Protein AF-A0A9X6AAG7-F1 (afdb_monomer_lite)

Radius of gyration: 28.24 Å; chains: 1; bounding box: 89×69×82 Å

Sequence (568 aa):
MTAMTAMSRSRRRVVAAVSALLAALVLALLPLPSAATSAAAADGAGEDSAVTVTGKQGRYDDFSKLKVTVHQTKNLRSQGVRVTWQGGAPTIDGQNAAVNFLQIMQCWGDDPAGPDRDQCVFGGDGSILGAGNRRPVGPDPGETPYPGGFVPFRPVGDLPPTKSSHDFTYFGPLDTNEQRFARTYADGTGEVTFEAQDGIQASHLGCGMNTAPAGSDPVPRHCWLVVVPRGTHDADGTEITKPNQAGNSLQSSPLSATNWAQRMVVRLDFQPVDAFCPQGQPELPTVGSELMTDAVTSWQPKLCSSTGNTFAFTQGGEEEARGQVLSTSADAPLLGFTVDPVARPEDGSKVVHAPVAVSGLAIAFFIEGPSGVVQGMKLNPRLVAKMLTHSYAEDVTLGATPDYLTGNSTSLVTDPEFKELNPGFPRLTNHQLRSLMVPLQSSDTTRIVWNWLQSDADARGFLSGTKDRWGMRVNPYFQDLKLAENSTLTDYPKVDPTTTPALGNGTPPLSYAITDLDPYTADLHDGAVRTRRGNNTRTIQWQSGDTAQSPAKLINDAPMSGQRAVMA

pLDDT: mean 84.3, std 15.63, range [24.72, 98.5]

Secondary structure (DSSP, 8-state):
---SSSHHHHHHHHHHHHHHHHHHHHHHHS---S-------SHHHHGGG-EEEE----TT-SSTT-EEEES--SSB-SEEEEEEEESPPPPEEETTEEESEEEEEEEE---TT---GGGB--S-S---S-GGGSSB--S-TTPPPPGGGB-----STTPPPP-STT--SS--TTT---EEEEEPPTTS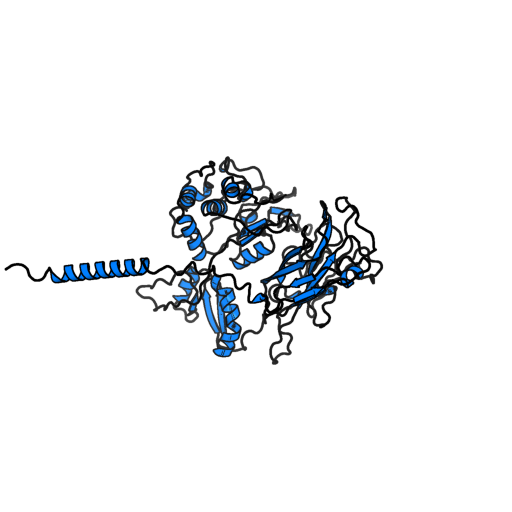-EEEEEEE--TTT-TTT-TT-B-SPTTSPP-BPPEEEEEEEE-SB-TT--B-S-TTSTT-S--S-TTSHHHHTT-EEEEE-BPP-S--S-TTPPEEEEEE-GGGHHHHHHHHHHHHHHHS-EEEEEE--HHHHHHHHT--STTS-SEEE-SS--PPPTTS--PPP-----------EEEEETTEE-------HHHHHHHHTT-SHHHH-SSSPPGGGTTS-SSGGG-HHHHHHSTT-----S----SPP-BSS--HHHHHHHHHHHH-HHHHHHHTT---TTS----GGGGGGTTTT-TT--S--------EEPBS--SS--EE-HHHHSPPBSSHHHHHHHHHHT----EEEEE--SSTTSPPEEEE-PPPTT--EEE-

Foldseek 3Di:
DDDDPPPPVVVVVVVVVVVVVVVVVVVVPPPDPDPDDPPDDPLVVQQVAKDKDFWDCAPVRQTRQKIKIFRHFAQDAQFWIKIKIFDWAFWDDAPQAIFGFKKKWKFADPDPVADALLRTQFLQAVDPRAQQRWQQFFDAPPFDADDVRGRWRQFPDDDDTADDRPRCVQHHLPQGQIDRGQGQFNNRMGMAGGGDHACVSRVSRNALEFPDPPPDDGDGGKIKIKMQTGHQAENNGDGQPDRHDPPSHHNGYCNHPSRVVRMDIDIHHHHHPPDLADPPFAEQEEEEAPQCPVVCSVCQSVCRVPVSYGYHYDYAAHVVQLVQCQDPDPPGHVYYDAPDDNDDDPPTDDDDDDDDDDDDDDKFAWFFAPRGTDPDFDDDLQLLLCLLLVLAQCLWDPDDRDPLSPQGHNALVRDPVRCVRDPPDGDAPPDDEHGAAAAAHFHPNQLVSLVRLLVDPQSLCQLCQHAHPSGGHGRPQSNVVNSNPDSPDRGRDPRDADWAWAADDDPPTDIDGSCLSQNHANHVVSQVVCRSLLHSFHFRHWDDAPDPPGHIGTGGDRDDPSRRIYID

Structure (mmCIF, N/CA/C/O backbone):
data_AF-A0A9X6AAG7-F1
#
_entry.id   AF-A0A9X6AAG7-F1
#
loop_
_atom_site.group_PDB
_atom_site.id
_atom_site.type_symbol
_atom_site.label_atom_id
_atom_site.label_alt_id
_atom_site.label_comp_id
_atom_site.label_asym_id
_atom_site.label_entity_id
_atom_site.label_seq_id
_atom_site.pdbx_PDB_ins_code
_atom_site.Cartn_x
_atom_site.Cartn_y
_atom_site.Cartn_z
_atom_site.occupancy
_atom_site.B_iso_or_equiv
_atom_site.auth_seq_id
_atom_site.auth_comp_id
_atom_site.auth_asym_id
_atom_site.auth_atom_id
_atom_site.pdbx_PDB_model_num
ATOM 1 N N . MET A 1 1 ? -55.058 -34.353 52.651 1.00 44.59 1 MET A N 1
ATOM 2 C CA . MET A 1 1 ? -55.128 -34.570 51.191 1.00 44.59 1 MET A CA 1
ATOM 3 C C . MET A 1 1 ? -54.709 -33.262 50.517 1.00 44.59 1 MET A C 1
ATOM 5 O O . MET A 1 1 ? -55.557 -32.519 50.057 1.00 44.59 1 MET A O 1
ATOM 9 N N . THR A 1 2 ? -53.498 -32.725 50.669 1.00 39.97 2 THR A N 1
ATOM 10 C CA . THR A 1 2 ? -52.137 -33.214 50.361 1.00 39.97 2 THR A CA 1
ATOM 11 C C . THR A 1 2 ? -51.907 -33.636 48.908 1.00 39.97 2 THR A C 1
ATOM 13 O O . THR A 1 2 ? -52.276 -34.728 48.501 1.00 39.97 2 THR A O 1
ATOM 16 N N . ALA A 1 3 ? -51.207 -32.742 48.201 1.00 41.28 3 ALA A N 1
ATOM 17 C CA . ALA A 1 3 ? -50.007 -33.028 47.417 1.00 41.28 3 ALA A CA 1
ATOM 18 C C . ALA A 1 3 ? -50.132 -34.030 46.257 1.00 41.28 3 ALA A C 1
ATOM 20 O O . ALA A 1 3 ? -49.750 -35.185 46.394 1.00 41.28 3 ALA A O 1
ATOM 21 N N . MET A 1 4 ? -50.531 -33.560 45.068 1.00 39.59 4 MET A N 1
ATOM 22 C CA . MET A 1 4 ? -50.259 -34.321 43.834 1.00 39.59 4 MET A CA 1
ATOM 23 C C . MET A 1 4 ? -49.876 -33.501 42.588 1.00 39.59 4 MET A C 1
ATOM 25 O O . MET A 1 4 ? -49.421 -34.080 41.609 1.00 39.59 4 MET A O 1
ATOM 29 N N . THR A 1 5 ? -49.935 -32.165 42.599 1.00 46.31 5 THR A N 1
ATOM 30 C CA . THR A 1 5 ? -49.765 -31.368 41.360 1.00 46.31 5 THR A CA 1
ATOM 31 C C . THR A 1 5 ? -48.418 -30.650 41.191 1.00 46.31 5 THR A C 1
ATOM 33 O O . THR A 1 5 ? -48.115 -30.190 40.091 1.00 46.31 5 THR A O 1
ATOM 36 N N . ALA A 1 6 ? -47.552 -30.602 42.210 1.00 41.69 6 ALA A N 1
ATOM 37 C CA . ALA A 1 6 ? -46.264 -29.890 42.129 1.00 41.69 6 ALA A CA 1
ATOM 38 C C . ALA A 1 6 ? -45.078 -30.742 41.612 1.00 41.69 6 ALA A C 1
ATOM 40 O O . ALA A 1 6 ? -44.108 -30.194 41.086 1.00 41.69 6 ALA A O 1
ATOM 41 N N . MET A 1 7 ? -45.146 -32.079 41.683 1.00 40.66 7 MET A N 1
ATOM 42 C CA . MET A 1 7 ? -44.021 -32.966 41.311 1.00 40.66 7 MET A CA 1
ATOM 43 C C . MET A 1 7 ? -43.797 -33.126 39.794 1.00 40.66 7 MET A C 1
ATOM 45 O O . MET A 1 7 ? -42.714 -33.536 39.378 1.00 40.66 7 MET A O 1
ATOM 49 N N . SER A 1 8 ? -44.771 -32.765 38.951 1.00 48.88 8 SER A N 1
ATOM 50 C CA . SER A 1 8 ? -44.699 -32.958 37.488 1.00 48.88 8 SER A CA 1
ATOM 51 C C . SER A 1 8 ? -43.855 -31.893 36.760 1.00 48.88 8 SER A C 1
ATOM 53 O O . SER A 1 8 ? -43.093 -32.211 35.845 1.00 48.88 8 SER A O 1
ATOM 55 N N . ARG A 1 9 ? -43.904 -30.623 37.197 1.00 46.62 9 ARG A N 1
ATOM 56 C CA . ARG A 1 9 ? -43.145 -29.521 36.564 1.00 46.62 9 ARG A CA 1
ATOM 57 C C . ARG A 1 9 ? -41.658 -29.514 36.928 1.00 46.62 9 ARG A C 1
ATOM 59 O O . ARG A 1 9 ? -40.836 -29.180 36.080 1.00 46.62 9 ARG A O 1
ATOM 66 N N . SER A 1 10 ? -41.313 -29.921 38.152 1.00 48.75 10 SER A N 1
ATOM 67 C CA . SER A 1 10 ? -39.919 -30.035 38.608 1.00 48.75 10 SER A CA 1
ATOM 68 C C . SER A 1 10 ? -39.164 -31.123 37.833 1.00 48.75 10 SER A C 1
ATOM 70 O O . SER A 1 10 ? -38.105 -30.856 37.268 1.00 48.75 10 SER A O 1
ATOM 72 N N . ARG A 1 11 ? -39.769 -32.310 37.662 1.00 48.97 11 ARG A N 1
ATOM 73 C CA . ARG A 1 11 ? -39.164 -33.404 36.883 1.00 48.97 11 ARG A CA 1
ATOM 74 C C . ARG A 1 11 ? -38.938 -33.044 35.413 1.00 48.97 11 ARG A C 1
ATOM 76 O O . ARG A 1 11 ? -37.902 -33.406 34.874 1.00 48.97 11 ARG A O 1
ATOM 83 N N . ARG A 1 12 ? -39.834 -32.282 34.771 1.00 50.38 12 ARG A N 1
ATOM 84 C CA . ARG A 1 12 ? -39.638 -31.837 33.374 1.00 50.38 12 ARG A CA 1
ATOM 85 C C . ARG A 1 12 ? -38.490 -30.834 33.209 1.00 50.38 12 ARG A C 1
ATOM 87 O O . ARG A 1 12 ? -37.790 -30.899 32.207 1.00 50.38 12 ARG A O 1
ATOM 94 N N . ARG A 1 13 ? -38.264 -29.947 34.185 1.00 52.53 13 ARG A N 1
ATOM 95 C CA . ARG A 1 13 ? -37.140 -28.990 34.158 1.00 52.53 13 ARG A CA 1
ATOM 96 C C . ARG A 1 13 ? -35.797 -29.662 34.438 1.00 52.53 13 ARG A C 1
ATOM 98 O O . ARG A 1 13 ? -34.821 -29.332 33.779 1.00 52.53 13 ARG A O 1
ATOM 105 N N . VAL A 1 14 ? -35.765 -30.636 35.349 1.00 58.09 14 VAL A N 1
ATOM 106 C CA . VAL A 1 14 ? -34.554 -31.424 35.632 1.00 58.09 14 VAL A CA 1
ATOM 107 C C . VAL A 1 14 ? -34.195 -32.317 34.445 1.00 58.09 14 VAL A C 1
ATOM 109 O O . VAL A 1 14 ? -33.033 -32.367 34.068 1.00 58.09 14 VAL A O 1
ATOM 112 N N . VAL A 1 15 ? -35.177 -32.950 33.793 1.00 61.94 15 VAL A N 1
ATOM 113 C CA . VAL A 1 15 ? -34.924 -33.746 32.581 1.00 61.94 15 VAL A CA 1
ATOM 114 C C . VAL A 1 15 ? -34.422 -32.860 31.437 1.00 61.94 15 VAL A C 1
ATOM 116 O O . VAL A 1 15 ? -33.422 -33.208 30.831 1.00 61.94 15 VAL A O 1
ATOM 119 N N . ALA A 1 16 ? -35.011 -31.681 31.199 1.00 58.16 16 ALA A N 1
ATOM 120 C CA . ALA A 1 16 ? -34.520 -30.757 30.170 1.00 58.16 16 ALA A CA 1
ATOM 121 C C . ALA A 1 16 ? -33.100 -30.226 30.458 1.00 58.16 16 ALA A C 1
ATOM 123 O O . ALA A 1 16 ? -32.287 -30.134 29.543 1.00 58.16 16 ALA A O 1
ATOM 124 N N . ALA A 1 17 ? -32.779 -29.927 31.722 1.00 53.25 17 ALA A N 1
ATOM 125 C CA . ALA A 1 17 ? -31.446 -29.475 32.122 1.00 53.25 17 ALA A CA 1
ATOM 126 C C . ALA A 1 17 ? -30.394 -30.588 31.997 1.00 53.25 17 ALA A C 1
ATOM 128 O O . ALA A 1 17 ? -29.296 -30.342 31.509 1.00 53.25 17 ALA A O 1
ATOM 129 N N . VAL A 1 18 ? -30.742 -31.824 32.369 1.00 63.50 18 VAL A N 1
ATOM 130 C CA . VAL A 1 18 ? -29.863 -32.994 32.226 1.00 63.50 18 VAL A CA 1
ATOM 131 C C . VAL A 1 18 ? -29.682 -33.369 30.753 1.00 63.50 18 VAL A C 1
ATOM 133 O O . VAL A 1 18 ? -28.572 -33.699 30.353 1.00 63.50 18 VAL A O 1
ATOM 136 N N . SER A 1 19 ? -30.718 -33.243 29.917 1.00 58.06 19 SER A N 1
ATOM 137 C CA . SER A 1 19 ? -30.611 -33.424 28.463 1.00 58.06 19 SER A CA 1
ATOM 138 C C . SER A 1 19 ? -29.751 -32.348 27.795 1.00 58.06 19 SER A C 1
ATOM 140 O O . SER A 1 19 ? -28.976 -32.678 26.906 1.00 58.06 19 SER A O 1
ATOM 142 N N . ALA A 1 20 ? -29.833 -31.088 28.237 1.00 56.38 20 ALA A N 1
ATOM 143 C CA . ALA A 1 20 ? -28.977 -30.008 27.739 1.00 56.38 20 ALA A CA 1
ATOM 144 C C . ALA A 1 20 ? -27.509 -30.187 28.168 1.00 56.38 20 ALA A C 1
ATOM 146 O O . ALA A 1 20 ? -26.607 -29.981 27.362 1.00 56.38 20 ALA A O 1
ATOM 147 N N . LEU A 1 21 ? -27.266 -30.646 29.402 1.00 57.28 21 LEU A N 1
ATOM 148 C CA . LEU A 1 21 ? -25.927 -30.981 29.897 1.00 57.28 21 LEU A CA 1
ATOM 149 C C . LEU A 1 21 ? -25.337 -32.213 29.203 1.00 57.28 21 LEU A C 1
ATOM 151 O O . LEU A 1 21 ? -24.160 -32.203 28.867 1.00 57.28 21 LEU A O 1
ATOM 155 N N . LEU A 1 22 ? -26.140 -33.246 28.929 1.00 56.62 22 LEU A N 1
ATOM 156 C CA . LEU A 1 22 ? -25.706 -34.412 28.152 1.00 56.62 22 LEU A CA 1
ATOM 157 C C . LEU A 1 22 ? -25.459 -34.060 26.681 1.00 56.62 22 LEU A C 1
ATOM 159 O O . LEU A 1 22 ? -24.491 -34.549 26.115 1.00 56.62 22 LEU A O 1
ATOM 163 N N . ALA A 1 23 ? -26.261 -33.180 26.075 1.00 55.56 23 ALA A N 1
ATOM 164 C CA . ALA A 1 23 ? -26.005 -32.682 24.723 1.00 55.56 23 ALA A CA 1
ATOM 165 C C . ALA A 1 23 ? -24.713 -31.847 24.660 1.00 55.56 23 ALA A C 1
ATOM 167 O O . ALA A 1 23 ? -23.912 -32.043 23.751 1.00 55.56 23 ALA A O 1
ATOM 168 N N . ALA A 1 24 ? -24.464 -30.987 25.654 1.00 51.06 24 ALA A N 1
ATOM 169 C CA . ALA A 1 24 ? -23.223 -30.218 25.766 1.00 51.06 24 ALA A CA 1
ATOM 170 C C . ALA A 1 24 ? -21.996 -31.115 26.018 1.00 51.06 24 ALA A C 1
ATOM 172 O O . ALA A 1 24 ? -20.934 -30.875 25.451 1.00 51.06 24 ALA A O 1
ATOM 173 N N . LEU A 1 25 ? -22.144 -32.182 26.812 1.00 51.28 25 LEU A N 1
ATOM 174 C CA . LEU A 1 25 ? -21.072 -33.144 27.076 1.00 51.28 25 LEU A CA 1
ATOM 175 C C . LEU A 1 25 ? -20.772 -34.022 25.850 1.00 51.28 25 LEU A C 1
ATOM 177 O O . LEU A 1 25 ? -19.614 -34.318 25.583 1.00 51.28 25 LEU A O 1
ATOM 181 N N . VAL A 1 26 ? -21.794 -34.400 25.073 1.00 53.25 26 VAL A N 1
ATOM 182 C CA . VAL A 1 26 ? -21.626 -35.133 23.806 1.00 53.25 26 VAL A CA 1
ATOM 183 C C . VAL A 1 26 ? -20.998 -34.237 22.730 1.00 53.25 26 VAL A C 1
ATOM 185 O O . VAL A 1 26 ? -20.141 -34.715 21.997 1.00 53.25 26 VAL A O 1
ATOM 188 N N . LEU A 1 27 ? -21.323 -32.939 22.684 1.00 50.06 27 LEU A N 1
ATOM 189 C CA . LEU A 1 27 ? -20.645 -31.954 21.824 1.00 50.06 27 LEU A CA 1
ATOM 190 C C . LEU A 1 27 ? -19.178 -31.715 22.225 1.00 50.06 27 LEU A C 1
ATOM 192 O O . LEU A 1 27 ? -18.345 -31.515 21.348 1.00 50.06 27 LEU A O 1
ATOM 196 N N . ALA A 1 28 ? -18.848 -31.784 23.519 1.00 46.97 28 ALA A N 1
ATOM 197 C CA . ALA A 1 28 ? -17.477 -31.640 24.023 1.00 46.97 28 ALA A CA 1
ATOM 198 C C . ALA A 1 28 ? -16.614 -32.913 23.876 1.00 46.97 28 ALA A C 1
ATOM 200 O O . ALA A 1 28 ? -15.390 -32.831 23.944 1.00 46.97 28 ALA A O 1
ATOM 201 N N . LEU A 1 29 ? -17.242 -34.081 23.693 1.00 40.22 29 LEU A N 1
ATOM 202 C CA . LEU A 1 29 ? -16.582 -35.385 23.523 1.00 40.22 29 LEU A CA 1
ATOM 203 C C . LEU A 1 29 ? -16.519 -35.854 22.063 1.00 40.22 29 LEU A C 1
ATOM 205 O O . LEU A 1 29 ? -15.936 -36.907 21.790 1.00 40.22 29 LEU A O 1
ATOM 209 N N . LEU A 1 30 ? -17.092 -35.097 21.122 1.00 35.88 30 LEU A N 1
ATOM 210 C CA . LEU A 1 30 ? -16.798 -35.303 19.709 1.00 35.88 30 LEU A CA 1
ATOM 211 C C . LEU A 1 30 ? -15.296 -35.056 19.510 1.00 35.88 30 LEU A C 1
ATOM 213 O O . LEU A 1 30 ? -14.801 -34.014 19.946 1.00 35.88 30 LEU A O 1
ATOM 217 N N . PRO A 1 31 ? -14.553 -35.984 18.882 1.00 29.53 31 PRO A N 1
ATOM 218 C CA . PRO A 1 31 ? -13.179 -35.711 18.506 1.00 29.53 31 PRO A CA 1
ATOM 219 C C . PRO A 1 31 ? -13.200 -34.454 17.641 1.00 29.53 31 PRO A C 1
ATOM 221 O O . PRO A 1 31 ? -13.792 -34.455 16.560 1.00 29.53 31 PRO A O 1
ATOM 224 N N . LEU A 1 32 ? -12.605 -33.373 18.156 1.00 30.97 32 LEU A N 1
ATOM 225 C CA . LEU A 1 32 ? -12.305 -32.195 17.358 1.00 30.97 32 LEU A CA 1
ATOM 226 C C . LEU A 1 32 ? -11.631 -32.726 16.089 1.00 30.97 32 LEU A C 1
ATOM 228 O O . LEU A 1 32 ? -10.634 -33.449 16.225 1.00 30.97 32 LEU A O 1
ATOM 232 N N . PRO A 1 33 ? -12.178 -32.470 14.883 1.00 30.45 33 PRO A N 1
ATOM 233 C CA . PRO A 1 33 ? -11.468 -32.820 13.668 1.00 30.45 33 PRO A CA 1
ATOM 234 C C . PRO A 1 33 ? -10.064 -32.249 13.819 1.00 30.45 33 PRO A C 1
ATOM 236 O O . PRO A 1 33 ? -9.907 -31.087 14.207 1.00 30.45 33 PRO A O 1
ATOM 239 N N . SER A 1 34 ? -9.067 -33.121 13.646 1.00 30.61 34 SER A N 1
ATOM 240 C CA . SER A 1 34 ? -7.649 -32.784 13.706 1.00 30.61 34 SER A CA 1
ATOM 241 C C . SER A 1 34 ? -7.479 -31.437 13.037 1.00 30.61 34 SER A C 1
ATOM 243 O O . SER A 1 34 ? -7.914 -31.336 11.892 1.00 30.61 34 SER A O 1
ATOM 245 N N . ALA A 1 35 ? -6.987 -30.451 13.805 1.00 34.06 35 ALA A N 1
ATOM 246 C CA . ALA A 1 35 ? -6.804 -29.052 13.430 1.00 34.06 35 ALA A CA 1
ATOM 247 C C . ALA A 1 35 ? -7.053 -28.865 11.940 1.00 34.06 35 ALA A C 1
ATOM 249 O O . ALA A 1 35 ? -6.196 -29.250 11.140 1.00 34.06 35 ALA A O 1
ATOM 250 N N . ALA A 1 36 ? -8.264 -28.401 11.592 1.00 31.48 36 ALA A N 1
ATOM 251 C CA . ALA A 1 36 ? -8.566 -28.011 10.228 1.00 31.48 36 ALA A CA 1
ATOM 252 C C . ALA A 1 36 ? -7.345 -27.230 9.764 1.00 31.48 36 ALA A C 1
ATOM 254 O O . ALA A 1 36 ? -6.962 -26.259 10.424 1.00 31.48 36 ALA A O 1
ATOM 255 N N . THR A 1 37 ? -6.671 -27.762 8.741 1.00 29.06 37 THR A N 1
ATOM 256 C CA . THR A 1 37 ? -5.627 -27.062 8.003 1.00 29.06 37 THR A CA 1
ATOM 257 C C . THR A 1 37 ? -6.031 -25.608 7.996 1.00 29.06 37 THR A C 1
ATOM 259 O O . THR A 1 37 ? -7.149 -25.322 7.551 1.00 29.06 37 THR A O 1
ATOM 262 N N . SER A 1 38 ? -5.190 -24.739 8.575 1.00 28.14 38 SER A N 1
ATOM 263 C CA . SER A 1 38 ? -5.363 -23.294 8.478 1.00 28.14 38 SER A CA 1
ATOM 264 C C . SER A 1 38 ? -5.882 -23.027 7.082 1.00 28.14 38 SER A C 1
ATOM 266 O O . SER A 1 38 ? -5.316 -23.590 6.140 1.00 28.14 38 SER A O 1
ATOM 268 N N . ALA A 1 39 ? -6.992 -22.298 6.955 1.00 24.72 39 ALA A N 1
ATOM 269 C CA . ALA A 1 39 ? -7.438 -21.846 5.654 1.00 24.72 39 ALA A CA 1
ATOM 270 C C . ALA A 1 39 ? -6.243 -21.102 5.062 1.00 24.72 39 ALA A C 1
ATOM 272 O O . ALA A 1 39 ? -5.949 -19.972 5.448 1.00 24.72 39 ALA A O 1
ATOM 273 N N . ALA A 1 40 ? -5.468 -21.801 4.235 1.00 26.72 40 ALA A N 1
ATOM 274 C CA . ALA A 1 40 ? -4.479 -21.173 3.414 1.00 26.72 40 ALA A CA 1
ATOM 275 C C . ALA A 1 40 ? -5.306 -20.184 2.608 1.00 26.72 40 ALA A C 1
ATOM 277 O O . ALA A 1 40 ? -6.363 -20.547 2.071 1.00 26.72 40 ALA A O 1
ATOM 278 N N . ALA A 1 41 ? -4.852 -18.934 2.557 1.00 29.45 41 ALA A N 1
ATOM 279 C CA . ALA A 1 41 ? -5.253 -18.073 1.465 1.00 29.45 41 ALA A CA 1
ATOM 280 C C . ALA A 1 41 ? -5.171 -18.906 0.178 1.00 29.45 41 ALA A C 1
ATOM 282 O O . ALA A 1 41 ? -4.371 -19.843 0.086 1.00 29.45 41 ALA A O 1
ATOM 283 N N . ALA A 1 42 ? -6.049 -18.643 -0.783 1.00 33.25 42 ALA A N 1
ATOM 284 C CA . ALA A 1 42 ? -6.038 -19.329 -2.065 1.00 33.25 42 ALA A CA 1
ATOM 285 C C . ALA A 1 42 ? -4.772 -18.968 -2.877 1.00 33.25 42 ALA A C 1
ATOM 287 O O . ALA A 1 42 ? -4.871 -18.495 -4.000 1.00 33.25 42 ALA A O 1
ATOM 288 N N . ASP A 1 43 ? -3.580 -19.212 -2.332 1.00 39.41 43 ASP A N 1
ATOM 289 C CA . ASP A 1 43 ? -2.277 -19.064 -2.970 1.00 39.41 43 ASP A CA 1
ATOM 290 C C . ASP A 1 43 ? -2.175 -19.999 -4.184 1.00 39.41 43 ASP A C 1
ATOM 292 O O . ASP A 1 43 ? -1.427 -19.733 -5.116 1.00 39.41 43 ASP A O 1
ATOM 296 N N . GLY A 1 44 ? -2.983 -21.067 -4.224 1.00 38.56 44 GLY A N 1
ATOM 297 C CA . GLY A 1 44 ? -3.002 -22.035 -5.322 1.00 38.56 44 GLY A CA 1
ATOM 298 C C . GLY A 1 44 ? -3.797 -21.625 -6.567 1.00 38.56 44 GLY A C 1
ATOM 299 O O . GLY A 1 44 ? -3.528 -22.163 -7.631 1.00 38.56 44 GLY A O 1
ATOM 300 N N . ALA A 1 45 ? -4.758 -20.695 -6.486 1.00 45.38 45 ALA A N 1
ATOM 301 C CA . ALA A 1 45 ? -5.572 -20.329 -7.659 1.00 45.38 45 ALA A CA 1
ATOM 302 C C . ALA A 1 45 ? -4.897 -19.273 -8.559 1.00 45.38 45 ALA A C 1
ATOM 304 O O . ALA A 1 45 ? -5.234 -19.150 -9.736 1.00 45.38 45 ALA A O 1
ATOM 305 N N . GLY A 1 46 ? -3.944 -18.503 -8.015 1.00 49.59 46 GLY A N 1
ATOM 306 C CA . GLY A 1 46 ? -3.166 -17.522 -8.777 1.00 49.59 46 GLY A CA 1
ATOM 307 C C . GLY A 1 46 ? -2.115 -18.167 -9.686 1.00 49.59 46 GLY A C 1
ATOM 308 O O . GLY A 1 46 ? -1.945 -17.719 -10.825 1.00 49.59 46 GLY A O 1
ATOM 309 N N . GLU A 1 47 ? -1.484 -19.254 -9.216 1.00 61.75 47 GLU A N 1
ATOM 310 C CA . GLU A 1 47 ? -0.355 -19.912 -9.893 1.00 61.75 47 GLU A CA 1
ATOM 311 C C . GLU A 1 47 ? -0.721 -20.567 -11.237 1.00 61.75 47 GLU A C 1
ATOM 313 O O . GLU A 1 47 ? 0.148 -20.711 -12.097 1.00 61.75 47 GLU A O 1
ATOM 318 N N . ASP A 1 48 ? -2.001 -20.858 -11.499 1.00 80.38 48 ASP A N 1
ATOM 319 C CA . ASP A 1 48 ? -2.470 -21.396 -12.791 1.00 80.38 48 ASP A CA 1
ATOM 320 C C . ASP A 1 48 ? -2.216 -20.443 -13.977 1.00 80.38 48 ASP A C 1
ATOM 322 O O . ASP A 1 48 ? -2.247 -20.846 -15.144 1.00 80.38 48 ASP A O 1
ATOM 326 N N . SER A 1 49 ? -1.972 -19.160 -13.693 1.00 93.44 49 SER A N 1
ATOM 327 C CA . SER A 1 49 ? -1.624 -18.142 -14.689 1.00 93.44 49 SER A CA 1
ATOM 328 C C . SER A 1 49 ? -0.188 -17.636 -14.557 1.00 93.44 49 SER A C 1
ATOM 330 O O . SER A 1 49 ? 0.144 -16.600 -15.134 1.00 93.44 49 SER A O 1
ATOM 332 N N . ALA A 1 50 ? 0.668 -18.327 -13.803 1.00 96.31 50 ALA A N 1
ATOM 333 C CA . ALA A 1 50 ? 2.045 -17.903 -13.626 1.00 96.31 50 ALA A CA 1
ATOM 334 C C . ALA A 1 50 ? 2.811 -17.910 -14.959 1.00 96.31 50 ALA A C 1
ATOM 336 O O . ALA A 1 50 ? 2.702 -18.836 -15.767 1.00 96.31 50 ALA A O 1
ATOM 337 N N . VAL A 1 51 ? 3.617 -16.874 -15.186 1.00 97.69 51 VAL A N 1
ATOM 338 C CA . VAL A 1 51 ? 4.469 -16.751 -16.374 1.00 97.69 51 VAL A CA 1
ATOM 339 C C . VAL A 1 51 ? 5.906 -16.528 -15.939 1.00 97.69 51 VAL A C 1
ATOM 341 O O . VAL A 1 51 ? 6.201 -15.582 -15.209 1.00 97.69 51 VAL A O 1
ATOM 344 N N . THR A 1 52 ? 6.809 -17.373 -16.439 1.00 97.81 52 THR A N 1
ATOM 345 C CA . THR A 1 52 ? 8.254 -17.208 -16.268 1.00 97.81 52 THR A CA 1
ATOM 346 C C . THR A 1 52 ? 8.892 -16.703 -17.558 1.00 97.81 52 THR A C 1
ATOM 348 O O . THR A 1 52 ? 8.771 -17.324 -18.613 1.00 97.81 52 THR A O 1
ATOM 351 N N . VAL A 1 53 ? 9.633 -15.604 -17.458 1.00 97.31 53 VAL A N 1
ATOM 352 C CA . VAL A 1 53 ? 10.448 -15.021 -18.529 1.00 97.31 53 VAL A CA 1
ATOM 353 C C . VAL A 1 53 ? 11.928 -15.147 -18.185 1.00 97.31 53 VAL A C 1
ATOM 355 O O . VAL A 1 53 ? 12.313 -15.130 -17.017 1.00 97.31 53 VAL A O 1
ATOM 358 N N . THR A 1 54 ? 12.766 -15.325 -19.205 1.00 97.06 54 THR A N 1
ATOM 359 C CA . THR A 1 54 ? 14.223 -15.461 -19.044 1.00 97.06 54 THR A CA 1
ATOM 360 C C . THR A 1 54 ? 14.918 -14.235 -19.620 1.00 97.06 54 THR A C 1
ATOM 362 O O . THR A 1 54 ? 14.538 -13.750 -20.689 1.00 97.06 54 THR A O 1
ATOM 365 N N . GLY A 1 55 ? 15.928 -13.741 -18.907 1.00 94.06 55 GLY A N 1
ATOM 366 C CA . GLY A 1 55 ? 16.754 -12.629 -19.347 1.00 94.06 55 GLY A CA 1
ATOM 367 C C . GLY A 1 55 ? 17.519 -12.967 -20.624 1.00 94.06 55 GLY A C 1
ATOM 368 O O . GLY A 1 55 ? 17.826 -14.123 -20.922 1.00 94.06 55 GLY A O 1
ATOM 369 N N . LYS A 1 56 ? 17.805 -11.937 -21.417 1.00 89.94 56 LYS A N 1
ATOM 370 C CA . LYS A 1 56 ? 18.546 -12.090 -22.670 1.00 89.94 56 LYS A CA 1
ATOM 371 C C . LYS A 1 56 ? 20.047 -12.039 -22.400 1.00 89.94 56 LYS A C 1
ATOM 373 O O . LYS A 1 56 ? 20.504 -11.399 -21.455 1.00 89.94 56 LYS A O 1
ATOM 378 N N . GLN A 1 57 ? 20.815 -12.680 -23.274 1.00 88.00 57 GLN A N 1
ATOM 379 C CA . GLN A 1 57 ? 22.258 -12.483 -23.325 1.00 88.00 57 GLN A CA 1
ATOM 380 C C . GLN A 1 57 ? 22.544 -11.081 -23.884 1.00 88.00 57 GLN A C 1
ATOM 382 O O . GLN A 1 57 ? 22.380 -10.825 -25.077 1.00 88.00 57 GLN A O 1
ATOM 387 N N . GLY A 1 58 ? 22.910 -10.159 -22.994 1.00 80.94 58 GLY A N 1
ATOM 388 C CA . GLY A 1 58 ? 23.368 -8.817 -23.346 1.00 80.94 58 GLY A CA 1
ATOM 389 C C . GLY A 1 58 ? 24.862 -8.779 -23.682 1.00 80.94 58 GLY A C 1
ATOM 390 O O . GLY A 1 58 ? 25.544 -9.800 -23.677 1.00 80.94 58 GLY A O 1
ATOM 391 N N . ARG A 1 59 ? 25.397 -7.573 -23.913 1.00 86.12 59 ARG A N 1
ATOM 392 C CA . ARG A 1 59 ? 26.825 -7.341 -24.215 1.00 86.12 59 ARG A CA 1
ATOM 393 C C . ARG A 1 59 ? 27.779 -7.931 -23.166 1.00 86.12 59 ARG A C 1
ATOM 395 O O . ARG A 1 59 ? 28.851 -8.403 -23.530 1.00 86.12 59 ARG A O 1
ATOM 402 N N . TYR A 1 60 ? 27.382 -7.875 -21.898 1.00 87.62 60 TYR A N 1
ATOM 403 C CA . TYR A 1 60 ? 28.162 -8.347 -20.748 1.00 87.62 60 TYR A CA 1
ATOM 404 C C . TYR A 1 60 ? 27.671 -9.697 -20.207 1.00 87.62 60 TYR A C 1
ATOM 406 O O . TYR A 1 60 ? 28.286 -10.262 -19.314 1.00 87.62 60 TYR A O 1
ATOM 414 N N . ASP A 1 61 ? 26.585 -10.229 -20.779 1.00 87.00 61 ASP A N 1
ATOM 415 C CA . ASP A 1 61 ? 25.944 -11.480 -20.360 1.00 87.00 61 ASP A CA 1
ATOM 416 C C . ASP A 1 61 ? 25.546 -11.545 -18.868 1.00 87.00 61 ASP A C 1
ATOM 418 O O . ASP A 1 61 ? 25.492 -12.612 -18.257 1.00 87.00 61 ASP A O 1
ATOM 422 N N . ASP A 1 62 ? 25.209 -10.392 -18.284 1.00 85.69 62 ASP A N 1
ATOM 423 C CA . ASP A 1 62 ? 24.847 -10.277 -16.865 1.00 85.69 62 ASP A CA 1
ATOM 424 C C . ASP A 1 62 ? 23.510 -10.969 -16.521 1.00 85.69 62 ASP A C 1
ATOM 426 O O . ASP A 1 62 ? 23.238 -11.263 -15.356 1.00 85.69 62 ASP A O 1
ATOM 430 N N . PHE A 1 63 ? 22.651 -11.226 -17.519 1.00 93.19 63 PHE A N 1
ATOM 431 C CA . PHE A 1 63 ? 21.234 -11.549 -17.295 1.00 93.19 63 PHE A CA 1
ATOM 432 C C . PHE A 1 63 ? 20.741 -12.850 -17.934 1.00 93.19 63 PHE A C 1
ATOM 434 O O . PHE A 1 63 ? 19.593 -13.219 -17.702 1.00 93.19 63 PHE A O 1
ATOM 441 N N . SER A 1 64 ? 21.552 -13.590 -18.695 1.00 93.25 64 SER A N 1
ATOM 442 C CA . SER A 1 64 ? 21.083 -14.824 -19.362 1.00 93.25 64 SER A CA 1
ATOM 443 C C . SER A 1 64 ? 20.637 -15.926 -18.394 1.00 93.25 64 SER A C 1
ATOM 445 O O . SER A 1 64 ? 19.857 -16.807 -18.758 1.00 93.25 64 SER A O 1
ATOM 447 N N . LYS A 1 65 ? 21.116 -15.881 -17.146 1.00 94.69 65 LYS A N 1
ATOM 448 C CA . LYS A 1 65 ? 20.722 -16.802 -16.068 1.00 94.69 65 LYS A CA 1
ATOM 449 C C . LYS A 1 65 ? 19.482 -16.345 -15.303 1.00 94.69 65 LYS A C 1
ATOM 451 O O . LYS A 1 65 ? 18.900 -17.157 -14.583 1.00 94.69 65 LYS A O 1
ATOM 456 N N . LEU A 1 66 ? 19.091 -15.079 -15.446 1.00 97.50 66 LEU A N 1
ATOM 457 C CA . LEU A 1 66 ? 17.980 -14.494 -14.713 1.00 97.50 66 LEU A CA 1
ATOM 458 C C . LEU A 1 66 ? 16.662 -15.077 -15.223 1.00 97.50 66 LEU A C 1
ATOM 460 O O . LEU A 1 66 ? 16.353 -15.002 -16.412 1.00 97.50 66 LEU A O 1
ATOM 464 N N . LYS A 1 67 ? 15.865 -15.627 -14.312 1.00 98.12 67 LYS A N 1
ATOM 465 C CA . LYS A 1 67 ? 14.493 -16.063 -14.580 1.00 98.12 67 LYS A CA 1
ATOM 466 C C . LYS A 1 67 ? 13.561 -15.336 -13.638 1.00 98.12 67 LYS A C 1
ATOM 468 O O . LYS A 1 67 ? 13.745 -15.444 -12.429 1.00 98.12 67 LYS A O 1
ATOM 473 N N . VAL A 1 68 ? 12.583 -14.626 -14.186 1.00 98.31 68 VAL A N 1
ATOM 474 C CA . VAL A 1 68 ? 11.582 -13.879 -13.420 1.00 98.31 68 VAL A CA 1
ATOM 475 C C . VAL A 1 68 ? 10.226 -14.534 -13.613 1.00 98.31 68 VAL A C 1
ATOM 477 O O . VAL A 1 68 ? 9.829 -14.789 -14.747 1.00 98.31 68 VAL A O 1
ATOM 480 N N . THR A 1 69 ? 9.521 -14.789 -12.519 1.00 98.25 69 THR A N 1
ATOM 481 C CA . THR A 1 69 ? 8.191 -15.393 -12.498 1.00 98.25 69 THR A CA 1
ATOM 482 C C . THR A 1 69 ? 7.191 -14.400 -11.933 1.00 98.25 69 THR A C 1
ATOM 484 O O . THR A 1 69 ? 7.329 -13.949 -10.797 1.00 98.25 69 THR A O 1
ATOM 487 N N . VAL A 1 70 ? 6.169 -14.086 -12.723 1.00 97.88 70 VAL A N 1
ATOM 488 C CA . VAL A 1 70 ? 4.978 -13.360 -12.278 1.00 97.88 70 VAL A CA 1
ATOM 489 C C . VAL A 1 70 ? 3.932 -14.410 -11.943 1.00 97.88 70 VAL A C 1
ATOM 491 O O . VAL A 1 70 ? 3.507 -15.147 -12.829 1.00 97.88 70 VAL A O 1
ATOM 494 N N . HIS A 1 71 ? 3.560 -14.517 -10.669 1.00 96.75 71 HIS A N 1
ATOM 495 C CA . HIS A 1 71 ? 2.780 -15.656 -10.167 1.00 96.75 71 HIS A CA 1
ATOM 496 C C . HIS A 1 71 ? 1.301 -15.610 -10.546 1.00 96.75 71 HIS A C 1
ATOM 498 O O . HIS A 1 71 ? 0.642 -16.634 -10.470 1.00 96.75 71 HIS A O 1
ATOM 504 N N . GLN A 1 72 ? 0.792 -14.462 -10.997 1.00 95.75 72 GLN A N 1
ATOM 505 C CA . GLN A 1 72 ? -0.556 -14.329 -11.540 1.00 95.75 72 GLN A CA 1
ATOM 506 C C . GLN A 1 72 ? -0.550 -13.337 -12.706 1.00 95.75 72 GLN A C 1
ATOM 508 O O . GLN A 1 72 ? -0.097 -12.205 -12.555 1.00 95.75 72 GLN A O 1
ATOM 513 N N . THR A 1 73 ? -1.078 -13.745 -13.861 1.00 97.00 73 THR A N 1
ATOM 514 C CA . THR A 1 73 ? -1.174 -12.885 -15.056 1.00 97.00 73 THR A CA 1
ATOM 515 C C . THR A 1 73 ? -2.584 -12.755 -15.613 1.00 97.00 73 THR A C 1
ATOM 517 O O . THR A 1 73 ? -2.795 -11.957 -16.518 1.00 97.00 73 THR A O 1
ATOM 520 N N . LYS A 1 74 ? -3.559 -13.502 -15.084 1.00 95.25 74 LYS A N 1
ATOM 521 C CA . LYS A 1 74 ? -4.956 -13.472 -15.536 1.00 95.25 74 LYS A CA 1
ATOM 522 C C . LYS A 1 74 ? -5.913 -13.134 -14.409 1.00 95.25 74 LYS A C 1
ATOM 524 O O . LYS A 1 74 ? -5.613 -13.354 -13.234 1.00 95.25 74 LYS A O 1
ATOM 529 N N . ASN A 1 75 ? -7.101 -12.672 -14.801 1.00 89.38 75 ASN A N 1
ATOM 530 C CA . ASN A 1 75 ? -8.166 -12.259 -13.889 1.00 89.38 75 ASN A CA 1
ATOM 531 C C . ASN A 1 75 ? -7.657 -11.233 -12.870 1.00 89.38 75 ASN A C 1
ATOM 533 O O . ASN A 1 75 ? -7.999 -11.293 -11.690 1.00 89.38 75 ASN A O 1
ATOM 537 N N . LEU A 1 76 ? -6.781 -10.340 -13.332 1.00 92.12 76 LEU A N 1
ATOM 538 C CA . LEU A 1 76 ? -6.201 -9.309 -12.495 1.00 92.12 76 LEU A CA 1
ATOM 539 C C . LEU A 1 76 ? -7.223 -8.206 -12.250 1.00 92.12 76 LEU A C 1
ATOM 541 O O . LEU A 1 76 ? -8.059 -7.889 -13.089 1.00 92.12 76 LEU A O 1
ATOM 545 N N . ARG A 1 77 ? -7.109 -7.598 -11.091 1.00 88.12 77 ARG A N 1
ATOM 546 C CA . ARG A 1 77 ? -7.771 -6.362 -10.689 1.00 88.12 77 ARG A CA 1
ATOM 547 C C . ARG A 1 77 ? -6.698 -5.508 -10.034 1.00 88.12 77 ARG A C 1
ATOM 549 O O . ARG A 1 77 ? -5.536 -5.923 -9.992 1.00 88.12 77 ARG A O 1
ATOM 556 N N . SER A 1 78 ? -7.048 -4.346 -9.517 1.00 88.12 78 SER A N 1
ATOM 557 C CA . SER A 1 78 ? -6.130 -3.628 -8.648 1.00 88.12 78 SER A CA 1
ATOM 558 C C . SER A 1 78 ? -5.744 -4.451 -7.414 1.00 88.12 78 SER A C 1
ATOM 560 O O . SER A 1 78 ? -6.549 -4.651 -6.508 1.00 88.12 78 SER A O 1
ATOM 562 N N . GLN A 1 79 ? -4.517 -4.984 -7.392 1.00 86.19 79 GLN A N 1
ATOM 563 C CA . GLN A 1 79 ? -4.076 -5.950 -6.379 1.00 86.19 79 GLN A CA 1
ATOM 564 C C . GLN A 1 79 ? -2.547 -6.084 -6.301 1.00 86.19 79 GLN A C 1
ATOM 566 O O . GLN A 1 79 ? -1.804 -5.598 -7.153 1.00 86.19 79 GLN A O 1
ATOM 571 N N . GLY A 1 80 ? -2.061 -6.767 -5.260 1.00 88.12 80 GLY A N 1
ATOM 572 C CA . GLY A 1 80 ? -0.665 -7.201 -5.181 1.00 88.12 80 GLY A CA 1
ATOM 573 C C . GLY A 1 80 ? -0.429 -8.476 -5.993 1.00 88.12 80 GLY A C 1
ATOM 574 O O . GLY A 1 80 ? -1.145 -9.456 -5.823 1.00 88.12 80 GLY A O 1
ATOM 575 N N . VAL A 1 81 ? 0.590 -8.479 -6.849 1.00 91.81 81 VAL A N 1
ATOM 576 C CA . VAL A 1 81 ? 1.031 -9.638 -7.631 1.00 91.81 81 VAL A CA 1
ATOM 577 C C . VAL A 1 81 ? 2.429 -10.030 -7.176 1.00 91.81 81 VAL A C 1
ATOM 579 O O . VAL A 1 81 ? 3.366 -9.237 -7.261 1.00 91.81 81 VAL A O 1
ATOM 582 N N . ARG A 1 82 ? 2.590 -11.266 -6.699 1.00 92.12 82 ARG A N 1
ATOM 583 C CA . ARG A 1 82 ? 3.904 -11.793 -6.316 1.00 92.12 82 ARG A CA 1
ATOM 584 C C . ARG A 1 82 ? 4.779 -11.940 -7.560 1.00 92.12 82 ARG A C 1
ATOM 586 O O . ARG A 1 82 ? 4.373 -12.561 -8.547 1.00 92.12 82 ARG A O 1
ATOM 593 N N . VAL A 1 83 ? 5.985 -11.389 -7.500 1.00 94.50 83 VAL A N 1
ATOM 594 C CA . VAL A 1 83 ? 7.016 -11.511 -8.531 1.00 94.50 83 VAL A CA 1
ATOM 595 C C . VAL A 1 83 ? 8.273 -12.043 -7.869 1.00 94.50 83 VAL A C 1
ATOM 597 O O . VAL A 1 83 ? 8.805 -11.408 -6.963 1.00 94.50 83 VAL A O 1
ATOM 600 N N . THR A 1 84 ? 8.763 -13.191 -8.329 1.00 94.75 84 THR A N 1
ATOM 601 C CA . THR A 1 84 ? 10.009 -13.783 -7.826 1.00 94.75 84 THR A CA 1
ATOM 602 C C . THR A 1 84 ? 11.020 -13.945 -8.942 1.00 94.75 84 THR A C 1
ATOM 604 O O . THR A 1 84 ? 10.665 -14.007 -10.119 1.00 94.75 84 THR A O 1
ATOM 607 N N . TRP A 1 85 ? 12.296 -14.027 -8.594 1.00 96.25 85 TRP A N 1
ATOM 608 C CA . TRP A 1 85 ? 13.338 -14.347 -9.556 1.00 96.25 85 TRP A CA 1
ATOM 609 C C . TRP A 1 85 ? 14.445 -15.196 -8.957 1.00 96.25 85 TRP A C 1
ATOM 611 O O . TRP A 1 85 ? 14.602 -15.293 -7.743 1.00 96.25 85 TRP A O 1
ATOM 621 N N . GLN A 1 86 ? 15.210 -15.823 -9.846 1.00 96.75 86 GLN A N 1
ATOM 622 C CA . GLN A 1 86 ? 16.392 -16.615 -9.526 1.00 96.75 86 GLN A CA 1
ATOM 623 C C . GLN A 1 86 ? 17.472 -16.431 -10.594 1.00 96.75 86 GLN A C 1
ATOM 625 O O . GLN A 1 86 ? 17.174 -16.087 -11.741 1.00 96.75 86 GLN A O 1
ATOM 630 N N . GLY A 1 87 ? 18.722 -16.714 -10.227 1.00 94.62 87 GLY A N 1
ATOM 631 C CA . GLY A 1 87 ? 19.870 -16.617 -11.130 1.00 94.62 87 GLY A CA 1
ATOM 632 C C . GLY A 1 87 ? 20.383 -15.190 -11.335 1.00 94.62 87 GLY A C 1
ATOM 633 O O . GLY A 1 87 ? 21.161 -14.966 -12.261 1.00 94.62 87 GLY A O 1
ATOM 634 N N . GLY A 1 88 ? 19.957 -14.240 -10.495 1.00 91.69 88 GLY A N 1
ATOM 635 C CA . GLY A 1 88 ? 20.514 -12.890 -10.460 1.00 91.69 88 GLY A CA 1
ATOM 636 C C . GLY A 1 88 ? 21.820 -12.837 -9.665 1.00 91.69 88 GLY A C 1
ATOM 637 O O . GLY A 1 88 ? 22.045 -13.644 -8.762 1.00 91.69 88 GLY A O 1
ATOM 638 N N . ALA A 1 89 ? 22.684 -11.873 -9.975 1.00 91.12 89 ALA A N 1
ATOM 639 C CA . ALA A 1 89 ? 23.803 -11.543 -9.097 1.00 91.12 89 ALA A CA 1
ATOM 640 C C . ALA A 1 89 ? 23.276 -10.854 -7.819 1.00 91.12 89 ALA A C 1
ATOM 642 O O . ALA A 1 89 ? 22.338 -10.061 -7.921 1.00 91.12 89 ALA A O 1
ATOM 643 N N . PRO A 1 90 ? 23.851 -11.115 -6.629 1.00 88.06 90 PRO A N 1
ATOM 644 C CA . PRO A 1 90 ? 23.440 -10.438 -5.402 1.00 88.06 90 PRO A CA 1
ATOM 645 C C . PRO A 1 90 ? 23.548 -8.917 -5.518 1.00 88.06 90 PRO A C 1
ATOM 647 O O . PRO A 1 90 ? 24.543 -8.396 -6.039 1.00 88.06 90 PRO A O 1
ATOM 650 N N . THR A 1 91 ? 22.537 -8.210 -5.009 1.00 84.69 91 THR A N 1
ATOM 651 C CA . THR A 1 91 ? 22.544 -6.747 -4.955 1.00 84.69 91 THR A CA 1
ATOM 652 C C . THR A 1 91 ? 23.676 -6.271 -4.058 1.00 84.69 91 THR A C 1
ATOM 654 O O . THR A 1 91 ? 23.839 -6.747 -2.934 1.00 84.69 91 THR A O 1
ATOM 657 N N . ILE A 1 92 ? 24.460 -5.317 -4.557 1.00 79.00 92 ILE A N 1
ATOM 658 C CA . ILE A 1 92 ? 25.511 -4.667 -3.776 1.00 79.00 92 ILE A CA 1
ATOM 659 C C . ILE A 1 92 ? 25.009 -3.282 -3.398 1.00 79.00 92 ILE A C 1
ATOM 661 O O . ILE A 1 92 ? 24.846 -2.426 -4.266 1.00 79.00 92 ILE A O 1
ATOM 665 N N . ASP A 1 93 ? 24.773 -3.083 -2.104 1.00 66.00 93 ASP A N 1
ATOM 666 C CA . ASP A 1 93 ? 24.317 -1.811 -1.557 1.00 66.00 93 ASP A CA 1
ATOM 667 C C . ASP A 1 93 ? 25.476 -0.863 -1.251 1.00 66.00 93 ASP A C 1
ATOM 669 O O . ASP A 1 93 ? 26.396 -1.206 -0.503 1.00 66.00 93 ASP A O 1
ATOM 673 N N . GLY A 1 94 ? 25.345 0.372 -1.727 1.00 56.00 94 GLY A N 1
ATOM 674 C CA . GLY A 1 94 ? 26.043 1.544 -1.217 1.00 56.00 94 GLY A CA 1
ATOM 675 C C . GLY A 1 94 ? 25.084 2.565 -0.621 1.00 56.00 94 GLY A C 1
ATOM 676 O O . GLY A 1 94 ? 23.881 2.519 -0.862 1.00 56.00 94 GLY A O 1
ATOM 677 N N . GLN A 1 95 ? 25.619 3.535 0.134 1.00 44.94 95 GLN A N 1
ATOM 678 C CA . GLN A 1 95 ? 24.813 4.582 0.786 1.00 44.94 95 GLN A CA 1
ATOM 679 C C . GLN A 1 95 ? 23.888 5.342 -0.182 1.00 44.94 95 GLN A C 1
ATOM 681 O O . GLN A 1 95 ? 22.893 5.890 0.271 1.00 44.94 95 GLN A O 1
ATOM 686 N N . ASN A 1 96 ? 24.200 5.367 -1.487 1.00 45.12 96 ASN A N 1
ATOM 687 C CA . ASN A 1 96 ? 23.425 6.077 -2.510 1.00 45.12 96 ASN A CA 1
ATOM 688 C C . ASN A 1 96 ? 23.353 5.348 -3.872 1.00 45.12 96 ASN A C 1
ATOM 690 O O . ASN A 1 96 ? 22.999 5.974 -4.873 1.00 45.12 96 ASN A O 1
ATOM 694 N N . ALA A 1 97 ? 23.741 4.069 -3.956 1.00 55.62 97 ALA A N 1
ATOM 695 C CA . ALA A 1 97 ? 23.791 3.347 -5.228 1.00 55.62 97 ALA A CA 1
ATOM 696 C C . ALA A 1 97 ? 23.739 1.832 -5.038 1.00 55.62 97 ALA A C 1
ATOM 698 O O . ALA A 1 97 ? 24.545 1.277 -4.296 1.00 55.62 97 ALA A O 1
ATOM 699 N N . ALA A 1 98 ? 22.825 1.176 -5.747 1.00 68.19 98 ALA A N 1
ATOM 700 C CA . ALA A 1 98 ? 22.812 -0.273 -5.886 1.00 68.19 98 ALA A CA 1
ATOM 701 C C . ALA A 1 98 ? 23.297 -0.661 -7.290 1.00 68.19 98 ALA A C 1
ATOM 703 O O . ALA A 1 98 ? 23.108 0.097 -8.241 1.00 68.19 98 ALA A O 1
ATOM 704 N N . VAL A 1 99 ? 23.906 -1.839 -7.416 1.00 85.12 99 VAL A N 1
ATOM 705 C CA . VAL A 1 99 ? 24.066 -2.595 -8.675 1.00 85.12 99 VAL A CA 1
ATOM 706 C C . VAL A 1 99 ? 23.469 -3.985 -8.478 1.00 85.12 99 VAL A C 1
ATOM 708 O O . VAL A 1 99 ? 23.285 -4.409 -7.335 1.00 85.12 99 VAL A O 1
ATOM 711 N N . ASN A 1 100 ? 23.175 -4.694 -9.568 1.00 89.06 100 ASN A N 1
ATOM 712 C CA . ASN A 1 100 ? 22.545 -6.020 -9.542 1.00 89.06 100 ASN A CA 1
ATOM 713 C C . ASN A 1 100 ? 21.152 -6.008 -8.891 1.00 89.06 100 ASN A C 1
ATOM 715 O O . ASN A 1 100 ? 20.899 -6.679 -7.890 1.00 89.06 100 ASN A O 1
ATOM 719 N N . PHE A 1 101 ? 20.238 -5.223 -9.449 1.00 88.81 101 PHE A N 1
ATOM 720 C CA . PHE A 1 101 ? 18.852 -5.100 -8.990 1.00 88.81 101 PHE A CA 1
ATOM 721 C C . PHE A 1 101 ? 17.900 -5.105 -10.186 1.00 88.81 101 PHE A C 1
ATOM 723 O O . PHE A 1 101 ? 18.325 -4.948 -11.334 1.00 88.81 101 PHE A O 1
ATOM 730 N N . LEU A 1 102 ? 16.606 -5.289 -9.930 1.00 92.06 102 LEU A N 1
ATOM 731 C CA . LEU A 1 102 ? 15.581 -5.182 -10.966 1.00 92.06 102 LEU A CA 1
ATOM 732 C C . LEU A 1 102 ? 14.806 -3.872 -10.822 1.00 92.06 102 LEU A C 1
ATOM 734 O O . LEU A 1 102 ? 14.474 -3.445 -9.713 1.00 92.06 102 LEU A O 1
ATOM 738 N N . GLN A 1 103 ? 14.504 -3.261 -11.965 1.00 92.12 103 GLN A N 1
ATOM 739 C CA . GLN A 1 103 ? 13.520 -2.191 -12.080 1.00 92.12 103 GLN A CA 1
ATOM 740 C C . GLN A 1 103 ? 12.251 -2.771 -12.697 1.00 92.12 103 GLN A C 1
ATOM 742 O O . GLN A 1 103 ? 12.304 -3.337 -13.787 1.00 92.12 103 GLN A O 1
ATOM 747 N N . ILE A 1 104 ? 11.125 -2.677 -11.995 1.00 94.50 104 ILE A N 1
ATOM 748 C CA . ILE A 1 104 ? 9.851 -3.278 -12.405 1.00 94.50 104 ILE A CA 1
ATOM 749 C C . ILE A 1 104 ? 8.810 -2.173 -12.513 1.00 94.50 104 ILE A C 1
ATOM 751 O O . ILE A 1 104 ? 8.709 -1.334 -11.625 1.00 94.50 104 ILE A O 1
ATOM 755 N N . MET A 1 105 ? 8.047 -2.153 -13.596 1.00 95.50 105 MET A N 1
ATOM 756 C CA . MET A 1 105 ? 7.066 -1.105 -13.869 1.00 95.50 105 MET A CA 1
ATOM 757 C C . MET A 1 105 ? 5.857 -1.668 -14.602 1.00 95.50 105 MET A C 1
ATOM 759 O O . MET A 1 105 ? 5.972 -2.662 -15.326 1.00 95.50 105 MET A O 1
ATOM 763 N N . GLN A 1 106 ? 4.709 -1.017 -14.433 1.00 97.69 106 GLN A N 1
ATOM 764 C CA . GLN A 1 106 ? 3.529 -1.303 -15.235 1.00 97.69 106 GLN A CA 1
ATOM 765 C C . GLN A 1 106 ? 3.504 -0.392 -16.456 1.00 97.69 106 GLN A C 1
ATOM 767 O O . GLN A 1 106 ? 3.827 0.794 -16.381 1.00 97.69 106 GLN A O 1
ATOM 772 N N . CYS A 1 107 ? 3.100 -0.952 -17.586 1.00 98.25 107 CYS A N 1
ATOM 773 C CA . CYS A 1 107 ? 2.927 -0.214 -18.824 1.00 98.25 107 CYS A CA 1
ATOM 774 C C . CYS A 1 107 ? 1.606 -0.592 -19.478 1.00 98.25 107 CYS A C 1
ATOM 776 O O . CYS A 1 107 ? 1.109 -1.709 -19.309 1.00 98.25 107 CYS A O 1
ATOM 778 N N . TRP A 1 108 ? 1.073 0.320 -20.277 1.00 97.38 108 TRP A N 1
ATOM 779 C CA . TRP A 1 108 ? -0.001 0.010 -21.212 1.00 97.38 108 TRP A CA 1
ATOM 780 C C . TRP A 1 108 ? 0.576 -0.182 -22.618 1.00 97.38 108 TRP A C 1
ATOM 782 O O . TRP A 1 108 ? 1.718 0.182 -22.885 1.00 97.38 108 TRP A O 1
ATOM 792 N N . GLY A 1 109 ? -0.198 -0.769 -23.522 1.00 94.69 109 GLY A N 1
ATOM 793 C CA . GLY A 1 109 ? 0.185 -0.902 -24.924 1.00 94.69 109 GLY A CA 1
ATOM 794 C C . GLY A 1 109 ? -0.597 -2.019 -25.591 1.00 94.69 109 GLY A C 1
ATOM 795 O O . GLY A 1 109 ? -0.700 -3.106 -25.033 1.00 94.69 109 GLY A O 1
ATOM 796 N N . ASP A 1 110 ? -1.139 -1.742 -26.775 1.00 91.88 110 ASP A N 1
ATOM 797 C CA . ASP A 1 110 ? -1.973 -2.695 -27.515 1.00 91.88 110 ASP A CA 1
ATOM 798 C C . ASP A 1 110 ? -1.145 -3.563 -28.496 1.00 91.88 110 ASP A C 1
ATOM 800 O O . ASP A 1 110 ? -1.682 -4.485 -29.111 1.00 91.88 110 ASP A O 1
ATOM 804 N N . ASP A 1 111 ? 0.162 -3.289 -28.645 1.00 93.06 111 ASP A N 1
ATOM 805 C CA . ASP A 1 111 ? 1.071 -4.098 -29.465 1.00 93.06 111 ASP A CA 1
ATOM 806 C C . ASP A 1 111 ? 1.333 -5.455 -28.780 1.00 93.06 111 ASP A C 1
ATOM 808 O O . ASP A 1 111 ? 1.834 -5.492 -27.650 1.00 93.06 111 ASP A O 1
ATOM 812 N N . PRO A 1 112 ? 1.046 -6.593 -29.441 1.00 90.62 112 PRO A N 1
ATOM 813 C CA . PRO A 1 112 ? 1.298 -7.917 -28.876 1.00 90.62 112 PRO A CA 1
ATOM 814 C C . PRO A 1 112 ? 2.782 -8.207 -28.579 1.00 90.62 112 PRO A C 1
ATOM 816 O O . PRO A 1 112 ? 3.067 -9.144 -27.833 1.00 90.62 112 PRO A O 1
ATOM 819 N N . ALA A 1 113 ? 3.728 -7.447 -29.142 1.00 90.62 113 ALA A N 1
ATOM 820 C CA . ALA A 1 113 ? 5.158 -7.552 -28.853 1.00 90.62 113 ALA A CA 1
ATOM 821 C C . ALA A 1 113 ? 5.571 -6.884 -27.525 1.00 90.62 113 ALA A C 1
ATOM 823 O O . ALA A 1 113 ? 6.710 -7.060 -27.076 1.00 90.62 113 ALA A O 1
ATOM 824 N N . GLY A 1 114 ? 4.660 -6.149 -26.884 1.00 94.19 114 GLY A N 1
ATOM 825 C CA . GLY A 1 114 ? 4.887 -5.438 -25.632 1.00 94.19 114 GLY A CA 1
ATOM 826 C C . GLY A 1 114 ? 4.869 -3.916 -25.795 1.00 94.19 114 GLY A C 1
ATOM 827 O O . GLY A 1 114 ? 4.758 -3.401 -26.905 1.00 94.19 114 GLY A O 1
ATOM 828 N N . PRO A 1 115 ? 5.000 -3.182 -24.682 1.00 97.44 115 PRO A N 1
ATOM 829 C CA . PRO A 1 115 ? 4.860 -1.736 -24.665 1.00 97.44 115 PRO A CA 1
ATOM 830 C C . PRO A 1 115 ? 6.112 -1.041 -25.212 1.00 97.44 115 PRO A C 1
ATOM 832 O O . PRO A 1 115 ? 7.234 -1.564 -25.127 1.00 97.44 115 PRO A O 1
ATOM 835 N N . ASP A 1 116 ? 5.921 0.187 -25.680 1.00 95.88 116 ASP A N 1
ATOM 836 C CA . ASP A 1 116 ? 6.993 1.158 -25.857 1.00 95.88 116 ASP A CA 1
ATOM 837 C C . ASP A 1 116 ? 7.411 1.750 -24.504 1.00 95.88 116 ASP A C 1
ATOM 839 O O . ASP A 1 116 ? 6.627 1.857 -23.559 1.00 95.88 116 ASP A O 1
ATOM 843 N N . ARG A 1 117 ? 8.670 2.189 -24.405 1.00 93.88 117 ARG A N 1
ATOM 844 C CA . ARG A 1 117 ? 9.222 2.790 -23.175 1.00 93.88 117 ARG A CA 1
ATOM 845 C C . ARG A 1 117 ? 8.493 4.057 -22.717 1.00 93.88 117 ARG A C 1
ATOM 847 O O . ARG A 1 117 ? 8.549 4.405 -21.539 1.00 93.88 117 ARG A O 1
ATOM 854 N N . ASP A 1 118 ? 7.821 4.761 -23.628 1.00 94.56 118 ASP A N 1
ATOM 855 C CA . ASP A 1 118 ? 7.030 5.949 -23.301 1.00 94.56 118 ASP A CA 1
ATOM 856 C C . ASP A 1 118 ? 5.659 5.602 -22.694 1.00 94.56 118 ASP A C 1
ATOM 858 O O . ASP A 1 118 ? 5.022 6.479 -22.125 1.00 94.56 118 ASP A O 1
ATOM 862 N N . GLN A 1 119 ? 5.236 4.334 -22.704 1.00 97.12 119 GLN A N 1
ATOM 863 C CA . GLN A 1 119 ? 3.950 3.875 -22.155 1.00 97.12 119 GLN A CA 1
ATOM 864 C C . GLN A 1 119 ? 4.044 3.333 -20.719 1.00 97.12 119 GLN A C 1
ATOM 866 O O . GLN A 1 119 ? 3.069 2.803 -20.183 1.00 97.12 119 GLN A O 1
ATOM 871 N N . CYS A 1 120 ? 5.218 3.439 -20.093 1.00 96.44 120 CYS A N 1
ATOM 872 C CA . CYS A 1 120 ? 5.510 2.851 -18.787 1.00 96.44 120 CYS A CA 1
ATOM 873 C C . CYS A 1 120 ? 5.494 3.865 -17.646 1.00 96.44 120 CYS A C 1
ATOM 875 O O . CYS A 1 120 ? 6.113 4.933 -17.744 1.00 96.44 120 CYS A O 1
ATOM 877 N N . VAL A 1 121 ? 4.848 3.486 -16.543 1.00 93.50 121 VAL A N 1
ATOM 878 C CA . VAL A 1 121 ? 4.809 4.232 -15.280 1.00 93.50 121 VAL A CA 1
ATOM 879 C C . VAL A 1 121 ? 6.153 4.064 -14.580 1.00 93.50 121 VAL A C 1
ATOM 881 O O . VAL A 1 121 ? 6.426 3.059 -13.929 1.00 93.50 121 VAL A O 1
ATOM 884 N N . PHE A 1 122 ? 7.037 5.034 -14.801 1.00 90.94 122 PHE A N 1
ATOM 885 C CA . PHE A 1 122 ? 8.379 5.062 -14.228 1.00 90.94 122 PHE A CA 1
ATOM 886 C C . PHE A 1 122 ? 8.869 6.504 -14.059 1.00 90.94 122 PHE A C 1
ATOM 888 O O . PHE A 1 122 ? 8.587 7.365 -14.900 1.00 90.94 122 PHE A O 1
ATOM 895 N N . GLY A 1 123 ? 9.639 6.759 -13.004 1.00 85.06 123 GLY A N 1
ATOM 896 C CA . GLY A 1 123 ? 10.178 8.060 -12.621 1.00 85.06 123 GLY A CA 1
ATOM 897 C C . GLY A 1 123 ? 9.200 8.942 -11.843 1.00 85.06 123 GLY A C 1
ATOM 898 O O . GLY A 1 123 ? 9.344 10.162 -11.891 1.00 85.06 123 GLY A O 1
ATOM 899 N N . GLY A 1 124 ? 8.220 8.348 -11.157 1.00 78.38 124 GLY A N 1
ATOM 900 C CA . GLY A 1 124 ? 7.208 9.067 -10.380 1.00 78.38 124 GLY A CA 1
ATOM 901 C C . GLY A 1 124 ? 7.747 9.629 -9.067 1.00 78.38 124 GLY A C 1
ATOM 902 O O . GLY A 1 124 ? 7.349 10.708 -8.655 1.00 78.38 124 GLY A O 1
ATOM 903 N N . ASP A 1 125 ? 8.706 8.955 -8.431 1.00 64.00 125 ASP A N 1
ATOM 904 C CA . ASP A 1 125 ? 9.150 9.308 -7.072 1.00 64.00 125 ASP A CA 1
ATOM 905 C C . ASP A 1 125 ? 10.041 10.561 -6.960 1.00 64.00 125 ASP A C 1
ATOM 907 O O . ASP A 1 125 ? 10.333 11.024 -5.862 1.00 64.00 125 ASP A O 1
ATOM 911 N N . GLY A 1 126 ? 10.536 11.125 -8.068 1.00 54.72 126 GLY A N 1
ATOM 912 C CA . GLY A 1 126 ? 11.384 12.331 -8.034 1.00 54.72 126 GLY A CA 1
ATOM 913 C C . GLY A 1 126 ? 12.711 12.200 -7.250 1.00 54.72 126 GLY A C 1
ATOM 914 O O . GLY A 1 126 ? 13.480 13.161 -7.184 1.00 54.72 126 GLY A O 1
ATOM 915 N N . SER A 1 127 ? 13.015 11.023 -6.685 1.00 53.53 127 SER A N 1
ATOM 916 C CA . SER A 1 127 ? 14.170 10.779 -5.813 1.00 53.53 127 SER A CA 1
ATOM 917 C C . SER A 1 127 ? 15.501 11.206 -6.427 1.00 53.53 127 SER A C 1
ATOM 919 O O . SER A 1 127 ? 15.736 11.120 -7.636 1.00 53.53 127 SER A O 1
ATOM 921 N N . ILE A 1 128 ? 16.386 11.679 -5.552 1.00 44.38 128 ILE A N 1
ATOM 922 C CA . ILE A 1 128 ? 17.766 12.105 -5.820 1.00 44.38 128 ILE A CA 1
ATOM 923 C C . ILE A 1 128 ? 18.783 10.953 -5.780 1.00 44.38 128 ILE A C 1
ATOM 925 O O . ILE A 1 128 ? 19.960 11.178 -6.060 1.00 44.38 128 ILE A O 1
ATOM 929 N N . LEU A 1 129 ? 18.360 9.726 -5.451 1.00 45.88 129 LEU A N 1
ATOM 930 C CA . LEU A 1 129 ? 19.251 8.565 -5.380 1.00 45.88 129 LEU A CA 1
ATOM 931 C C . LEU A 1 129 ? 19.534 7.999 -6.782 1.00 45.88 129 LEU A C 1
ATOM 933 O O . LEU A 1 129 ? 18.791 7.159 -7.287 1.00 45.88 129 LEU A O 1
ATOM 937 N N . GLY A 1 130 ? 20.627 8.472 -7.393 1.00 51.31 130 GLY A N 1
ATOM 938 C CA . GLY A 1 130 ? 21.149 8.022 -8.692 1.00 51.31 130 GLY A CA 1
ATOM 939 C C . GLY A 1 130 ? 20.323 8.502 -9.894 1.00 51.31 130 GLY A C 1
ATOM 940 O O . GLY A 1 130 ? 19.095 8.439 -9.888 1.00 51.31 130 GLY A O 1
ATOM 941 N N . ALA A 1 131 ? 20.979 8.977 -10.961 1.00 52.16 131 ALA A N 1
ATOM 942 C CA . ALA A 1 131 ? 20.267 9.466 -12.148 1.00 52.16 131 ALA A CA 1
ATOM 943 C C . ALA A 1 131 ? 19.471 8.360 -12.878 1.00 52.16 131 ALA A C 1
ATOM 945 O O . ALA A 1 131 ? 18.489 8.666 -13.555 1.00 52.16 131 ALA A O 1
ATOM 946 N N . GLY A 1 132 ? 19.806 7.082 -12.652 1.00 56.69 132 GLY A N 1
ATOM 947 C CA . GLY A 1 132 ? 19.171 5.936 -13.305 1.00 56.69 132 GLY A CA 1
ATOM 948 C C . GLY A 1 132 ? 17.769 5.546 -12.823 1.00 56.69 132 GLY A C 1
ATOM 949 O O . GLY A 1 132 ? 17.252 4.519 -13.257 1.00 56.69 132 GLY A O 1
ATOM 950 N N . ASN A 1 133 ? 17.141 6.340 -11.950 1.00 66.38 133 ASN A N 1
ATOM 951 C CA . ASN A 1 133 ? 15.788 6.112 -11.414 1.00 66.38 133 ASN A CA 1
ATOM 952 C C . ASN A 1 133 ? 14.762 7.142 -11.888 1.00 66.38 133 ASN A C 1
ATOM 954 O O . ASN A 1 133 ? 13.784 7.436 -11.203 1.00 66.38 133 ASN A O 1
ATOM 958 N N . ARG A 1 134 ? 15.028 7.760 -13.035 1.00 76.69 134 ARG A N 1
ATOM 959 C CA . ARG A 1 134 ? 14.233 8.866 -13.555 1.00 76.69 134 ARG A CA 1
ATOM 960 C C . ARG A 1 134 ? 13.953 8.661 -15.042 1.00 76.69 134 ARG A C 1
ATOM 962 O O . ARG A 1 134 ? 14.497 7.757 -15.674 1.00 76.69 134 ARG A O 1
ATOM 969 N N . ARG A 1 135 ? 13.097 9.511 -15.608 1.00 87.12 135 ARG A N 1
ATOM 970 C CA . ARG A 1 135 ? 12.797 9.537 -17.051 1.00 87.12 135 ARG A CA 1
ATOM 971 C C . ARG A 1 135 ? 13.865 10.199 -17.948 1.00 87.12 135 ARG A C 1
ATOM 973 O O . ARG A 1 135 ? 13.876 9.870 -19.135 1.00 87.12 135 ARG A O 1
ATOM 980 N N . PRO A 1 136 ? 14.746 11.112 -17.475 1.00 87.56 136 PRO A N 1
ATOM 981 C CA . PRO A 1 136 ? 15.940 11.511 -18.216 1.00 87.56 136 PRO A CA 1
ATOM 982 C C . PRO A 1 136 ? 16.769 10.291 -18.590 1.00 87.56 136 PRO A C 1
ATOM 984 O O . PRO A 1 136 ? 17.024 9.444 -17.741 1.00 87.56 136 PRO A O 1
ATOM 987 N N . VAL A 1 137 ? 17.183 10.201 -19.852 1.00 87.25 137 VAL A N 1
ATOM 988 C CA . VAL A 1 137 ? 17.814 8.982 -20.377 1.00 87.25 137 VAL A CA 1
ATOM 989 C C . VAL A 1 137 ? 19.151 8.690 -19.690 1.00 87.25 137 VAL A C 1
ATOM 991 O O . VAL A 1 137 ? 19.455 7.533 -19.400 1.00 87.25 137 VAL A O 1
ATOM 994 N N . GLY A 1 138 ? 19.927 9.737 -19.398 1.00 85.75 138 GLY A N 1
ATOM 995 C CA . GLY A 1 138 ? 21.312 9.606 -18.951 1.00 85.75 138 GLY A CA 1
ATOM 996 C C . GLY A 1 138 ? 22.267 9.259 -20.107 1.00 85.75 138 GLY A C 1
ATOM 997 O O . GLY A 1 138 ? 21.908 9.442 -21.273 1.00 85.75 138 GLY A O 1
ATOM 998 N N . PRO A 1 139 ? 23.502 8.820 -19.808 1.00 86.56 139 PRO A N 1
ATOM 999 C CA . PRO A 1 139 ? 24.506 8.503 -20.819 1.00 86.56 139 PRO A CA 1
ATOM 1000 C C . PRO A 1 139 ? 24.179 7.183 -21.529 1.00 86.56 139 PRO A C 1
ATOM 1002 O O . PRO A 1 139 ? 24.290 6.113 -20.942 1.00 86.56 139 PRO A O 1
ATOM 1005 N N . ASP A 1 140 ? 23.787 7.254 -22.801 1.00 90.38 140 ASP A N 1
ATOM 1006 C CA . ASP A 1 140 ? 23.543 6.078 -23.641 1.00 90.38 140 ASP A CA 1
ATOM 1007 C C . ASP A 1 140 ? 23.924 6.387 -25.106 1.00 90.38 140 ASP A C 1
ATOM 1009 O O . ASP A 1 140 ? 23.173 7.060 -25.814 1.00 90.38 140 ASP A O 1
ATOM 1013 N N . PRO A 1 141 ? 25.097 5.932 -25.588 1.00 89.62 141 PRO A N 1
ATOM 1014 C CA . PRO A 1 141 ? 25.544 6.150 -26.965 1.00 89.62 141 PRO A CA 1
ATOM 1015 C C . PRO A 1 141 ? 24.645 5.498 -28.023 1.00 89.62 141 PRO A C 1
ATOM 1017 O O . PRO A 1 141 ? 24.717 5.873 -29.192 1.00 89.62 141 PRO A O 1
ATOM 1020 N N . GLY A 1 142 ? 23.835 4.508 -27.630 1.00 85.88 142 GLY A N 1
ATOM 1021 C CA . GLY A 1 142 ? 22.846 3.860 -28.490 1.00 85.88 142 GLY A CA 1
ATOM 1022 C C . GLY A 1 142 ? 21.514 4.609 -28.558 1.00 85.88 142 GLY A C 1
ATOM 1023 O O . GLY A 1 142 ? 20.615 4.187 -29.286 1.00 85.88 142 GLY A O 1
ATOM 1024 N N . GLU A 1 143 ? 21.363 5.704 -27.811 1.00 90.00 143 GLU A N 1
ATOM 1025 C CA . GLU A 1 143 ? 20.125 6.465 -27.751 1.00 90.00 143 GLU A CA 1
ATOM 1026 C C . GLU A 1 143 ? 19.921 7.338 -28.991 1.00 90.00 143 GLU A C 1
ATOM 1028 O O . GLU A 1 143 ? 20.802 8.088 -29.415 1.00 90.00 143 GLU A O 1
ATOM 1033 N N . THR A 1 144 ? 18.698 7.318 -29.525 1.00 84.50 144 THR A N 1
ATOM 1034 C CA . THR A 1 144 ? 18.268 8.369 -30.452 1.00 84.50 144 THR A CA 1
ATOM 1035 C C . THR A 1 144 ? 17.771 9.551 -29.620 1.00 84.50 144 THR A C 1
ATOM 1037 O O . THR A 1 144 ? 16.852 9.359 -28.823 1.00 84.50 144 THR A O 1
ATOM 1040 N N . PRO A 1 145 ? 18.336 10.765 -29.765 1.00 73.94 145 PRO A N 1
ATOM 1041 C CA . PRO A 1 145 ? 18.047 11.863 -28.848 1.00 73.94 145 PRO A CA 1
ATOM 1042 C C . PRO A 1 145 ? 16.549 12.163 -28.728 1.00 73.94 145 PRO A C 1
ATOM 1044 O O . PRO A 1 145 ? 15.910 12.581 -29.695 1.00 73.94 145 PRO A O 1
ATOM 1047 N N . TYR A 1 146 ? 15.996 12.011 -27.523 1.00 73.88 146 TYR A N 1
ATOM 1048 C CA . TYR A 1 146 ? 14.684 12.570 -27.213 1.00 73.88 146 TYR A CA 1
ATOM 1049 C C . TYR A 1 146 ? 14.763 14.097 -27.132 1.00 73.88 146 TYR A C 1
ATOM 1051 O O . TYR A 1 146 ? 15.723 14.629 -26.557 1.00 73.88 146 TYR A O 1
ATOM 1059 N N . PRO A 1 147 ? 13.741 14.828 -27.613 1.00 69.06 147 PRO A N 1
ATOM 1060 C CA . PRO A 1 147 ? 13.605 16.249 -27.323 1.00 69.06 147 PRO A CA 1
ATOM 1061 C C . PRO A 1 147 ? 13.665 16.497 -25.806 1.00 69.06 147 PRO A C 1
ATOM 1063 O O . PRO A 1 147 ? 12.871 15.950 -25.047 1.00 69.06 147 PRO A O 1
ATOM 1066 N N . GLY A 1 148 ? 14.639 17.291 -25.351 1.00 71.88 148 GLY A N 1
ATOM 1067 C CA . GLY A 1 148 ? 14.833 17.585 -23.925 1.00 71.88 148 GLY A CA 1
ATOM 1068 C C . GLY A 1 148 ? 15.542 16.495 -23.104 1.00 71.88 148 GLY A C 1
ATOM 1069 O O . GLY A 1 148 ? 15.663 16.654 -21.893 1.00 71.88 148 GLY A O 1
ATOM 1070 N N . GLY A 1 149 ? 16.032 15.413 -23.725 1.00 83.81 149 GLY A N 1
ATOM 1071 C CA . GLY A 1 149 ? 16.868 14.403 -23.057 1.00 83.81 149 GLY A CA 1
ATOM 1072 C C . GLY A 1 149 ? 16.134 13.470 -22.083 1.00 83.81 149 GLY A C 1
ATOM 1073 O O . GLY A 1 149 ? 16.777 12.845 -21.237 1.00 83.81 149 GLY A O 1
ATOM 1074 N N . PHE A 1 150 ? 14.806 13.362 -22.181 1.00 88.50 150 PHE A N 1
ATOM 1075 C CA . PHE A 1 150 ? 13.984 12.485 -21.342 1.00 88.50 150 PHE A CA 1
ATOM 1076 C C . PHE A 1 150 ? 12.951 11.716 -22.166 1.00 88.50 150 PHE A C 1
ATOM 1078 O O . PHE A 1 150 ? 12.500 12.191 -23.203 1.00 88.50 150 PHE A O 1
ATOM 1085 N N . VAL A 1 151 ? 12.556 10.541 -21.681 1.00 91.56 151 VAL A N 1
ATOM 1086 C CA . VAL A 1 151 ? 11.468 9.758 -22.276 1.00 91.56 151 VAL A CA 1
ATOM 1087 C C . VAL A 1 151 ? 10.139 10.286 -21.721 1.00 91.56 151 VAL A C 1
ATOM 1089 O O . VAL A 1 151 ? 9.910 10.134 -20.520 1.00 91.56 151 VAL A O 1
ATOM 1092 N N . PRO A 1 152 ? 9.246 10.910 -22.509 1.00 92.62 152 PRO A N 1
ATOM 1093 C CA . PRO A 1 152 ? 7.946 11.351 -22.002 1.00 92.62 152 PRO A CA 1
ATOM 1094 C C . PRO A 1 152 ? 7.079 10.156 -21.610 1.00 92.62 152 PRO A C 1
ATOM 1096 O O . PRO A 1 152 ? 7.288 9.052 -22.106 1.00 92.62 152 PRO A O 1
ATOM 1099 N N . PHE A 1 153 ? 6.148 10.343 -20.676 1.00 94.56 153 PHE A N 1
ATOM 1100 C CA . PHE A 1 153 ? 5.079 9.372 -20.459 1.00 94.56 153 PHE A CA 1
ATOM 1101 C C . PHE A 1 153 ? 3.912 9.736 -21.361 1.00 94.56 153 PHE A C 1
ATOM 1103 O O . PHE A 1 153 ? 3.395 10.851 -21.287 1.00 94.56 153 PHE A O 1
ATOM 1110 N N . ARG A 1 154 ? 3.514 8.799 -22.212 1.00 95.75 154 ARG A N 1
ATOM 1111 C CA . ARG A 1 154 ? 2.352 8.903 -23.075 1.00 95.75 154 ARG A CA 1
ATOM 1112 C C . ARG A 1 154 ? 1.215 8.108 -22.431 1.00 95.75 154 ARG A C 1
ATOM 1114 O O . ARG A 1 154 ? 1.307 6.881 -22.403 1.00 95.75 154 ARG A O 1
ATOM 1121 N N . PRO A 1 155 ? 0.175 8.770 -21.903 1.00 96.69 155 PRO A N 1
ATOM 1122 C CA . PRO A 1 155 ? -0.991 8.084 -21.354 1.00 96.69 155 PRO A CA 1
ATOM 1123 C C . PRO A 1 155 ? -1.783 7.377 -22.459 1.00 96.69 155 PRO A C 1
ATOM 1125 O O . PRO A 1 155 ? -1.633 7.664 -23.649 1.00 96.69 155 PRO A O 1
ATOM 1128 N N . VAL A 1 156 ? -2.649 6.459 -22.048 1.00 95.00 156 VAL A N 1
ATOM 1129 C CA . VAL A 1 156 ? -3.650 5.836 -22.913 1.00 95.00 156 VAL A CA 1
ATOM 1130 C C . VAL A 1 156 ? -4.615 6.880 -23.503 1.00 95.00 156 VAL A C 1
ATOM 1132 O O . VAL A 1 156 ? -4.993 7.845 -22.837 1.00 95.00 156 VAL A O 1
ATOM 1135 N N . GLY A 1 157 ? -5.054 6.671 -24.747 1.00 89.62 157 GLY A N 1
ATOM 1136 C CA . GLY A 1 157 ? -6.013 7.553 -25.425 1.00 89.62 157 GLY A CA 1
ATOM 1137 C C . GLY A 1 157 ? -5.396 8.859 -25.940 1.00 89.62 157 GLY A C 1
ATOM 1138 O O . GLY A 1 157 ? -4.242 8.881 -26.359 1.00 89.62 157 GLY A O 1
ATOM 1139 N N . ASP A 1 158 ? -6.184 9.939 -25.922 1.00 88.75 158 ASP A N 1
ATOM 1140 C CA . ASP A 1 158 ? -5.839 11.232 -26.543 1.00 88.75 158 ASP A CA 1
ATOM 1141 C C . ASP A 1 158 ? -5.226 12.253 -25.565 1.00 88.75 158 ASP A C 1
ATOM 1143 O O . ASP A 1 158 ? -5.072 13.436 -25.884 1.00 88.75 158 ASP A O 1
ATOM 1147 N N . LEU A 1 159 ? -4.894 11.823 -24.345 1.00 91.31 159 LEU A N 1
ATOM 1148 C CA . LEU A 1 159 ? -4.288 12.695 -23.343 1.00 91.31 159 LEU A CA 1
ATOM 1149 C C . LEU A 1 159 ? -2.838 13.064 -23.738 1.00 91.31 159 LEU A C 1
ATOM 1151 O O . LEU A 1 159 ? -2.099 12.235 -24.278 1.00 91.31 159 LEU A O 1
ATOM 1155 N N . PRO A 1 160 ? -2.391 14.310 -23.489 1.00 94.38 160 PRO A N 1
ATOM 1156 C CA . PRO A 1 160 ? -1.083 14.774 -23.941 1.0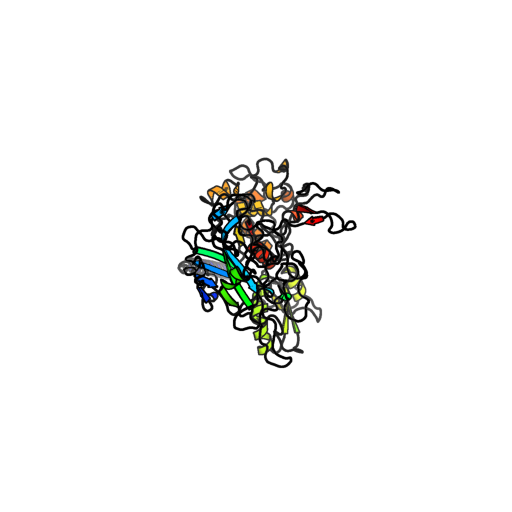0 94.38 160 PRO A CA 1
ATOM 1157 C C . PRO A 1 160 ? 0.071 14.094 -23.180 1.00 94.38 160 PRO A C 1
ATOM 1159 O O . PRO A 1 160 ? -0.026 13.914 -21.965 1.00 94.38 160 PRO A O 1
ATOM 1162 N N . PRO A 1 161 ? 1.208 13.785 -23.830 1.00 94.06 161 PRO A N 1
ATOM 1163 C CA . PRO A 1 161 ? 2.380 13.271 -23.128 1.00 94.06 161 PRO A CA 1
ATOM 1164 C C . PRO A 1 161 ? 2.943 14.262 -22.102 1.00 94.06 161 PRO A C 1
ATOM 1166 O O . PRO A 1 161 ? 2.791 15.481 -22.249 1.00 94.06 161 PRO A O 1
ATOM 1169 N N . THR A 1 162 ? 3.652 13.744 -21.097 1.00 91.88 162 THR A N 1
ATOM 1170 C CA . THR A 1 162 ? 4.359 14.589 -20.126 1.00 91.88 162 THR A CA 1
ATOM 1171 C C . THR A 1 162 ? 5.453 15.419 -20.794 1.00 91.88 162 THR A C 1
ATOM 1173 O O . THR A 1 162 ? 6.090 15.004 -21.765 1.00 91.88 162 THR A O 1
ATOM 1176 N N . LYS A 1 163 ? 5.671 16.626 -20.272 1.00 90.00 163 LYS A N 1
ATOM 1177 C CA . LYS A 1 163 ? 6.514 17.654 -20.901 1.00 90.00 163 LYS A CA 1
ATOM 1178 C C . LYS A 1 163 ? 7.878 17.825 -20.245 1.00 90.00 163 LYS A C 1
ATOM 1180 O O . LYS A 1 163 ? 8.736 18.501 -20.806 1.00 90.00 163 LYS A O 1
ATOM 1185 N N . SER A 1 164 ? 8.086 17.253 -19.061 1.00 85.25 164 SER A N 1
ATOM 1186 C CA . SER A 1 164 ? 9.369 17.310 -18.362 1.00 85.25 164 SER A CA 1
ATOM 1187 C C . SER A 1 164 ? 9.558 16.127 -17.413 1.00 85.25 164 SER A C 1
ATOM 1189 O O . SER A 1 164 ? 8.614 15.411 -17.096 1.00 85.25 164 SER A O 1
ATOM 1191 N N . SER A 1 165 ? 10.774 15.961 -16.892 1.00 77.19 165 SER A N 1
ATOM 1192 C CA . SER A 1 165 ? 11.082 14.952 -15.871 1.00 77.19 165 SER A CA 1
ATOM 1193 C C . SER A 1 165 ? 10.471 15.224 -14.490 1.00 77.19 165 SER A C 1
ATOM 1195 O O . SER A 1 165 ? 10.621 14.389 -13.608 1.00 77.19 165 SER A O 1
ATOM 1197 N N . HIS A 1 166 ? 9.855 16.391 -14.288 1.00 78.44 166 HIS A N 1
ATOM 1198 C CA . HIS A 1 166 ? 9.163 16.781 -13.052 1.00 78.44 166 HIS A CA 1
ATOM 1199 C C . HIS A 1 166 ? 7.665 17.005 -13.307 1.00 78.44 166 HIS A C 1
ATOM 1201 O O . HIS A 1 166 ? 6.977 17.654 -12.525 1.00 78.44 166 HIS A O 1
ATOM 1207 N N . ASP A 1 167 ? 7.174 16.530 -14.451 1.00 84.19 167 ASP A N 1
ATOM 1208 C CA . ASP A 1 167 ? 5.765 16.572 -14.801 1.00 84.19 167 ASP A CA 1
ATOM 1209 C C . ASP A 1 167 ? 5.074 15.322 -14.238 1.00 84.19 167 ASP A C 1
ATOM 1211 O O . ASP A 1 167 ? 5.088 14.256 -14.854 1.00 84.19 167 ASP A O 1
ATOM 1215 N N . PHE A 1 168 ? 4.501 15.478 -13.044 1.00 84.94 168 PHE A N 1
ATOM 1216 C CA . PHE A 1 168 ? 3.782 14.438 -12.301 1.00 84.94 168 PHE A CA 1
ATOM 1217 C C . PHE A 1 168 ? 2.274 14.433 -12.598 1.00 84.94 168 PHE A C 1
ATOM 1219 O O . PHE A 1 168 ? 1.477 14.057 -11.746 1.00 84.94 168 PHE A O 1
ATOM 1226 N N . THR A 1 169 ? 1.860 14.882 -13.791 1.00 89.69 169 THR A N 1
ATOM 1227 C CA . THR A 1 169 ? 0.434 15.002 -14.159 1.00 89.69 169 THR A CA 1
ATOM 1228 C C . THR A 1 169 ? -0.341 13.685 -14.019 1.00 89.69 169 THR A C 1
ATOM 1230 O O . THR A 1 169 ? -1.531 13.717 -13.719 1.00 89.69 169 THR A O 1
ATOM 1233 N N . TYR A 1 170 ? 0.310 12.537 -14.245 1.00 91.69 170 TYR A N 1
ATOM 1234 C CA . TYR A 1 170 ? -0.356 11.226 -14.282 1.00 91.69 170 TYR A CA 1
ATOM 1235 C C . TYR A 1 170 ? -0.027 10.313 -13.103 1.00 91.69 170 TYR A C 1
ATOM 1237 O O . TYR A 1 170 ? -0.877 9.525 -12.703 1.00 91.69 170 TYR A O 1
ATOM 1245 N N . PHE A 1 171 ? 1.199 10.397 -12.594 1.00 90.06 171 PHE A N 1
ATOM 1246 C CA . PHE A 1 171 ? 1.685 9.645 -11.444 1.00 90.06 171 PHE A CA 1
ATOM 1247 C C . PHE A 1 171 ? 2.866 10.395 -10.822 1.00 90.06 171 PHE A C 1
ATOM 1249 O O . PHE A 1 171 ? 3.600 11.123 -11.501 1.00 90.06 171 PHE A O 1
ATOM 1256 N N . GLY A 1 172 ? 3.066 10.185 -9.532 1.00 83.12 172 GLY A N 1
ATOM 1257 C CA . GLY A 1 172 ? 4.084 10.792 -8.699 1.00 83.12 172 GLY A CA 1
ATOM 1258 C C . GLY A 1 172 ? 4.544 9.849 -7.579 1.00 83.12 172 GLY A C 1
ATOM 1259 O O . GLY A 1 172 ? 4.328 8.638 -7.646 1.00 83.12 172 GLY A O 1
ATOM 1260 N N . PRO A 1 173 ? 5.192 10.382 -6.530 1.00 75.25 173 PRO A N 1
ATOM 1261 C CA . PRO A 1 173 ? 5.808 9.572 -5.474 1.00 75.25 173 PRO A CA 1
ATOM 1262 C C . PRO A 1 173 ? 4.845 8.712 -4.657 1.00 75.25 173 PRO A C 1
ATOM 1264 O O . PRO A 1 173 ? 5.254 7.732 -4.041 1.00 75.25 173 PRO A O 1
ATOM 1267 N N . LEU A 1 174 ? 3.568 9.093 -4.615 1.00 76.25 174 LEU A N 1
ATOM 1268 C CA . LEU A 1 174 ? 2.589 8.504 -3.701 1.00 76.25 174 LEU A CA 1
ATOM 1269 C C . LEU A 1 174 ? 1.680 7.462 -4.362 1.00 76.25 174 LEU A C 1
ATOM 1271 O O . LEU A 1 174 ? 1.050 6.677 -3.651 1.00 76.25 174 LEU A O 1
ATOM 1275 N N . ASP A 1 175 ? 1.605 7.447 -5.691 1.00 80.75 175 ASP A N 1
ATOM 1276 C CA . ASP A 1 175 ? 0.672 6.633 -6.479 1.00 80.75 175 ASP A CA 1
ATOM 1277 C C . ASP A 1 175 ? 1.339 5.831 -7.610 1.00 80.75 175 ASP A C 1
ATOM 1279 O O . ASP A 1 175 ? 0.696 4.951 -8.179 1.00 80.75 175 ASP A O 1
ATOM 1283 N N . THR A 1 176 ? 2.628 6.051 -7.892 1.00 86.81 176 THR A N 1
ATOM 1284 C CA . THR A 1 176 ? 3.405 5.183 -8.785 1.00 86.81 176 THR A CA 1
ATOM 1285 C C . THR A 1 176 ? 3.513 3.759 -8.231 1.00 86.81 176 THR A C 1
ATOM 1287 O O . THR A 1 176 ? 3.703 3.549 -7.031 1.00 86.81 176 THR A O 1
ATOM 1290 N N . ASN A 1 177 ? 3.450 2.762 -9.112 1.00 88.19 177 ASN A N 1
ATOM 1291 C CA . ASN A 1 177 ? 3.648 1.353 -8.762 1.00 88.19 177 ASN A CA 1
ATOM 1292 C C . ASN A 1 177 ? 5.044 0.810 -9.112 1.00 88.19 177 ASN A C 1
ATOM 1294 O O . ASN A 1 177 ? 5.312 -0.388 -8.962 1.00 88.19 177 ASN A O 1
ATOM 1298 N N . GLU A 1 178 ? 5.954 1.680 -9.556 1.00 88.00 178 GLU A N 1
ATOM 1299 C CA . GLU A 1 178 ? 7.312 1.295 -9.928 1.00 88.00 178 GLU A CA 1
ATOM 1300 C C . GLU A 1 178 ? 8.099 0.676 -8.755 1.00 88.00 178 GLU A C 1
ATOM 1302 O O . GLU A 1 178 ? 8.116 1.177 -7.631 1.00 88.00 178 GLU A O 1
ATOM 1307 N N . GLN A 1 179 ? 8.831 -0.402 -9.029 1.00 86.25 179 GLN A N 1
ATOM 1308 C CA . GLN A 1 179 ? 9.846 -0.955 -8.136 1.00 86.25 179 GLN A CA 1
ATOM 1309 C C . GLN A 1 179 ? 11.209 -0.562 -8.684 1.00 86.25 179 GLN A C 1
ATOM 1311 O O . GLN A 1 179 ? 11.645 -1.083 -9.704 1.00 86.25 179 GLN A O 1
ATOM 1316 N N . ARG A 1 180 ? 11.894 0.372 -8.026 1.00 80.62 180 ARG A N 1
ATOM 1317 C CA . ARG A 1 180 ? 13.161 0.927 -8.539 1.00 80.62 180 ARG A CA 1
ATOM 1318 C C . ARG A 1 180 ? 14.385 0.109 -8.158 1.00 80.62 180 ARG A C 1
ATOM 1320 O O . ARG A 1 180 ? 15.384 0.136 -8.862 1.00 80.62 180 ARG A O 1
ATOM 1327 N N . PHE A 1 181 ? 14.302 -0.585 -7.029 1.00 79.69 181 PHE A N 1
ATOM 1328 C CA . PHE A 1 181 ? 15.416 -1.303 -6.424 1.00 79.69 181 PHE A CA 1
ATOM 1329 C C . PHE A 1 181 ? 14.944 -2.642 -5.866 1.00 79.69 181 PHE A C 1
ATOM 1331 O O . PHE A 1 181 ? 15.047 -2.906 -4.669 1.00 79.69 181 PHE A O 1
ATOM 1338 N N . ALA A 1 182 ? 14.382 -3.486 -6.729 1.00 83.81 182 ALA A N 1
ATOM 1339 C CA . ALA A 1 182 ? 14.029 -4.841 -6.339 1.00 83.81 182 ALA A CA 1
ATOM 1340 C C . ALA A 1 182 ? 15.325 -5.653 -6.135 1.00 83.81 182 ALA A C 1
ATOM 1342 O O . ALA A 1 182 ? 16.102 -5.861 -7.073 1.00 83.81 182 ALA A O 1
ATOM 1343 N N . ARG A 1 183 ? 15.590 -6.024 -4.875 1.00 82.62 183 ARG A N 1
ATOM 1344 C CA . ARG A 1 183 ? 16.870 -6.573 -4.397 1.00 82.62 183 ARG A CA 1
ATOM 1345 C C . ARG A 1 183 ? 16.993 -8.068 -4.655 1.00 82.62 183 ARG A C 1
ATOM 1347 O O . ARG A 1 183 ? 16.114 -8.833 -4.274 1.00 82.62 183 ARG A O 1
ATOM 1354 N N . THR A 1 184 ? 18.124 -8.473 -5.211 1.00 86.25 184 THR A N 1
ATOM 1355 C CA . THR A 1 184 ? 18.544 -9.871 -5.302 1.00 86.25 184 THR A CA 1
ATOM 1356 C C . THR A 1 184 ? 19.339 -10.242 -4.052 1.00 86.25 184 THR A C 1
ATOM 1358 O O . THR A 1 184 ? 20.332 -9.593 -3.714 1.00 86.25 184 THR A O 1
ATOM 1361 N N . TYR A 1 185 ? 18.904 -11.290 -3.365 1.00 84.38 185 TYR A N 1
ATOM 1362 C CA . TYR A 1 185 ? 19.523 -11.842 -2.169 1.00 84.38 185 TYR A CA 1
ATOM 1363 C C . TYR A 1 185 ? 20.856 -12.540 -2.471 1.00 84.38 185 TYR A C 1
ATOM 1365 O O . TYR A 1 185 ? 21.242 -12.768 -3.619 1.00 84.38 185 TYR A O 1
ATOM 1373 N N . ALA A 1 186 ? 21.580 -12.892 -1.406 1.00 84.62 186 ALA A N 1
ATOM 1374 C CA . ALA A 1 186 ? 22.905 -13.508 -1.491 1.00 84.62 186 ALA A CA 1
ATOM 1375 C C . ALA A 1 186 ? 22.918 -14.866 -2.220 1.00 84.62 186 ALA A C 1
ATOM 1377 O O . ALA A 1 186 ? 23.949 -15.254 -2.764 1.00 84.62 186 ALA A O 1
ATOM 1378 N N . ASP A 1 187 ? 21.788 -15.575 -2.246 1.00 84.62 187 ASP A N 1
ATOM 1379 C CA . ASP A 1 187 ? 21.615 -16.850 -2.950 1.00 84.62 187 ASP A CA 1
ATOM 1380 C C . ASP A 1 187 ? 21.222 -16.687 -4.434 1.00 84.62 187 ASP A C 1
ATOM 1382 O O . ASP A 1 187 ? 21.022 -17.676 -5.140 1.00 84.62 187 ASP A O 1
ATOM 1386 N N . GLY A 1 188 ? 21.133 -15.445 -4.922 1.00 89.06 188 GLY A N 1
ATOM 1387 C CA . GLY A 1 188 ? 20.756 -15.123 -6.296 1.00 89.06 188 GLY A CA 1
ATOM 1388 C C . GLY A 1 188 ? 19.251 -15.161 -6.568 1.00 89.06 188 GLY A C 1
ATOM 1389 O O . GLY A 1 188 ? 18.850 -15.095 -7.736 1.00 89.06 188 GLY A O 1
ATOM 1390 N N . THR A 1 189 ? 18.423 -15.278 -5.526 1.00 91.75 189 THR A N 1
ATOM 1391 C CA . THR A 1 189 ? 16.962 -15.164 -5.610 1.00 91.75 189 THR A CA 1
ATOM 1392 C C . THR A 1 189 ? 16.477 -13.768 -5.234 1.00 91.75 189 THR A C 1
ATOM 1394 O O . THR A 1 189 ? 17.237 -12.953 -4.722 1.00 91.75 189 THR A O 1
ATOM 1397 N N . GLY A 1 190 ? 15.215 -13.457 -5.499 1.00 86.69 190 GLY A N 1
ATOM 1398 C CA . GLY A 1 190 ? 14.582 -12.249 -4.986 1.00 86.69 190 GLY A CA 1
ATOM 1399 C C . GLY A 1 190 ? 13.072 -12.282 -5.157 1.00 86.69 190 GLY A C 1
ATOM 1400 O O . GLY A 1 190 ? 12.532 -13.125 -5.880 1.00 86.69 190 GLY A O 1
ATOM 1401 N N . GLU A 1 191 ? 12.395 -11.381 -4.458 1.00 88.00 191 GLU A N 1
ATOM 1402 C CA . GLU A 1 191 ? 10.941 -11.293 -4.439 1.00 88.00 191 GLU A CA 1
ATOM 1403 C C . GLU A 1 191 ? 10.476 -9.850 -4.225 1.00 88.00 191 GLU A C 1
ATOM 1405 O O . GLU A 1 191 ? 11.081 -9.091 -3.465 1.00 88.00 191 GLU A O 1
ATOM 1410 N N . VAL A 1 192 ? 9.371 -9.490 -4.881 1.00 84.44 192 VAL A N 1
ATOM 1411 C CA . VAL A 1 192 ? 8.553 -8.318 -4.554 1.00 84.44 192 VAL A CA 1
ATOM 1412 C C . VAL A 1 192 ? 7.070 -8.640 -4.713 1.00 84.44 192 VAL A C 1
ATOM 1414 O O . VAL A 1 192 ? 6.678 -9.444 -5.560 1.00 84.44 192 VAL A O 1
ATOM 1417 N N . THR A 1 193 ? 6.229 -7.932 -3.965 1.00 87.06 193 THR A N 1
ATOM 1418 C CA . THR A 1 193 ? 4.796 -7.832 -4.261 1.00 87.06 193 THR A CA 1
ATOM 1419 C C . THR A 1 193 ? 4.573 -6.590 -5.118 1.00 87.06 193 THR A C 1
ATOM 1421 O O . THR A 1 193 ? 4.604 -5.468 -4.616 1.00 87.06 193 THR A O 1
ATOM 1424 N N . PHE A 1 194 ? 4.392 -6.784 -6.422 1.00 90.19 194 PHE A N 1
ATOM 1425 C CA . PHE A 1 194 ? 4.154 -5.714 -7.385 1.00 90.19 194 PHE A CA 1
ATOM 1426 C C . PHE A 1 194 ? 2.704 -5.223 -7.312 1.00 90.19 194 PHE A C 1
ATOM 1428 O O . PHE A 1 194 ? 1.774 -6.024 -7.324 1.00 90.19 194 PHE A O 1
ATOM 1435 N N . GLU A 1 195 ? 2.490 -3.912 -7.253 1.00 89.56 195 GLU A N 1
ATOM 1436 C CA . GLU A 1 195 ? 1.151 -3.320 -7.293 1.00 89.56 195 GLU A CA 1
ATOM 1437 C C . GLU A 1 195 ? 0.650 -3.236 -8.740 1.00 89.56 195 GLU A C 1
ATOM 1439 O O . GLU A 1 195 ? 1.013 -2.327 -9.483 1.00 89.56 195 GLU A O 1
ATOM 1444 N N . ALA A 1 196 ? -0.207 -4.171 -9.145 1.00 93.88 196 ALA A N 1
ATOM 1445 C CA . ALA A 1 196 ? -0.939 -4.040 -10.396 1.00 93.88 196 ALA A CA 1
ATOM 1446 C C . ALA A 1 196 ? -2.092 -3.048 -10.190 1.00 93.88 196 ALA A C 1
ATOM 1448 O O . ALA A 1 196 ? -2.905 -3.238 -9.286 1.00 93.88 196 ALA A O 1
ATOM 1449 N N . GLN A 1 197 ? -2.155 -2.006 -11.017 1.00 93.94 197 GLN A N 1
ATOM 1450 C CA . GLN A 1 197 ? -3.204 -0.984 -10.993 1.00 93.94 197 GLN A CA 1
ATOM 1451 C C . GLN A 1 197 ? -4.100 -1.141 -12.221 1.00 93.94 197 GLN A C 1
ATOM 1453 O O . GLN A 1 197 ? -3.607 -1.221 -13.349 1.00 93.94 197 GLN A O 1
ATOM 1458 N N . ASP A 1 198 ? -5.410 -1.206 -12.020 1.00 93.31 198 ASP A N 1
ATOM 1459 C CA . ASP A 1 198 ? -6.378 -1.166 -13.109 1.00 93.31 198 ASP A CA 1
ATOM 1460 C C . ASP A 1 198 ? -6.676 0.275 -13.572 1.00 93.31 198 ASP A C 1
ATOM 1462 O O . ASP A 1 198 ? -6.100 1.248 -13.084 1.00 93.31 198 ASP A O 1
ATOM 1466 N N . GLY A 1 199 ? -7.564 0.422 -14.555 1.00 92.62 199 GLY A N 1
ATOM 1467 C CA . GLY A 1 199 ? -7.958 1.706 -15.130 1.00 92.62 199 GLY A CA 1
ATOM 1468 C C . GLY A 1 199 ? -8.791 2.596 -14.205 1.00 92.62 199 GLY A C 1
ATOM 1469 O O . GLY A 1 199 ? -8.961 3.771 -14.522 1.00 92.62 199 GLY A O 1
ATOM 1470 N N . ILE A 1 200 ? -9.285 2.086 -13.072 1.00 89.31 200 ILE A N 1
ATOM 1471 C CA . ILE A 1 200 ? -9.956 2.907 -12.057 1.00 89.31 200 ILE A CA 1
ATOM 1472 C C . ILE A 1 200 ? -8.906 3.573 -11.169 1.00 89.31 200 ILE A C 1
ATOM 1474 O O . ILE A 1 200 ? -8.971 4.781 -10.946 1.00 89.31 200 ILE A O 1
ATOM 1478 N N . GLN A 1 201 ? -7.905 2.814 -10.714 1.00 87.69 201 GLN A N 1
ATOM 1479 C CA . GLN A 1 201 ? -6.814 3.362 -9.899 1.00 87.69 201 GLN A CA 1
ATOM 1480 C C . GLN A 1 201 ? -5.810 4.187 -10.714 1.00 87.69 201 GLN A C 1
ATOM 1482 O O . GLN A 1 201 ? -5.310 5.200 -10.231 1.00 87.69 201 GLN A O 1
ATOM 1487 N N . ALA A 1 202 ? -5.526 3.771 -11.947 1.00 93.06 202 ALA A N 1
ATOM 1488 C CA . ALA A 1 202 ? -4.579 4.413 -12.850 1.00 93.06 202 ALA A CA 1
ATOM 1489 C C . ALA A 1 202 ? -5.205 4.577 -14.242 1.00 93.06 202 ALA A C 1
ATOM 1491 O O . ALA A 1 202 ? -4.883 3.872 -15.204 1.00 93.06 202 ALA A O 1
ATOM 1492 N N . SER A 1 203 ? -6.106 5.552 -14.368 1.00 93.69 203 SER A N 1
ATOM 1493 C CA . SER A 1 203 ? -6.839 5.834 -15.614 1.00 93.69 203 SER A CA 1
ATOM 1494 C C . SER A 1 203 ? -5.935 6.091 -16.821 1.00 93.69 203 SER A C 1
ATOM 1496 O O . SER A 1 203 ? -6.291 5.750 -17.946 1.00 93.69 203 SER A O 1
ATOM 1498 N N . HIS A 1 204 ? -4.728 6.607 -16.588 1.00 94.38 204 HIS A N 1
ATOM 1499 C CA . HIS A 1 204 ? -3.715 6.847 -17.612 1.00 94.38 204 HIS A CA 1
ATOM 1500 C C . HIS A 1 204 ? -3.102 5.562 -18.211 1.00 94.38 204 HIS A C 1
ATOM 1502 O O . HIS A 1 204 ? -2.451 5.639 -19.254 1.00 94.38 204 HIS A O 1
ATOM 1508 N N . LEU A 1 205 ? -3.305 4.397 -17.584 1.00 96.06 205 LEU A N 1
ATOM 1509 C CA . LEU A 1 205 ? -2.955 3.078 -18.123 1.00 96.06 205 LEU A CA 1
ATOM 1510 C C . LEU A 1 205 ? -4.140 2.410 -18.838 1.00 96.06 205 LEU A C 1
ATOM 1512 O O . LEU A 1 205 ? -3.958 1.702 -19.829 1.00 96.06 205 LEU A O 1
ATOM 1516 N N . GLY A 1 206 ? -5.358 2.615 -18.328 1.00 94.88 206 GLY A N 1
ATOM 1517 C CA . GLY A 1 206 ? -6.590 2.063 -18.898 1.00 94.88 206 GLY A CA 1
ATOM 1518 C C . GLY A 1 206 ? -6.700 0.535 -18.835 1.00 94.88 206 GLY A C 1
ATOM 1519 O O . GLY A 1 206 ? -7.445 -0.040 -19.623 1.00 94.88 206 GLY A O 1
ATOM 1520 N N . CYS A 1 207 ? -5.963 -0.137 -17.949 1.00 96.38 207 CYS A N 1
ATOM 1521 C CA . CYS A 1 207 ? -5.998 -1.596 -17.814 1.00 96.38 207 CYS A CA 1
ATOM 1522 C C . CYS A 1 207 ? -7.386 -2.076 -17.363 1.00 96.38 207 CYS A C 1
ATOM 1524 O O . CYS A 1 207 ? -7.992 -1.482 -16.480 1.00 96.38 207 CYS A O 1
ATOM 1526 N N . GLY A 1 208 ? -7.916 -3.133 -17.972 1.00 93.62 208 GLY A N 1
ATOM 1527 C CA . GLY A 1 208 ? -9.259 -3.643 -17.678 1.00 93.62 208 GLY A CA 1
ATOM 1528 C C . GLY A 1 208 ? -10.411 -2.821 -18.268 1.00 93.62 208 GLY A C 1
ATOM 1529 O O . GLY A 1 208 ? -11.532 -3.319 -18.291 1.00 93.62 208 GLY A O 1
ATOM 1530 N N . MET A 1 209 ? -10.165 -1.611 -18.786 1.00 92.75 209 MET A N 1
ATOM 1531 C CA . MET A 1 209 ? -11.197 -0.809 -19.458 1.00 92.75 209 MET A CA 1
ATOM 1532 C C . MET A 1 209 ? -11.632 -1.473 -20.763 1.00 92.75 209 MET A C 1
ATOM 1534 O O . MET A 1 209 ? -10.808 -2.073 -21.463 1.00 92.75 209 MET A O 1
ATOM 1538 N N . ASN A 1 210 ? -12.902 -1.327 -21.127 1.00 90.94 210 ASN A N 1
ATOM 1539 C CA . ASN A 1 210 ? -13.427 -1.868 -22.365 1.00 90.94 210 ASN A CA 1
ATOM 1540 C C . ASN A 1 210 ? -12.805 -1.172 -23.589 1.00 90.94 210 ASN A C 1
ATOM 1542 O O . ASN A 1 210 ? -12.884 0.042 -23.764 1.00 90.94 210 ASN A O 1
ATOM 1546 N N . THR A 1 211 ? -12.215 -1.973 -24.471 1.00 90.94 211 THR A N 1
ATOM 1547 C CA . THR A 1 211 ? -11.621 -1.536 -25.746 1.00 90.94 211 THR A CA 1
ATOM 1548 C C . THR A 1 211 ? -12.496 -1.851 -26.954 1.00 90.94 211 THR A C 1
ATOM 1550 O O . THR A 1 211 ? -12.178 -1.442 -28.072 1.00 90.94 211 THR A O 1
ATOM 1553 N N . ALA A 1 212 ? -13.598 -2.576 -26.754 1.00 87.25 212 ALA A N 1
ATOM 1554 C CA . ALA A 1 212 ? -14.505 -2.931 -27.828 1.00 87.25 212 ALA A CA 1
ATOM 1555 C C . ALA A 1 212 ? -15.317 -1.710 -28.305 1.00 87.25 212 ALA A C 1
ATOM 1557 O O . ALA A 1 212 ? -15.662 -0.840 -27.499 1.00 87.25 212 ALA A O 1
ATOM 1558 N N . PRO A 1 213 ? -15.685 -1.646 -29.599 1.00 85.19 213 PRO A N 1
ATOM 1559 C CA . PRO A 1 213 ? -16.614 -0.639 -30.094 1.00 85.19 213 PRO A CA 1
ATOM 1560 C C . PRO A 1 213 ? -17.947 -0.670 -29.337 1.00 85.19 213 PRO A C 1
ATOM 1562 O O . PRO A 1 213 ? -18.423 -1.735 -28.936 1.00 85.19 213 PRO A O 1
ATOM 1565 N N . ALA A 1 214 ? -18.591 0.491 -29.203 1.00 78.50 214 ALA A N 1
ATOM 1566 C CA . ALA A 1 214 ? -19.903 0.593 -28.570 1.00 78.50 214 ALA A CA 1
ATOM 1567 C C . ALA A 1 214 ? -20.909 -0.395 -29.198 1.00 78.50 214 ALA A C 1
ATOM 1569 O O . ALA A 1 214 ? -21.063 -0.449 -30.418 1.00 78.50 214 ALA A O 1
ATOM 1570 N N . GLY A 1 215 ? -21.590 -1.175 -28.353 1.00 75.31 215 GLY A N 1
ATOM 1571 C CA . GLY A 1 215 ? -22.559 -2.194 -28.775 1.00 75.31 215 GLY A CA 1
ATOM 1572 C C . GLY A 1 215 ? -21.966 -3.564 -29.131 1.00 75.31 215 GLY A C 1
ATOM 1573 O O . GLY A 1 215 ? -22.724 -4.451 -29.510 1.00 75.31 215 GLY A O 1
ATOM 1574 N N . SER A 1 216 ? -20.647 -3.747 -29.008 1.00 82.81 216 SER A N 1
ATOM 1575 C CA . SER A 1 216 ? -19.991 -5.061 -29.092 1.00 82.81 216 SER A CA 1
ATOM 1576 C C . SER A 1 216 ? -19.768 -5.664 -27.704 1.00 82.81 216 SER A C 1
ATOM 1578 O O . SER A 1 216 ? -19.854 -4.959 -26.695 1.00 82.81 216 SER A O 1
ATOM 1580 N N . ASP A 1 217 ? -19.450 -6.958 -27.659 1.00 81.69 217 ASP A N 1
ATOM 1581 C CA . ASP A 1 217 ? -19.065 -7.624 -26.415 1.00 81.69 217 ASP A CA 1
ATOM 1582 C C . ASP A 1 217 ? -17.838 -6.930 -25.796 1.00 81.69 217 ASP A C 1
ATOM 1584 O O . ASP A 1 217 ? -16.863 -6.683 -26.515 1.00 81.69 217 ASP A O 1
ATOM 1588 N N . PRO A 1 218 ? -17.860 -6.605 -24.488 1.00 83.38 218 PRO A N 1
ATOM 1589 C CA . PRO A 1 218 ? -16.745 -5.932 -23.840 1.00 83.38 218 PRO A CA 1
ATOM 1590 C C . PRO A 1 218 ? -15.437 -6.724 -23.931 1.00 83.38 218 PRO A C 1
ATOM 1592 O O . PRO A 1 218 ? -15.396 -7.920 -23.638 1.00 83.38 218 PRO A O 1
ATOM 1595 N N . VAL A 1 219 ? -14.350 -6.035 -24.285 1.00 89.81 219 VAL A N 1
ATOM 1596 C CA . VAL A 1 219 ? -12.991 -6.591 -24.320 1.00 89.81 219 VAL A CA 1
ATOM 1597 C C . VAL A 1 219 ? -12.115 -5.791 -23.356 1.00 89.81 219 VAL A C 1
ATOM 1599 O O . VAL A 1 219 ? -11.738 -4.662 -23.690 1.00 89.81 219 VAL A O 1
ATOM 1602 N N . PRO A 1 220 ? -11.776 -6.338 -22.175 1.00 91.88 220 PRO A N 1
ATOM 1603 C CA . PRO A 1 220 ? -10.943 -5.634 -21.210 1.00 91.88 220 PRO A CA 1
ATOM 1604 C C . PRO A 1 220 ? -9.525 -5.452 -21.761 1.00 91.88 220 PRO A C 1
ATOM 1606 O O . PRO A 1 220 ? -8.916 -6.393 -22.282 1.00 91.88 220 PRO A O 1
ATOM 1609 N N . ARG A 1 221 ? -8.980 -4.238 -21.643 1.00 94.19 221 ARG A N 1
ATOM 1610 C CA . ARG A 1 221 ? -7.596 -3.937 -22.028 1.00 94.19 221 ARG A CA 1
ATOM 1611 C C . ARG A 1 221 ? -6.622 -4.750 -21.178 1.00 94.19 221 ARG A C 1
ATOM 1613 O O . ARG A 1 221 ? -6.675 -4.724 -19.949 1.00 94.19 221 ARG A O 1
ATOM 1620 N N . HIS A 1 222 ? -5.681 -5.412 -21.837 1.00 96.62 222 HIS A N 1
ATOM 1621 C CA . HIS A 1 222 ? -4.511 -5.970 -21.172 1.00 96.62 222 HIS A CA 1
ATOM 1622 C C . HIS A 1 222 ? -3.450 -4.884 -20.970 1.00 96.62 222 HIS A C 1
ATOM 1624 O O . HIS A 1 222 ? -3.412 -3.881 -21.678 1.00 96.62 222 HIS A O 1
ATOM 1630 N N . CYS A 1 223 ? -2.562 -5.112 -20.016 1.00 98.19 223 CYS A N 1
ATOM 1631 C CA . CYS A 1 223 ? -1.398 -4.273 -19.770 1.00 98.19 223 CYS A CA 1
ATOM 1632 C C . CYS A 1 223 ? -0.150 -5.145 -19.652 1.00 98.19 223 CYS A C 1
ATOM 1634 O O . CYS A 1 223 ? -0.178 -6.341 -19.948 1.00 98.19 223 CYS A O 1
ATOM 1636 N N . TRP A 1 224 ? 0.960 -4.545 -19.241 1.00 98.50 224 TRP A N 1
ATOM 1637 C CA . TRP A 1 224 ? 2.254 -5.202 -19.202 1.00 98.50 224 TRP A CA 1
ATOM 1638 C C . TRP A 1 224 ? 2.949 -4.950 -17.875 1.00 98.50 224 TRP A C 1
ATOM 1640 O O . TRP A 1 224 ? 2.980 -3.822 -17.386 1.00 98.50 224 TRP A O 1
ATOM 1650 N N . LEU A 1 225 ? 3.557 -5.998 -17.332 1.00 98.31 225 LEU A N 1
ATOM 1651 C CA . LEU A 1 225 ? 4.610 -5.893 -16.335 1.00 98.31 225 LEU A CA 1
ATOM 1652 C C . LEU A 1 225 ? 5.941 -5.953 -17.075 1.00 98.31 225 LEU A C 1
ATOM 1654 O O . LEU A 1 225 ? 6.232 -6.925 -17.778 1.00 98.31 225 LEU A O 1
ATOM 1658 N N . VAL A 1 226 ? 6.745 -4.907 -16.927 1.00 98.38 226 VAL A N 1
ATOM 1659 C CA . VAL A 1 226 ? 8.059 -4.813 -17.556 1.00 98.38 226 VAL A CA 1
ATOM 1660 C C . VAL A 1 226 ? 9.135 -4.859 -16.494 1.00 98.38 226 VAL A C 1
ATOM 1662 O O . VAL A 1 226 ? 9.100 -4.106 -15.525 1.00 98.38 226 VAL A O 1
ATOM 1665 N N . VAL A 1 227 ? 10.111 -5.735 -16.708 1.00 97.69 227 VAL A N 1
ATOM 1666 C CA . VAL A 1 227 ? 11.287 -5.887 -15.856 1.00 97.69 227 VAL A CA 1
ATOM 1667 C C . VAL A 1 227 ? 12.518 -5.473 -16.643 1.00 97.69 227 VAL A C 1
ATOM 1669 O O . VAL A 1 227 ? 12.831 -6.078 -17.668 1.00 97.69 227 VAL A O 1
ATOM 1672 N N . VAL A 1 228 ? 13.238 -4.470 -16.153 1.00 96.12 228 VAL A N 1
ATOM 1673 C CA . VAL A 1 228 ? 14.520 -4.021 -16.698 1.00 96.12 228 VAL A CA 1
ATOM 1674 C C . VAL A 1 228 ? 15.622 -4.385 -15.698 1.00 96.12 228 VAL A C 1
ATOM 1676 O O . VAL A 1 228 ? 15.717 -3.762 -14.636 1.00 96.12 228 VAL A O 1
ATOM 1679 N N . PRO A 1 229 ? 16.430 -5.423 -15.978 1.00 94.56 229 PRO A N 1
ATOM 1680 C CA . PRO A 1 229 ? 17.504 -5.824 -15.081 1.00 94.56 229 PRO A CA 1
ATOM 1681 C C . PRO A 1 229 ? 18.683 -4.845 -15.162 1.00 94.56 229 PRO A C 1
ATOM 1683 O O . PRO A 1 229 ? 19.032 -4.365 -16.241 1.00 94.56 229 PRO A O 1
ATOM 1686 N N . ARG A 1 230 ? 19.303 -4.548 -14.015 1.00 91.38 230 ARG A N 1
ATOM 1687 C CA . ARG A 1 230 ? 20.438 -3.622 -13.894 1.00 91.38 230 ARG A CA 1
ATOM 1688 C C . ARG A 1 230 ? 21.650 -4.349 -13.320 1.00 91.38 230 ARG A C 1
ATOM 1690 O O . ARG A 1 230 ? 21.578 -4.876 -12.214 1.00 91.38 230 ARG A O 1
ATOM 1697 N N . GLY A 1 231 ? 22.739 -4.388 -14.086 1.00 90.56 231 GLY A N 1
ATOM 1698 C CA . GLY A 1 231 ? 23.983 -5.093 -13.756 1.00 90.56 231 GLY A CA 1
ATOM 1699 C C . GLY A 1 231 ? 25.024 -4.160 -13.144 1.00 90.56 231 GLY A C 1
ATOM 1700 O O . GLY A 1 231 ? 24.676 -3.193 -12.465 1.00 90.56 231 GLY A O 1
ATOM 1701 N N . THR A 1 232 ? 26.301 -4.432 -13.408 1.00 90.00 232 THR A N 1
ATOM 1702 C CA . THR A 1 232 ? 27.427 -3.596 -12.954 1.00 90.00 232 THR A CA 1
ATOM 1703 C C . THR A 1 232 ? 27.850 -2.540 -13.970 1.00 90.00 232 THR A C 1
ATOM 1705 O O . THR A 1 232 ? 28.683 -1.704 -13.642 1.00 90.00 232 THR A O 1
ATOM 1708 N N . HIS A 1 233 ? 27.287 -2.543 -15.178 1.00 90.56 233 HIS A N 1
ATOM 1709 C CA . HIS A 1 233 ? 27.635 -1.597 -16.238 1.00 90.56 233 HIS A CA 1
ATOM 1710 C C . HIS A 1 233 ? 26.504 -0.602 -16.500 1.00 90.56 233 HIS A C 1
ATOM 1712 O O . HIS A 1 233 ? 25.325 -0.967 -16.504 1.00 90.56 233 HIS A O 1
ATOM 1718 N N . ASP A 1 234 ? 26.873 0.652 -16.744 1.00 89.44 234 ASP A N 1
ATOM 1719 C CA . ASP A 1 234 ? 25.968 1.680 -17.248 1.00 89.44 234 ASP A CA 1
ATOM 1720 C C . ASP A 1 234 ? 25.723 1.512 -18.763 1.00 89.44 234 ASP A C 1
ATOM 1722 O O . ASP A 1 234 ? 26.403 0.731 -19.435 1.00 89.44 234 ASP A O 1
ATOM 1726 N N . ALA A 1 235 ? 24.753 2.236 -19.327 1.00 90.38 235 ALA A N 1
ATOM 1727 C CA . ALA A 1 235 ? 24.377 2.104 -20.740 1.00 90.38 235 ALA A CA 1
ATOM 1728 C C . ALA A 1 235 ? 25.492 2.535 -21.715 1.00 90.38 235 ALA A C 1
ATOM 1730 O O . ALA A 1 235 ? 25.565 2.031 -22.836 1.00 90.38 235 ALA A O 1
ATOM 1731 N N . ASP A 1 236 ? 26.405 3.410 -21.287 1.00 90.31 236 ASP A N 1
ATOM 1732 C CA . ASP A 1 236 ? 27.615 3.766 -22.039 1.00 90.31 236 ASP A CA 1
ATOM 1733 C C . ASP A 1 236 ? 28.750 2.730 -21.935 1.00 90.31 236 ASP A C 1
ATOM 1735 O O . ASP A 1 236 ? 29.754 2.826 -22.646 1.00 90.31 236 ASP A O 1
ATOM 1739 N N . GLY A 1 237 ? 28.566 1.702 -21.104 1.00 90.81 237 GLY A N 1
ATOM 1740 C CA . GLY A 1 237 ? 29.521 0.631 -20.855 1.00 90.81 237 GLY A CA 1
ATOM 1741 C C . GLY A 1 237 ? 30.498 0.894 -19.711 1.00 90.81 237 GLY A C 1
ATOM 1742 O O . GLY A 1 237 ? 31.391 0.072 -19.500 1.00 90.81 237 GLY A O 1
ATOM 1743 N N . THR A 1 238 ? 30.350 1.997 -18.975 1.00 89.94 238 THR A N 1
ATOM 1744 C CA . THR A 1 238 ? 31.134 2.276 -17.766 1.00 89.94 238 THR A CA 1
ATOM 1745 C C . THR A 1 238 ? 30.825 1.244 -16.681 1.00 89.94 238 THR A C 1
ATOM 1747 O O . THR A 1 238 ? 29.669 1.059 -16.308 1.00 89.94 238 THR A O 1
ATOM 1750 N N . GLU A 1 239 ? 31.853 0.582 -16.147 1.00 89.44 239 GLU A N 1
ATOM 1751 C CA . GLU A 1 239 ? 31.707 -0.381 -15.050 1.00 89.44 239 GLU A CA 1
ATOM 1752 C C . GLU A 1 239 ? 31.707 0.312 -13.677 1.00 89.44 239 GLU A C 1
ATOM 1754 O O . GLU A 1 239 ? 32.619 1.068 -13.323 1.00 89.44 239 GLU A O 1
ATOM 1759 N N . ILE A 1 240 ? 30.710 -0.013 -12.860 1.00 86.12 240 ILE A N 1
ATOM 1760 C CA . ILE A 1 240 ? 30.557 0.440 -11.481 1.00 86.12 240 ILE A CA 1
ATOM 1761 C C . ILE A 1 240 ? 31.342 -0.487 -10.549 1.00 86.12 240 ILE A C 1
ATOM 1763 O O . ILE A 1 240 ? 30.849 -1.496 -10.050 1.00 86.12 240 ILE A O 1
ATOM 1767 N N . THR A 1 241 ? 32.595 -0.122 -10.290 1.00 80.31 241 THR A N 1
ATOM 1768 C CA . THR A 1 241 ? 33.536 -0.944 -9.500 1.00 80.31 241 THR A CA 1
ATOM 1769 C C . THR A 1 241 ? 33.512 -0.664 -7.994 1.00 80.31 241 THR A C 1
ATOM 1771 O O . THR A 1 241 ? 34.047 -1.444 -7.206 1.00 80.31 241 THR A O 1
ATOM 1774 N N . LYS A 1 242 ? 32.930 0.463 -7.562 1.00 73.94 242 LYS A N 1
ATOM 1775 C CA . LYS A 1 242 ? 32.855 0.881 -6.148 1.00 73.94 242 LYS A CA 1
ATOM 1776 C C . LYS A 1 242 ? 31.496 1.533 -5.853 1.00 73.94 242 LYS A C 1
ATOM 1778 O O . LYS A 1 242 ? 31.460 2.747 -5.646 1.00 73.94 242 LYS A O 1
ATOM 1783 N N . PRO A 1 243 ? 30.403 0.753 -5.768 1.00 64.81 243 PRO A N 1
ATOM 1784 C CA . PRO A 1 243 ? 29.039 1.273 -5.586 1.00 64.81 243 PRO A CA 1
ATOM 1785 C C . PRO A 1 243 ? 28.838 2.106 -4.301 1.00 64.81 243 PRO A C 1
ATOM 1787 O O . PRO A 1 243 ? 27.850 2.811 -4.147 1.00 64.81 243 PRO A O 1
ATOM 1790 N N . ASN A 1 244 ? 29.808 2.112 -3.382 1.00 63.25 244 ASN A N 1
ATOM 1791 C CA . ASN A 1 244 ? 29.727 2.847 -2.115 1.00 63.25 244 ASN A CA 1
ATOM 1792 C C . ASN A 1 244 ? 30.344 4.256 -2.179 1.00 63.25 244 ASN A C 1
ATOM 1794 O O . ASN A 1 244 ? 30.418 4.929 -1.151 1.00 63.25 244 ASN A O 1
ATOM 1798 N N . GLN A 1 245 ? 30.826 4.701 -3.345 1.00 65.81 245 GLN A N 1
ATOM 1799 C CA . GLN A 1 245 ? 31.460 6.012 -3.525 1.00 65.81 245 GLN A CA 1
ATOM 1800 C C . GLN A 1 245 ? 30.590 6.948 -4.372 1.00 65.81 245 GLN A C 1
ATOM 1802 O O . GLN A 1 245 ? 30.002 6.540 -5.372 1.00 65.81 245 GLN A O 1
ATOM 1807 N N . ALA A 1 246 ? 30.520 8.223 -3.976 1.00 61.12 246 ALA A N 1
ATOM 1808 C CA . ALA A 1 246 ? 29.780 9.246 -4.713 1.00 61.12 246 ALA A CA 1
ATOM 1809 C C . ALA A 1 246 ? 30.273 9.343 -6.169 1.00 61.12 246 ALA A C 1
ATOM 1811 O O . ALA A 1 246 ? 31.477 9.364 -6.418 1.00 61.12 246 ALA A O 1
ATOM 1812 N N . GLY A 1 247 ? 29.335 9.393 -7.119 1.00 61.47 247 GLY A N 1
ATOM 1813 C CA . GLY A 1 247 ? 29.629 9.409 -8.557 1.00 61.47 247 GLY A CA 1
ATOM 1814 C C . GLY A 1 247 ? 29.885 8.034 -9.184 1.00 61.47 247 GLY A C 1
ATOM 1815 O O . GLY A 1 247 ? 30.082 7.966 -10.390 1.00 61.47 247 GLY A O 1
ATOM 1816 N N . ASN A 1 248 ? 29.854 6.948 -8.404 1.00 71.94 248 ASN A N 1
ATOM 1817 C CA . ASN A 1 248 ? 30.022 5.582 -8.899 1.00 71.94 248 ASN A CA 1
ATOM 1818 C C . ASN A 1 248 ? 28.706 4.801 -8.780 1.00 71.94 248 ASN A C 1
ATOM 1820 O O . ASN A 1 248 ? 28.568 3.875 -7.983 1.00 71.94 248 ASN A O 1
ATOM 1824 N N . SER A 1 249 ? 27.706 5.256 -9.530 1.00 75.75 249 SER A N 1
ATOM 1825 C CA . SER A 1 249 ? 26.371 4.665 -9.581 1.00 75.75 249 SER A CA 1
ATOM 1826 C C . SER A 1 249 ? 25.865 4.602 -11.012 1.00 75.75 249 SER A C 1
ATOM 1828 O O . SER A 1 249 ? 26.351 5.342 -11.866 1.00 75.75 249 SER A O 1
ATOM 1830 N N . LEU A 1 250 ? 24.882 3.740 -11.274 1.00 83.31 250 LEU A N 1
ATOM 1831 C CA . LEU A 1 250 ? 24.225 3.704 -12.576 1.00 83.31 250 LEU A CA 1
ATOM 1832 C C . LEU A 1 250 ? 23.473 5.024 -12.817 1.00 83.31 250 LEU A C 1
ATOM 1834 O O . LEU A 1 250 ? 22.592 5.407 -12.037 1.00 83.31 250 LEU A O 1
ATOM 1838 N N . GLN A 1 251 ? 23.829 5.725 -13.892 1.00 83.94 251 GLN A N 1
ATOM 1839 C CA . GLN A 1 251 ? 23.265 7.018 -14.273 1.00 83.94 251 GLN A CA 1
ATOM 1840 C C . GLN A 1 251 ? 22.157 6.896 -15.315 1.00 83.94 251 GLN A C 1
ATOM 1842 O O . GLN A 1 251 ? 21.249 7.724 -15.322 1.00 83.94 251 GLN A O 1
ATOM 1847 N N . SER A 1 252 ? 22.215 5.903 -16.203 1.00 88.38 252 SER A N 1
ATOM 1848 C CA . SER A 1 252 ? 21.195 5.751 -17.244 1.00 88.38 252 SER A CA 1
ATOM 1849 C C . SER A 1 252 ? 19.870 5.216 -16.699 1.00 88.38 252 SER A C 1
ATOM 1851 O O . SER A 1 252 ? 19.822 4.367 -15.801 1.00 88.38 252 SER A O 1
ATOM 1853 N N . SER A 1 253 ? 18.773 5.712 -17.259 1.00 90.12 253 SER A N 1
ATOM 1854 C CA . SER A 1 253 ? 17.411 5.259 -16.967 1.00 90.12 253 SER A CA 1
ATOM 1855 C C . SER A 1 253 ? 17.170 3.832 -17.475 1.00 90.12 253 SER A C 1
ATOM 1857 O O . SER A 1 253 ? 17.719 3.476 -18.520 1.00 90.12 253 SER A O 1
ATOM 1859 N N . PRO A 1 254 ? 16.291 3.021 -16.850 1.00 92.56 254 PRO A N 1
ATOM 1860 C CA . PRO A 1 254 ? 15.817 1.780 -17.472 1.00 92.56 254 PRO A CA 1
ATOM 1861 C C . PRO A 1 254 ? 15.133 2.010 -18.824 1.00 92.56 254 PRO A C 1
ATOM 1863 O O . PRO A 1 254 ? 15.028 1.081 -19.620 1.00 92.56 254 PRO A O 1
ATOM 1866 N N . LEU A 1 255 ? 14.673 3.237 -19.084 1.00 93.44 255 LEU A N 1
ATOM 1867 C CA . LEU A 1 255 ? 14.049 3.630 -20.342 1.00 93.44 255 LEU A CA 1
ATOM 1868 C C . LEU A 1 255 ? 15.079 3.992 -21.431 1.00 93.44 255 LEU A C 1
ATOM 1870 O O . LEU A 1 255 ? 14.688 4.258 -22.568 1.00 93.44 255 LEU A O 1
ATOM 1874 N N . SER A 1 256 ? 16.383 4.014 -21.125 1.00 92.50 256 SER A N 1
ATOM 1875 C CA . SER A 1 256 ? 17.422 4.217 -22.144 1.00 92.50 256 SER A CA 1
ATOM 1876 C C . SER A 1 256 ? 17.394 3.085 -23.172 1.00 92.50 256 SER A C 1
ATOM 1878 O O . SER A 1 256 ? 17.052 1.953 -22.830 1.00 92.50 256 SER A O 1
ATOM 1880 N N . ALA A 1 257 ? 17.734 3.363 -24.429 1.00 92.88 257 ALA A N 1
ATOM 1881 C CA . ALA A 1 257 ? 17.662 2.374 -25.507 1.00 92.88 257 ALA A CA 1
ATOM 1882 C C . ALA A 1 257 ? 18.433 1.080 -25.177 1.00 92.88 257 ALA A C 1
ATOM 1884 O O . ALA A 1 257 ? 17.908 -0.025 -25.352 1.00 92.88 257 ALA A O 1
ATOM 1885 N N . THR A 1 258 ? 19.647 1.215 -24.642 1.00 93.12 258 THR A N 1
ATOM 1886 C CA . THR A 1 258 ? 20.518 0.095 -24.272 1.00 93.12 258 THR A CA 1
ATOM 1887 C C . THR A 1 258 ? 19.941 -0.726 -23.115 1.00 93.12 258 THR A C 1
ATOM 1889 O O . THR A 1 258 ? 19.902 -1.957 -23.207 1.00 93.12 258 THR A O 1
ATOM 1892 N N . ASN A 1 259 ? 19.429 -0.085 -22.058 1.00 93.69 259 ASN A N 1
ATOM 1893 C CA . ASN A 1 259 ? 18.812 -0.799 -20.933 1.00 93.69 259 ASN A CA 1
ATOM 1894 C C . ASN A 1 259 ? 17.473 -1.438 -21.335 1.00 93.69 259 ASN A C 1
ATOM 1896 O O . ASN A 1 259 ? 17.217 -2.608 -21.045 1.00 93.69 259 ASN A O 1
ATOM 1900 N N . TRP A 1 260 ? 16.640 -0.706 -22.076 1.00 94.56 260 TRP A N 1
ATOM 1901 C CA . TRP A 1 260 ? 15.328 -1.150 -22.548 1.00 94.56 260 TRP A CA 1
ATOM 1902 C C . TRP A 1 260 ? 15.407 -2.363 -23.484 1.00 94.56 260 TRP A C 1
ATOM 1904 O O . TRP A 1 260 ? 14.488 -3.188 -23.533 1.00 94.56 260 TRP A O 1
ATOM 1914 N N . ALA A 1 261 ? 16.514 -2.526 -24.214 1.00 94.19 261 ALA A N 1
ATOM 1915 C CA . ALA A 1 261 ? 16.761 -3.706 -25.040 1.00 94.19 261 ALA A CA 1
ATOM 1916 C C . ALA A 1 261 ? 16.859 -5.009 -24.216 1.00 94.19 261 ALA A C 1
ATOM 1918 O O . ALA A 1 261 ? 16.527 -6.084 -24.728 1.00 94.19 261 ALA A O 1
ATOM 1919 N N . GLN A 1 262 ? 17.258 -4.915 -22.940 1.00 94.62 262 GLN A N 1
ATOM 1920 C CA . GLN A 1 262 ? 17.373 -6.047 -22.008 1.00 94.62 262 GLN A CA 1
ATOM 1921 C C . GLN A 1 262 ? 16.066 -6.377 -21.279 1.00 94.62 262 GLN A C 1
ATOM 1923 O O . GLN A 1 262 ? 16.022 -7.336 -20.508 1.00 94.62 262 GLN A O 1
ATOM 1928 N N . ARG A 1 263 ? 14.997 -5.603 -21.509 1.00 96.25 263 ARG A N 1
ATOM 1929 C CA . ARG A 1 263 ? 13.731 -5.787 -20.801 1.00 96.25 263 ARG A CA 1
ATOM 1930 C C . ARG A 1 263 ? 13.132 -7.175 -21.028 1.00 96.25 263 ARG A C 1
ATOM 1932 O O . ARG A 1 263 ? 13.207 -7.746 -22.123 1.00 96.25 263 ARG A O 1
ATOM 1939 N N . MET A 1 264 ? 12.440 -7.653 -20.008 1.00 97.62 264 MET A N 1
ATOM 1940 C CA . MET A 1 264 ? 11.508 -8.767 -20.086 1.00 97.62 264 MET A CA 1
ATOM 1941 C C . MET A 1 264 ? 10.091 -8.217 -19.942 1.00 97.62 264 MET A C 1
ATOM 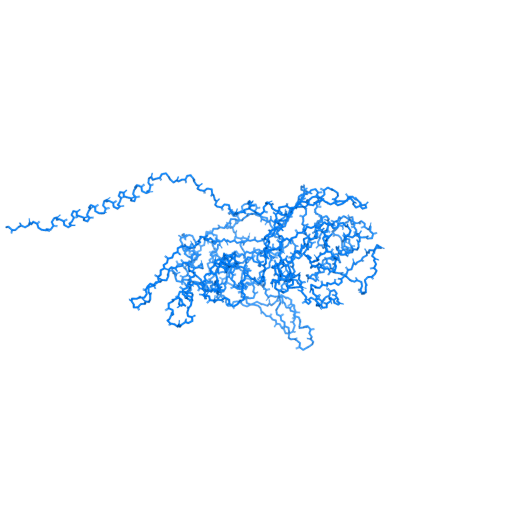1943 O O . MET A 1 264 ? 9.850 -7.337 -19.116 1.00 97.62 264 MET A O 1
ATOM 1947 N N . VAL A 1 265 ? 9.168 -8.715 -20.761 1.00 97.44 265 VAL A N 1
ATOM 1948 C CA . VAL A 1 265 ? 7.779 -8.247 -20.802 1.00 97.44 265 VAL A CA 1
ATOM 1949 C C . VAL A 1 265 ? 6.846 -9.403 -20.471 1.00 97.44 265 VAL A C 1
ATOM 1951 O O . VAL A 1 265 ? 6.986 -10.494 -21.024 1.00 97.44 265 VAL A O 1
ATOM 1954 N N . VAL A 1 266 ? 5.910 -9.170 -19.556 1.00 98.19 266 VAL A N 1
ATOM 1955 C CA . VAL A 1 266 ? 4.876 -10.132 -19.168 1.00 98.19 266 VAL A CA 1
ATOM 1956 C C . VAL A 1 266 ? 3.522 -9.473 -19.361 1.00 98.19 266 VAL A C 1
ATOM 1958 O O . VAL A 1 266 ? 3.269 -8.398 -18.822 1.00 98.19 266 VAL A O 1
ATOM 1961 N N . ARG A 1 267 ? 2.657 -10.108 -20.150 1.00 97.88 267 ARG A N 1
ATOM 1962 C CA . ARG A 1 267 ? 1.288 -9.641 -20.360 1.00 97.88 267 ARG A CA 1
ATOM 1963 C C . ARG A 1 267 ? 0.467 -9.834 -19.084 1.00 97.88 267 ARG A C 1
ATOM 1965 O O . ARG A 1 267 ? 0.569 -10.873 -18.439 1.00 97.88 267 ARG A O 1
ATOM 1972 N N . LEU A 1 268 ? -0.347 -8.839 -18.757 1.00 97.88 268 LEU A N 1
ATOM 1973 C CA . LEU A 1 268 ? -1.264 -8.802 -17.625 1.00 97.88 268 LEU A CA 1
ATOM 1974 C C . LEU A 1 268 ? -2.701 -8.670 -18.148 1.00 97.88 268 LEU A C 1
ATOM 1976 O O . LEU A 1 268 ? -3.071 -7.630 -18.693 1.00 97.88 268 LEU A O 1
ATOM 1980 N N . ASP A 1 269 ? -3.510 -9.711 -17.981 1.00 96.19 269 ASP A N 1
ATOM 1981 C CA . ASP A 1 269 ? -4.917 -9.748 -18.377 1.00 96.19 269 ASP A CA 1
ATOM 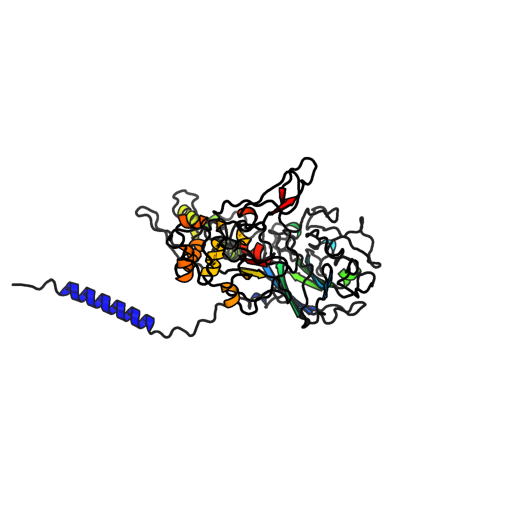1982 C C . ASP A 1 269 ? -5.820 -9.413 -17.179 1.00 96.19 269 ASP A C 1
ATOM 1984 O O . ASP A 1 269 ? -5.965 -10.194 -16.229 1.00 96.19 269 ASP A O 1
ATOM 1988 N N . PHE A 1 270 ? -6.440 -8.235 -17.244 1.00 93.19 270 PHE A N 1
ATOM 1989 C CA . PHE A 1 270 ? -7.344 -7.723 -16.219 1.00 93.19 270 PHE A CA 1
ATOM 1990 C C . PHE A 1 270 ? -8.786 -8.183 -16.449 1.00 93.19 270 PHE A C 1
ATOM 1992 O O . PHE A 1 270 ? -9.214 -8.426 -17.580 1.00 93.19 270 PHE A O 1
ATOM 1999 N N . GLN A 1 271 ? -9.546 -8.293 -15.362 1.00 88.38 271 GLN A N 1
ATOM 2000 C CA . GLN A 1 271 ? -11.000 -8.346 -15.419 1.00 88.38 271 GLN A CA 1
ATOM 2001 C C . GLN A 1 271 ? -11.541 -7.001 -15.933 1.00 88.38 271 GLN A C 1
ATOM 2003 O O . GLN A 1 271 ? -10.878 -5.974 -15.760 1.00 88.38 271 GLN A O 1
ATOM 2008 N N . PRO A 1 272 ? -12.729 -6.987 -16.561 1.00 86.94 272 PRO A N 1
ATOM 2009 C CA . PRO A 1 272 ? -13.415 -5.741 -16.879 1.00 86.94 272 PRO A CA 1
ATOM 2010 C C . PRO A 1 272 ? -13.585 -4.895 -15.619 1.00 86.94 272 PRO A C 1
ATOM 2012 O O . PRO A 1 272 ? -13.992 -5.433 -14.591 1.00 86.94 272 PRO A O 1
ATOM 2015 N N . VAL A 1 273 ? -13.271 -3.602 -15.700 1.00 84.06 273 VAL A N 1
ATOM 2016 C CA . VAL A 1 273 ? -13.480 -2.642 -14.594 1.00 84.06 273 VAL A CA 1
ATOM 2017 C C . VAL A 1 273 ? -14.560 -1.605 -14.898 1.00 84.06 273 VAL A C 1
ATOM 2019 O O . VAL A 1 273 ? -14.927 -0.801 -14.046 1.00 84.06 273 VAL A O 1
ATOM 2022 N N . ASP A 1 274 ? -15.096 -1.643 -16.112 1.00 76.81 274 ASP A N 1
ATOM 2023 C CA . ASP A 1 274 ? -16.229 -0.866 -16.576 1.00 76.81 274 ASP A CA 1
ATOM 2024 C C . ASP A 1 274 ? -17.306 -1.787 -17.175 1.00 76.81 274 ASP A C 1
ATOM 2026 O O . ASP A 1 274 ? -17.092 -2.972 -17.433 1.00 76.81 274 ASP A O 1
ATOM 2030 N N . ALA A 1 275 ? -18.508 -1.233 -17.365 1.00 66.56 275 ALA A N 1
ATOM 2031 C CA . ALA A 1 275 ? -19.618 -1.901 -18.051 1.00 66.56 275 ALA A CA 1
ATOM 2032 C C . ALA A 1 275 ? -20.017 -3.285 -17.480 1.00 66.56 275 ALA A C 1
ATOM 2034 O O . ALA A 1 275 ? -20.334 -4.209 -18.229 1.00 66.56 275 ALA A O 1
ATOM 2035 N N . PHE A 1 276 ? -20.062 -3.425 -16.150 1.00 69.75 276 PHE A N 1
ATOM 2036 C CA . PHE A 1 276 ? -20.416 -4.687 -15.482 1.00 69.75 276 PHE A CA 1
ATOM 2037 C C . PHE A 1 276 ? -21.843 -5.178 -15.767 1.00 69.75 276 PHE A C 1
ATOM 2039 O O . PHE A 1 276 ? -22.088 -6.384 -15.825 1.00 69.75 276 PHE A O 1
ATOM 2046 N N . CYS A 1 277 ? -22.791 -4.247 -15.905 1.00 74.38 277 CYS A N 1
ATOM 2047 C CA . CYS A 1 277 ? -24.220 -4.530 -16.008 1.00 74.38 277 CYS A CA 1
ATOM 2048 C C . CYS A 1 277 ? -24.801 -3.838 -17.251 1.00 74.38 277 CYS A C 1
ATOM 2050 O O . CYS A 1 277 ? -24.410 -2.706 -17.555 1.00 74.38 277 CYS A O 1
ATOM 2052 N N . PRO A 1 278 ? -25.728 -4.483 -17.986 1.00 75.38 278 PRO A N 1
ATOM 2053 C CA . PRO A 1 278 ? -26.433 -3.841 -19.089 1.00 75.38 278 PRO A CA 1
ATOM 2054 C C . PRO A 1 278 ? -27.120 -2.541 -18.654 1.00 75.38 278 PRO A C 1
ATOM 2056 O O . PRO A 1 278 ? -27.709 -2.463 -17.576 1.00 75.38 278 PRO A O 1
ATOM 2059 N N . GLN A 1 279 ? -27.078 -1.523 -19.514 1.00 77.00 279 GLN A N 1
ATOM 2060 C CA . GLN A 1 279 ? -27.727 -0.241 -19.237 1.00 77.00 279 GLN A CA 1
ATOM 2061 C C . GLN A 1 279 ? -29.254 -0.390 -19.151 1.00 77.00 279 GLN A C 1
ATOM 2063 O O . GLN A 1 279 ? -29.856 -1.160 -19.901 1.00 77.00 279 GLN A O 1
ATOM 2068 N N . GLY A 1 280 ? -29.881 0.384 -18.261 1.00 79.56 280 GLY A N 1
ATOM 2069 C CA . GLY A 1 280 ? -31.339 0.429 -18.103 1.00 79.56 280 GLY A CA 1
ATOM 2070 C C . GLY A 1 280 ? -31.942 -0.713 -17.279 1.00 79.56 280 GLY A C 1
ATOM 2071 O O . GLY A 1 280 ? -33.167 -0.821 -17.216 1.00 79.56 280 GLY A O 1
ATOM 2072 N N . GLN A 1 281 ? -31.118 -1.559 -16.651 1.00 84.94 281 GLN A N 1
ATOM 2073 C CA . GLN A 1 281 ? -31.603 -2.527 -15.667 1.00 84.94 281 GLN A CA 1
ATOM 2074 C C . GLN A 1 281 ? -32.083 -1.822 -14.386 1.00 84.94 281 GLN A C 1
ATOM 2076 O O . GLN A 1 281 ? -31.498 -0.805 -14.008 1.00 84.94 281 GLN A O 1
ATOM 2081 N N . PRO A 1 282 ? -33.118 -2.346 -13.699 1.00 87.25 282 PRO A N 1
ATOM 2082 C CA . PRO A 1 282 ? -33.512 -1.849 -12.386 1.00 87.25 282 PRO A CA 1
ATOM 2083 C C . PRO A 1 282 ? -32.354 -1.940 -11.390 1.00 87.25 282 PRO A C 1
ATOM 2085 O O . PRO A 1 282 ? -31.672 -2.965 -11.316 1.00 87.25 282 PRO A O 1
ATOM 2088 N N . GLU A 1 283 ? -32.156 -0.879 -10.613 1.00 87.19 283 GLU A N 1
ATOM 2089 C CA . GLU A 1 283 ? -31.164 -0.843 -9.542 1.00 87.19 283 GLU A CA 1
ATOM 2090 C C . GLU A 1 283 ? -31.788 -1.278 -8.215 1.00 87.19 283 GLU A C 1
ATOM 2092 O O . GLU A 1 283 ? -32.861 -0.818 -7.822 1.00 87.19 283 GLU A O 1
ATOM 2097 N N . LEU A 1 284 ? -31.097 -2.176 -7.522 1.00 87.88 284 LEU A N 1
ATOM 2098 C CA . LEU A 1 284 ? -31.414 -2.620 -6.175 1.00 87.88 284 LEU A CA 1
ATOM 2099 C C . LEU A 1 284 ? -30.314 -2.104 -5.243 1.00 87.88 284 LEU A C 1
ATOM 2101 O O . LEU A 1 284 ? -29.208 -2.658 -5.261 1.00 87.88 284 LEU A O 1
ATOM 2105 N N . PRO A 1 285 ? -30.577 -1.047 -4.453 1.00 89.38 285 PRO A N 1
ATOM 2106 C CA . PRO A 1 285 ? -29.594 -0.524 -3.522 1.00 89.38 285 PRO A CA 1
ATOM 2107 C C . PRO A 1 285 ? -29.345 -1.523 -2.390 1.00 89.38 285 PRO A C 1
ATOM 2109 O O . PRO A 1 285 ? -30.266 -2.108 -1.813 1.00 89.38 285 PRO A O 1
ATOM 2112 N N . THR A 1 286 ? -28.071 -1.697 -2.071 1.00 91.12 286 THR A N 1
ATOM 2113 C CA . THR A 1 286 ? -27.556 -2.524 -0.985 1.00 91.12 286 THR A CA 1
ATOM 2114 C C . THR A 1 286 ? -26.492 -1.728 -0.239 1.00 91.12 286 THR A C 1
ATOM 2116 O O . THR A 1 286 ? -25.789 -0.913 -0.833 1.00 91.12 286 THR A O 1
ATOM 2119 N N . VAL A 1 287 ? -26.374 -1.933 1.066 1.00 92.06 287 VAL A N 1
ATOM 2120 C CA . VAL A 1 287 ? -25.434 -1.181 1.913 1.00 92.06 287 VAL A CA 1
ATOM 2121 C C . VAL A 1 287 ? -24.724 -2.127 2.863 1.00 92.06 287 VAL A C 1
ATOM 2123 O O . VAL A 1 287 ? -25.291 -3.156 3.229 1.00 92.06 287 VAL A O 1
ATOM 2126 N N . GLY A 1 288 ? -23.509 -1.825 3.305 1.00 92.00 288 GLY A N 1
ATOM 2127 C CA . GLY A 1 288 ? -22.957 -2.583 4.420 1.00 92.00 288 GLY A CA 1
ATOM 2128 C C . GLY A 1 288 ? -21.460 -2.549 4.604 1.00 92.00 288 GLY A C 1
ATOM 2129 O O . GLY A 1 288 ? -20.755 -1.724 4.032 1.00 92.00 288 GLY A O 1
ATOM 2130 N N . SER A 1 289 ? -21.030 -3.504 5.424 1.00 92.62 289 SER A N 1
ATOM 2131 C CA . SER A 1 289 ? -19.654 -3.739 5.835 1.00 92.62 289 SER A CA 1
ATOM 2132 C C . SER A 1 289 ? -18.696 -3.727 4.654 1.00 92.62 289 SER A C 1
ATOM 2134 O O . SER A 1 289 ? -18.906 -4.424 3.656 1.00 92.62 289 SER A O 1
ATOM 2136 N N . GLU A 1 290 ? -17.586 -3.021 4.836 1.00 91.50 290 GLU A N 1
ATOM 2137 C CA . GLU A 1 290 ? -16.430 -3.067 3.945 1.00 91.50 290 GLU A CA 1
ATOM 2138 C C . GLU A 1 290 ? -15.948 -4.498 3.670 1.00 91.50 290 GLU A C 1
ATOM 2140 O O . GLU A 1 290 ? -15.497 -4.802 2.567 1.00 91.50 290 GLU A O 1
ATOM 2145 N N . LEU A 1 291 ? -16.117 -5.419 4.627 1.00 91.56 291 LEU A N 1
ATOM 2146 C CA . LEU A 1 291 ? -15.748 -6.826 4.452 1.00 91.56 291 LEU A CA 1
ATOM 2147 C C . LEU A 1 291 ? -16.439 -7.489 3.251 1.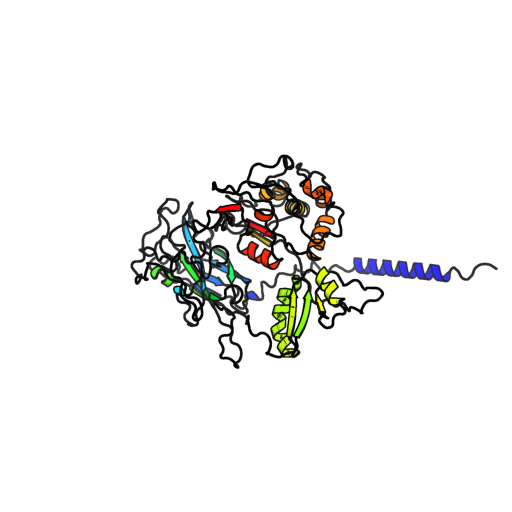00 91.56 291 LEU A C 1
ATOM 2149 O O . LEU A 1 291 ? -16.051 -8.596 2.868 1.00 91.56 291 LEU A O 1
ATOM 2153 N N . MET A 1 292 ? -17.470 -6.848 2.685 1.00 91.19 292 MET A N 1
ATOM 2154 C CA . MET A 1 292 ? -18.201 -7.330 1.525 1.00 91.19 292 MET A CA 1
ATOM 2155 C C . MET A 1 292 ? -17.919 -6.625 0.198 1.00 91.19 292 MET A C 1
ATOM 2157 O O . MET A 1 292 ? -18.306 -7.152 -0.849 1.00 91.19 292 MET A O 1
ATOM 2161 N N . THR A 1 293 ? -17.152 -5.537 0.203 1.00 86.25 293 THR A N 1
ATOM 2162 C CA . THR A 1 293 ? -16.840 -4.752 -0.998 1.00 86.25 293 THR A CA 1
ATOM 2163 C C . THR A 1 293 ? -16.257 -5.614 -2.123 1.00 86.25 293 THR A C 1
ATOM 2165 O O . THR A 1 293 ? -16.805 -5.646 -3.230 1.00 86.25 293 THR A O 1
ATOM 2168 N N . ASP A 1 294 ? -15.217 -6.404 -1.841 1.00 81.69 294 ASP A N 1
ATOM 2169 C CA . ASP A 1 294 ? -14.553 -7.236 -2.855 1.00 81.69 294 ASP A CA 1
ATOM 2170 C C . ASP A 1 294 ? -15.440 -8.372 -3.381 1.00 81.69 294 ASP A C 1
ATOM 2172 O O . ASP A 1 294 ? -15.420 -8.695 -4.576 1.00 81.69 294 ASP A O 1
ATOM 2176 N N . ALA A 1 295 ? -16.230 -8.996 -2.503 1.00 87.00 295 ALA A N 1
ATOM 2177 C CA . ALA A 1 295 ? -17.090 -10.107 -2.893 1.00 87.00 295 ALA A CA 1
ATOM 2178 C C . ALA A 1 295 ? -18.244 -9.620 -3.769 1.00 87.00 295 ALA A C 1
ATOM 2180 O O . ALA A 1 295 ? -18.446 -10.169 -4.853 1.00 87.00 295 ALA A O 1
ATOM 2181 N N . VAL A 1 296 ? -18.945 -8.559 -3.355 1.00 86.38 296 VAL A N 1
ATOM 2182 C CA . VAL A 1 296 ? -20.059 -7.991 -4.126 1.00 86.38 296 VAL A CA 1
ATOM 2183 C C . VAL A 1 296 ? -19.576 -7.490 -5.480 1.00 86.38 296 VAL A C 1
ATOM 2185 O O . VAL A 1 296 ? -20.174 -7.860 -6.491 1.00 86.38 296 VAL A O 1
ATOM 2188 N N . THR A 1 297 ? -18.448 -6.774 -5.525 1.00 80.25 297 THR A N 1
ATOM 2189 C CA . THR A 1 297 ? -17.837 -6.322 -6.787 1.00 80.25 297 THR A CA 1
ATOM 2190 C C . THR A 1 297 ? -17.530 -7.504 -7.710 1.00 80.25 297 THR A C 1
ATOM 2192 O O . THR A 1 297 ? -17.822 -7.463 -8.903 1.00 80.25 297 THR A O 1
ATOM 2195 N N . SER A 1 298 ? -17.014 -8.613 -7.166 1.00 80.19 298 SER A N 1
ATOM 2196 C CA . SER A 1 298 ? -16.731 -9.816 -7.963 1.00 80.19 298 SER A CA 1
ATOM 2197 C C . SER A 1 298 ? -17.986 -10.556 -8.447 1.00 80.19 298 SER A C 1
ATOM 2199 O O . SER A 1 298 ? -17.963 -11.201 -9.497 1.00 80.19 298 SER A O 1
ATOM 2201 N N . TRP A 1 299 ? -19.090 -10.484 -7.699 1.00 86.12 299 TRP A N 1
ATOM 2202 C CA . TRP A 1 299 ? -20.347 -11.151 -8.041 1.00 86.12 299 TRP A CA 1
ATOM 2203 C C . TRP A 1 299 ? -21.188 -10.345 -9.027 1.00 86.12 299 TRP A C 1
ATOM 2205 O O . TRP A 1 299 ? -21.919 -10.936 -9.829 1.00 86.12 299 TRP A O 1
ATOM 2215 N N . GLN A 1 300 ? -21.076 -9.016 -8.990 1.00 81.31 300 GLN A N 1
ATOM 2216 C CA . GLN A 1 300 ? -21.910 -8.083 -9.740 1.00 81.31 300 GLN A CA 1
ATOM 2217 C C . GLN A 1 300 ? -22.021 -8.411 -11.243 1.00 81.31 300 GLN A C 1
ATOM 2219 O O . GLN A 1 300 ? -23.156 -8.507 -11.718 1.00 81.31 300 GLN A O 1
ATOM 2224 N N . PRO A 1 301 ? -20.938 -8.726 -11.990 1.00 77.12 301 PRO A N 1
ATOM 2225 C CA . PRO A 1 301 ? -21.052 -9.048 -13.419 1.00 77.12 301 PRO A CA 1
ATOM 2226 C C . PRO A 1 301 ? -21.961 -10.259 -13.691 1.00 77.12 301 PRO A C 1
ATOM 2228 O O . PRO A 1 301 ? -22.752 -10.296 -14.643 1.00 77.12 301 PRO A O 1
ATOM 2231 N N . LYS A 1 302 ? -21.888 -11.278 -12.825 1.00 82.94 302 LYS A N 1
ATOM 2232 C CA . LYS A 1 302 ? -22.698 -12.492 -12.963 1.00 82.94 302 LYS A CA 1
ATOM 2233 C C . LYS A 1 302 ? -24.122 -12.294 -12.450 1.00 82.94 302 LYS A C 1
ATOM 2235 O O . LYS A 1 302 ? -25.061 -12.825 -13.046 1.00 82.94 302 LYS A O 1
ATOM 2240 N N . LEU A 1 303 ? -24.302 -11.540 -11.370 1.00 85.50 303 LEU A N 1
ATOM 2241 C CA . LEU A 1 303 ? -25.621 -11.243 -10.811 1.00 85.50 303 LEU A CA 1
ATOM 2242 C C . LEU A 1 303 ? -26.452 -10.379 -11.763 1.00 85.50 303 LEU A C 1
ATOM 2244 O O . LEU A 1 303 ? -27.609 -10.714 -12.011 1.00 85.50 303 LEU A O 1
ATOM 2248 N N . CYS A 1 304 ? -25.858 -9.359 -12.384 1.00 84.31 304 CYS A N 1
ATOM 2249 C CA . CYS A 1 304 ? -26.557 -8.495 -13.338 1.00 84.31 304 CYS A CA 1
ATOM 2250 C C . CYS A 1 304 ? -27.070 -9.256 -14.563 1.00 84.31 304 CYS A C 1
ATOM 2252 O O . CYS A 1 304 ? -28.229 -9.127 -14.963 1.00 84.31 304 CYS A O 1
ATOM 2254 N N . SER A 1 305 ? -26.231 -10.119 -15.138 1.00 81.88 305 SER A N 1
ATOM 2255 C CA . SER A 1 305 ? -26.617 -10.928 -16.299 1.00 81.88 305 SER A CA 1
ATOM 2256 C C . SER A 1 305 ? -27.626 -12.034 -15.965 1.00 81.88 305 SER A C 1
ATOM 2258 O O . SER A 1 305 ? -28.464 -12.362 -16.800 1.00 81.88 305 SER A O 1
ATOM 2260 N N . SER A 1 306 ? -27.571 -12.614 -14.761 1.00 86.19 306 SER A N 1
ATOM 2261 C CA . SER A 1 306 ? -28.455 -13.727 -14.373 1.00 86.19 306 SER A CA 1
ATOM 2262 C C . SER A 1 306 ? -29.803 -13.292 -13.800 1.00 86.19 306 SER A C 1
ATOM 2264 O O . SER A 1 306 ? -30.790 -14.003 -13.982 1.00 86.19 306 SER A O 1
ATOM 2266 N N . THR A 1 307 ? -29.858 -12.149 -13.116 1.00 88.25 307 THR A N 1
ATOM 2267 C CA . THR A 1 307 ? -31.079 -11.655 -12.459 1.00 88.25 307 THR A CA 1
ATOM 2268 C C . THR A 1 307 ? -31.789 -10.565 -13.254 1.00 88.25 307 THR A C 1
ATOM 2270 O O . THR A 1 307 ? -32.971 -10.326 -13.019 1.00 88.25 307 THR A O 1
ATOM 2273 N N . GLY A 1 308 ? -31.085 -9.894 -14.171 1.00 86.44 308 GLY A N 1
ATOM 2274 C CA . GLY A 1 308 ? -31.598 -8.718 -14.869 1.00 86.44 308 GLY A CA 1
ATOM 2275 C C . GLY A 1 308 ? -31.672 -7.452 -14.006 1.00 86.44 308 GLY A C 1
ATOM 2276 O O . GLY A 1 308 ? -32.301 -6.494 -14.443 1.00 86.44 308 GLY A O 1
ATOM 2277 N N . ASN A 1 309 ? -31.068 -7.448 -12.811 1.00 87.75 309 ASN A N 1
ATOM 2278 C CA . ASN A 1 309 ? -31.020 -6.301 -11.901 1.00 87.75 309 ASN A CA 1
ATOM 2279 C C . ASN A 1 309 ? -29.574 -5.917 -11.580 1.00 87.75 309 ASN A C 1
ATOM 2281 O O . ASN A 1 309 ? -28.719 -6.786 -11.394 1.00 87.75 309 ASN A O 1
ATOM 2285 N N . THR A 1 310 ? -29.337 -4.621 -11.406 1.00 86.88 310 THR A N 1
ATOM 2286 C CA . THR A 1 310 ? -28.063 -4.086 -10.928 1.00 86.88 310 THR A CA 1
ATOM 2287 C C . THR A 1 310 ? -28.097 -3.965 -9.410 1.00 86.88 310 THR A C 1
ATOM 2289 O O . THR A 1 310 ? -28.890 -3.204 -8.869 1.00 86.88 310 THR A O 1
ATOM 2292 N N . PHE A 1 311 ? -27.230 -4.689 -8.704 1.00 87.00 311 PHE A N 1
ATOM 2293 C CA . PHE A 1 311 ? -27.059 -4.514 -7.259 1.00 87.00 311 PHE A CA 1
ATOM 2294 C C . PHE A 1 311 ? -26.068 -3.376 -7.012 1.00 87.00 311 PHE A C 1
ATOM 2296 O O . PHE A 1 311 ? -24.874 -3.538 -7.258 1.00 87.00 311 PHE A O 1
ATOM 2303 N N . ALA A 1 312 ? -26.566 -2.223 -6.570 1.00 86.44 312 ALA A N 1
ATOM 2304 C CA . ALA A 1 312 ? -25.742 -1.061 -6.261 1.00 86.44 312 ALA A CA 1
ATOM 2305 C C . ALA A 1 312 ? -25.293 -1.154 -4.801 1.00 86.44 312 ALA A C 1
ATOM 2307 O O . ALA A 1 312 ? -26.121 -1.051 -3.898 1.00 86.44 312 ALA A O 1
ATOM 2308 N N . PHE A 1 313 ? -24.010 -1.414 -4.560 1.00 88.88 313 PHE A N 1
ATOM 2309 C CA . PHE A 1 313 ? -23.468 -1.551 -3.210 1.00 88.88 313 PHE A CA 1
ATOM 2310 C C . PHE A 1 313 ? -22.797 -0.270 -2.737 1.00 88.88 313 PHE A C 1
ATOM 2312 O O . PHE A 1 313 ? -21.887 0.241 -3.387 1.00 88.88 313 PHE A O 1
ATOM 2319 N N . THR A 1 314 ? -23.230 0.204 -1.575 1.00 90.00 314 THR A N 1
ATOM 2320 C CA . THR A 1 314 ? -22.619 1.321 -0.861 1.00 90.00 314 THR A CA 1
ATOM 2321 C C . THR A 1 314 ? -21.920 0.786 0.382 1.00 90.00 314 THR A C 1
ATOM 2323 O O . THR A 1 314 ? -22.568 0.291 1.307 1.00 90.00 314 THR A O 1
ATOM 2326 N N . GLN A 1 315 ? -20.594 0.893 0.415 1.00 90.62 315 GLN A N 1
ATOM 2327 C CA . GLN A 1 315 ? -19.815 0.604 1.616 1.00 90.62 315 GLN A CA 1
ATOM 2328 C C . GLN A 1 315 ? -20.149 1.620 2.714 1.00 90.62 315 GLN A C 1
ATOM 2330 O O . GLN A 1 315 ? -20.224 2.822 2.458 1.00 90.62 315 GLN A O 1
ATOM 2335 N N . GLY A 1 316 ? -20.323 1.141 3.942 1.00 86.19 316 GLY A N 1
ATOM 2336 C CA . GLY A 1 316 ? -20.553 1.977 5.112 1.00 86.19 316 GLY A CA 1
ATOM 2337 C C . GLY A 1 316 ? -20.370 1.209 6.419 1.00 86.19 316 GLY A C 1
ATOM 2338 O O . GLY A 1 316 ? -20.271 -0.019 6.437 1.00 86.19 316 GLY A O 1
ATOM 2339 N N . GLY A 1 317 ? -20.347 1.943 7.529 1.00 86.50 317 GLY A N 1
ATOM 2340 C CA . GLY A 1 317 ? -20.262 1.359 8.863 1.00 86.50 317 GLY A CA 1
ATOM 2341 C C . GLY A 1 317 ? -21.491 0.498 9.136 1.00 86.50 317 GLY A C 1
ATOM 2342 O O . GLY A 1 317 ? -22.612 0.846 8.753 1.00 86.50 317 GLY A O 1
ATOM 2343 N N . GLU A 1 318 ? -21.310 -0.639 9.807 1.00 91.31 318 GLU A N 1
ATOM 2344 C CA . GLU A 1 318 ? -22.398 -1.603 9.985 1.00 91.31 318 GLU A CA 1
ATOM 2345 C C . GLU A 1 318 ? -23.563 -1.036 10.807 1.00 91.31 318 GLU A C 1
ATOM 2347 O O . GLU A 1 318 ? -24.706 -1.448 10.616 1.00 91.31 318 GLU A O 1
ATOM 2352 N N . GLU A 1 319 ? -23.314 -0.061 11.686 1.00 89.12 319 GLU A N 1
ATOM 2353 C CA . GLU A 1 319 ? -24.373 0.660 12.398 1.00 89.12 319 GLU A CA 1
ATOM 2354 C C . GLU A 1 319 ? -25.265 1.468 11.447 1.00 89.12 319 GLU A C 1
ATOM 2356 O O . GLU A 1 319 ? -26.493 1.373 11.527 1.00 89.12 319 GLU A O 1
ATOM 2361 N N . GLU A 1 320 ? -24.665 2.197 10.505 1.00 88.25 320 GLU A N 1
ATOM 2362 C CA . GLU A 1 320 ? -25.402 2.941 9.486 1.00 88.25 320 GLU A CA 1
ATOM 2363 C C . GLU A 1 320 ? -26.200 1.987 8.593 1.00 88.25 320 GLU A C 1
ATOM 2365 O O . GLU A 1 320 ? -27.390 2.202 8.364 1.00 88.25 320 GLU A O 1
ATOM 2370 N N . ALA A 1 321 ? -25.586 0.881 8.164 1.00 90.88 321 ALA A N 1
ATOM 2371 C CA . ALA A 1 321 ? -26.252 -0.139 7.363 1.00 90.88 321 ALA A CA 1
ATOM 2372 C C . ALA A 1 321 ? -27.473 -0.740 8.082 1.00 90.88 321 ALA A C 1
ATOM 2374 O O . ALA A 1 321 ? -28.539 -0.885 7.479 1.00 90.88 321 ALA A O 1
ATOM 2375 N N . ARG A 1 322 ? -27.364 -1.034 9.389 1.00 90.44 322 ARG A N 1
ATOM 2376 C CA . ARG A 1 322 ? -28.516 -1.458 10.205 1.00 90.44 322 ARG A CA 1
ATOM 2377 C C . ARG A 1 322 ? -29.610 -0.389 10.230 1.00 90.44 322 ARG A C 1
ATOM 2379 O O . ARG A 1 322 ? -30.784 -0.734 10.108 1.00 90.44 322 ARG A O 1
ATOM 2386 N N . GLY A 1 323 ? -29.239 0.883 10.377 1.00 88.00 323 GLY A N 1
ATOM 2387 C CA . GLY A 1 323 ? -30.174 2.009 10.353 1.00 88.00 323 GLY A CA 1
ATOM 2388 C C . GLY A 1 323 ? -30.908 2.145 9.016 1.00 88.00 323 GLY A C 1
ATOM 2389 O O . GLY A 1 323 ? -32.129 2.297 8.998 1.00 88.00 323 GLY A O 1
ATOM 2390 N N . GLN A 1 324 ? -30.188 2.020 7.899 1.00 88.38 324 GLN A N 1
ATOM 2391 C CA . GLN A 1 324 ? -30.757 2.128 6.555 1.00 88.38 324 GLN A CA 1
ATOM 2392 C C . GLN A 1 324 ? -31.710 0.969 6.224 1.00 88.38 324 GLN A C 1
ATOM 2394 O O . GLN A 1 324 ? -32.794 1.221 5.706 1.00 88.38 324 GLN A O 1
ATOM 2399 N N . VAL A 1 325 ? -31.380 -0.274 6.599 1.00 87.94 325 VAL A N 1
ATOM 2400 C CA . VAL A 1 325 ? -32.271 -1.443 6.409 1.00 87.94 325 VAL A CA 1
ATOM 2401 C C . VAL A 1 325 ? -33.571 -1.327 7.211 1.00 87.94 325 VAL A C 1
ATOM 2403 O O . VAL A 1 325 ? -34.604 -1.871 6.822 1.00 87.94 325 VAL A O 1
ATOM 2406 N N . LEU A 1 326 ? -33.537 -0.629 8.348 1.00 86.56 326 LEU A N 1
ATOM 2407 C CA . LEU A 1 326 ? -34.718 -0.375 9.174 1.00 86.56 326 LEU A CA 1
ATOM 2408 C C . LEU A 1 326 ? -35.519 0.857 8.727 1.00 86.56 326 LEU A C 1
ATOM 2410 O O . LEU A 1 326 ? -36.612 1.087 9.254 1.00 86.56 326 LEU A O 1
ATOM 2414 N N . SER A 1 327 ? -35.005 1.646 7.781 1.00 84.00 327 SER A N 1
ATOM 2415 C CA . SER A 1 327 ? -35.704 2.824 7.273 1.00 84.00 327 SER A CA 1
ATOM 2416 C C . SER A 1 327 ? -36.998 2.432 6.555 1.00 84.00 327 SER A C 1
ATOM 2418 O O . SER A 1 327 ? -37.099 1.401 5.895 1.00 84.00 327 SER A O 1
ATOM 2420 N N . THR A 1 328 ? -38.012 3.287 6.680 1.00 80.50 328 THR A N 1
ATOM 2421 C CA . THR A 1 328 ? -39.324 3.118 6.031 1.00 80.50 328 THR A CA 1
ATOM 2422 C C . THR A 1 328 ? -39.475 3.968 4.768 1.00 80.50 328 THR A C 1
ATOM 2424 O O . THR A 1 328 ? -40.544 3.976 4.156 1.00 80.50 328 THR A O 1
ATOM 2427 N N . SER A 1 329 ? -38.423 4.689 4.363 1.00 82.31 329 SER A N 1
ATOM 2428 C CA . SER A 1 329 ? -38.409 5.429 3.101 1.00 82.31 329 SER A CA 1
ATOM 2429 C C . SER A 1 329 ? -38.492 4.474 1.910 1.00 82.31 329 SER A C 1
ATOM 2431 O O . SER A 1 329 ? -37.889 3.405 1.933 1.00 82.31 329 SER A O 1
ATOM 2433 N N . ALA A 1 330 ? -39.189 4.882 0.847 1.00 77.44 330 ALA A N 1
ATOM 2434 C CA . ALA A 1 330 ? -39.313 4.078 -0.372 1.00 77.44 330 ALA A CA 1
ATOM 2435 C C . ALA A 1 330 ? -37.950 3.736 -1.008 1.00 77.44 330 ALA A C 1
ATOM 2437 O O . ALA A 1 330 ? -37.813 2.671 -1.600 1.00 77.44 330 ALA A O 1
ATOM 2438 N N . ASP A 1 331 ? -36.952 4.604 -0.818 1.00 79.31 331 ASP A N 1
ATOM 2439 C CA . ASP A 1 331 ? -35.595 4.454 -1.356 1.00 79.31 331 ASP A CA 1
ATOM 2440 C C . ASP A 1 331 ? -34.631 3.724 -0.397 1.00 79.31 331 ASP A C 1
ATOM 2442 O O . ASP A 1 331 ? -33.429 3.668 -0.646 1.00 79.31 331 ASP A O 1
ATOM 2446 N N . ALA A 1 332 ? -35.124 3.194 0.732 1.00 81.88 332 ALA A N 1
ATOM 2447 C CA . ALA A 1 332 ? -34.277 2.478 1.684 1.00 81.88 332 ALA A CA 1
ATOM 2448 C C . ALA A 1 332 ? -33.743 1.165 1.077 1.00 81.88 332 ALA A C 1
ATOM 2450 O O . ALA A 1 332 ? -34.521 0.408 0.483 1.00 81.88 332 ALA A O 1
ATOM 2451 N N . PRO A 1 333 ? -32.452 0.833 1.262 1.00 84.44 333 PRO A N 1
ATOM 2452 C CA . PRO A 1 333 ? -31.929 -0.459 0.844 1.00 84.44 333 PRO A CA 1
ATOM 2453 C C . PRO A 1 333 ? -32.607 -1.583 1.634 1.00 84.44 333 PRO A C 1
ATOM 2455 O O . PRO A 1 333 ? -32.593 -1.609 2.862 1.00 84.44 333 PRO A O 1
ATOM 2458 N N . LEU A 1 334 ? -33.181 -2.551 0.917 1.00 84.69 334 LEU A N 1
ATOM 2459 C CA . LEU A 1 334 ? -33.856 -3.713 1.516 1.00 84.69 334 LEU A CA 1
ATOM 2460 C C . LEU A 1 334 ? -32.886 -4.843 1.896 1.00 84.69 334 LEU A C 1
ATOM 2462 O O . LEU A 1 334 ? -33.298 -5.846 2.482 1.00 84.69 334 LEU A O 1
ATOM 2466 N N . LEU A 1 335 ? -31.607 -4.697 1.546 1.00 90.38 335 LEU A N 1
ATOM 2467 C CA . LEU A 1 335 ? -30.544 -5.650 1.835 1.00 90.38 335 LEU A CA 1
ATOM 2468 C C . LEU A 1 335 ? -29.341 -4.909 2.421 1.00 90.38 335 LEU A C 1
ATOM 2470 O O . LEU A 1 335 ? -28.775 -4.023 1.779 1.00 90.38 335 LEU A O 1
ATOM 2474 N N . GLY A 1 336 ? -28.952 -5.310 3.630 1.00 92.25 336 GLY A N 1
ATOM 2475 C CA . GLY A 1 336 ? -27.759 -4.817 4.304 1.00 92.25 336 GLY A CA 1
ATOM 2476 C C . GLY A 1 336 ? -26.793 -5.942 4.653 1.00 92.25 336 GLY A C 1
ATOM 2477 O O . GLY A 1 336 ? -27.220 -7.025 5.058 1.00 92.25 336 GLY A O 1
ATOM 2478 N N . PHE A 1 337 ? -25.498 -5.671 4.530 1.00 93.38 337 PHE A N 1
ATOM 2479 C CA . PHE A 1 337 ? -24.422 -6.567 4.940 1.00 93.38 337 PHE A CA 1
ATOM 2480 C C . PHE A 1 337 ? -23.839 -6.079 6.264 1.00 93.38 337 PHE A C 1
ATOM 2482 O O . PHE A 1 337 ? -23.262 -4.998 6.333 1.00 93.38 337 PHE A O 1
ATOM 2489 N N . THR A 1 338 ? -24.004 -6.852 7.333 1.00 93.12 338 THR A N 1
ATOM 2490 C CA . THR A 1 338 ? -23.561 -6.456 8.675 1.00 93.12 338 THR A CA 1
ATOM 2491 C C . THR A 1 338 ? -22.848 -7.606 9.368 1.00 93.12 338 THR A C 1
ATOM 2493 O O . THR A 1 338 ? -23.116 -8.775 9.083 1.00 93.12 338 THR A O 1
ATOM 2496 N N . VAL A 1 339 ? -21.938 -7.270 10.282 1.00 92.38 339 VAL A N 1
ATOM 2497 C CA . VAL A 1 339 ? -21.241 -8.249 11.123 1.00 92.38 339 VAL A CA 1
ATOM 2498 C C . VAL A 1 339 ? -22.133 -8.628 12.301 1.00 92.38 339 VAL A C 1
ATOM 2500 O O . VAL A 1 339 ? -22.493 -9.796 12.453 1.00 92.38 339 VAL A O 1
ATOM 2503 N N . ASP A 1 340 ? -22.573 -7.640 13.085 1.00 89.62 340 ASP A N 1
ATOM 2504 C CA . ASP A 1 340 ? -23.600 -7.866 14.097 1.00 89.62 340 ASP A CA 1
ATOM 2505 C C . ASP A 1 340 ? -25.000 -7.822 13.468 1.00 89.62 340 ASP A C 1
ATOM 2507 O O . ASP A 1 340 ? -25.273 -7.007 12.572 1.00 89.62 340 ASP A O 1
ATOM 2511 N N . PRO A 1 341 ? -25.930 -8.672 13.938 1.00 88.31 341 PRO A N 1
ATOM 2512 C CA . PRO A 1 341 ? -27.281 -8.710 13.403 1.00 88.31 341 PRO A CA 1
ATOM 2513 C C . PRO A 1 341 ? -28.038 -7.412 13.705 1.00 88.31 341 PRO A C 1
ATOM 2515 O O . PRO A 1 341 ? -27.878 -6.797 14.759 1.00 88.31 341 PRO A O 1
ATOM 2518 N N . VAL A 1 342 ? -28.949 -7.032 12.808 1.00 86.56 342 VAL A N 1
ATOM 2519 C CA . VAL A 1 342 ? -29.962 -6.005 13.102 1.00 86.56 342 VAL A CA 1
ATOM 2520 C C . VAL A 1 342 ? -30.806 -6.456 14.302 1.00 86.56 342 VAL A C 1
ATOM 2522 O O . VAL A 1 342 ? -31.529 -7.455 14.217 1.00 86.56 342 VAL A O 1
ATOM 2525 N N . ALA A 1 343 ? -30.736 -5.717 15.411 1.00 80.88 343 ALA A N 1
ATOM 2526 C CA . ALA A 1 343 ? -31.625 -5.923 16.548 1.00 80.88 343 ALA A CA 1
ATOM 2527 C C . ALA A 1 343 ? -33.068 -5.612 16.127 1.00 80.88 343 ALA A C 1
ATOM 2529 O O . ALA A 1 343 ? -33.340 -4.573 15.531 1.00 80.88 343 ALA A O 1
ATOM 2530 N N . ARG A 1 344 ? -34.003 -6.523 16.414 1.00 69.38 344 ARG A N 1
ATOM 2531 C CA . ARG A 1 344 ? -35.412 -6.353 16.038 1.00 69.38 344 ARG A CA 1
ATOM 2532 C C . ARG A 1 344 ? -36.046 -5.233 16.881 1.00 69.38 344 ARG A C 1
ATOM 2534 O O . ARG A 1 344 ? -36.130 -5.415 18.095 1.00 69.38 344 ARG A O 1
ATOM 2541 N N . PRO A 1 345 ? -36.564 -4.146 16.280 1.00 66.75 345 PRO A N 1
ATOM 2542 C CA . PRO A 1 345 ? -37.420 -3.210 17.004 1.00 66.75 345 PRO A CA 1
ATOM 2543 C C . PRO A 1 345 ? -38.761 -3.886 17.334 1.00 66.75 345 PRO A C 1
ATOM 2545 O O . PRO A 1 345 ? -39.274 -4.637 16.502 1.00 66.75 345 PRO A O 1
ATOM 2548 N N . GLU A 1 346 ? -39.342 -3.630 18.512 1.00 67.50 346 GLU A N 1
ATOM 2549 C CA . GLU A 1 346 ? -40.614 -4.258 18.936 1.00 67.50 346 GLU A CA 1
ATOM 2550 C C . GLU A 1 346 ? -41.766 -3.998 17.943 1.00 67.50 346 GLU A C 1
ATOM 2552 O O . GLU A 1 346 ? -42.541 -4.913 17.666 1.00 67.50 346 GLU A O 1
ATOM 2557 N N . ASP A 1 347 ? -41.780 -2.815 17.317 1.00 68.69 347 ASP A N 1
ATOM 2558 C CA . ASP A 1 347 ? -42.781 -2.371 16.331 1.00 68.69 347 ASP A CA 1
ATOM 2559 C C . ASP A 1 347 ? -42.222 -2.261 14.890 1.00 68.69 347 ASP A C 1
ATOM 2561 O O . ASP A 1 347 ? -42.823 -1.632 14.019 1.00 68.69 347 ASP A O 1
ATOM 2565 N N . GLY A 1 348 ? -41.042 -2.837 14.626 1.00 64.81 348 GLY A N 1
ATOM 2566 C CA . GLY A 1 348 ? -40.318 -2.681 13.359 1.00 64.81 348 GLY A CA 1
ATOM 2567 C C . GLY A 1 348 ? -40.632 -3.735 12.292 1.00 64.81 348 GLY A C 1
ATOM 2568 O O . GLY A 1 348 ? -41.127 -4.831 12.575 1.00 64.81 348 GLY A O 1
ATOM 2569 N N . SER A 1 349 ? -40.273 -3.426 11.042 1.00 70.38 349 SER A N 1
ATOM 2570 C CA . SER A 1 349 ? -40.288 -4.381 9.928 1.00 70.38 349 SER A CA 1
ATOM 2571 C C . SER A 1 349 ? -39.501 -5.650 10.268 1.00 70.38 349 SER A C 1
ATOM 2573 O O . SER A 1 349 ? -38.437 -5.608 10.891 1.00 70.38 349 SER A O 1
ATOM 2575 N N . LYS A 1 350 ? -40.012 -6.814 9.848 1.00 77.81 350 LYS A N 1
ATOM 2576 C CA . LYS A 1 350 ? -39.308 -8.088 10.042 1.00 77.81 350 LYS A CA 1
ATOM 2577 C C . LYS A 1 350 ? -38.051 -8.118 9.174 1.00 77.81 350 LYS A C 1
ATOM 2579 O O . LYS A 1 350 ? -38.156 -8.256 7.961 1.00 77.81 350 LYS A O 1
ATOM 2584 N N . VAL A 1 351 ? -36.884 -8.075 9.808 1.00 86.31 351 VAL A N 1
ATOM 2585 C CA . VAL A 1 351 ? -35.597 -8.338 9.152 1.00 86.31 351 VAL A CA 1
ATOM 2586 C C . VAL A 1 351 ? -35.303 -9.839 9.196 1.00 86.31 351 VAL A C 1
ATOM 2588 O O . VAL A 1 351 ? -35.462 -10.478 10.242 1.00 86.31 351 VAL A O 1
ATOM 2591 N N . VAL A 1 352 ? -34.907 -10.404 8.054 1.00 90.06 352 VAL A N 1
ATOM 2592 C CA . VAL A 1 352 ? -34.430 -11.787 7.926 1.00 90.06 352 VAL A CA 1
ATOM 2593 C C . VAL A 1 352 ? -32.912 -11.755 7.808 1.00 90.06 352 VAL A C 1
ATOM 2595 O O . VAL A 1 352 ? -32.378 -11.062 6.949 1.00 90.06 352 VAL A O 1
ATOM 2598 N N . HIS A 1 353 ? -32.224 -12.519 8.653 1.00 91.25 353 HIS A N 1
ATOM 2599 C CA . HIS A 1 353 ? -30.768 -12.644 8.616 1.00 91.25 353 HIS A CA 1
ATOM 2600 C C . HIS A 1 353 ? -30.368 -13.946 7.925 1.00 91.25 353 HIS A C 1
ATOM 2602 O O . HIS A 1 353 ? -30.893 -15.012 8.254 1.00 91.25 353 HIS A O 1
ATOM 2608 N N . ALA A 1 354 ? -29.417 -13.864 6.997 1.00 92.69 354 ALA A N 1
ATOM 2609 C CA . ALA A 1 354 ? -28.807 -15.017 6.348 1.00 92.69 354 ALA A CA 1
ATOM 2610 C C . ALA A 1 354 ? -27.283 -14.816 6.274 1.00 92.69 354 ALA A C 1
ATOM 2612 O O . ALA A 1 354 ? -26.847 -13.738 5.870 1.00 92.69 354 ALA A O 1
ATOM 2613 N N . PRO A 1 355 ? -26.462 -15.812 6.655 1.00 91.56 355 PRO A N 1
ATOM 2614 C CA . PRO A 1 355 ? -25.020 -15.729 6.466 1.00 91.56 355 PRO A CA 1
ATOM 2615 C C . PRO A 1 355 ? -24.689 -15.802 4.970 1.00 91.56 355 PRO A C 1
ATOM 2617 O O . PRO A 1 355 ? -25.177 -16.690 4.271 1.00 91.56 355 PRO A O 1
ATOM 2620 N N . VAL A 1 356 ? -23.855 -14.878 4.491 1.00 90.81 356 VAL A N 1
ATOM 2621 C CA . VAL A 1 356 ? -23.475 -14.780 3.068 1.00 90.81 356 VAL A CA 1
ATOM 2622 C C . VAL A 1 356 ? -21.996 -15.069 2.817 1.00 90.81 356 VAL A C 1
ATOM 2624 O O . VAL A 1 356 ? -21.647 -15.603 1.769 1.00 90.81 356 VAL A O 1
ATOM 2627 N N . ALA A 1 357 ? -21.134 -14.750 3.782 1.00 89.19 357 ALA A N 1
ATOM 2628 C CA . ALA A 1 357 ? -19.691 -14.921 3.696 1.00 89.19 357 ALA A CA 1
ATOM 2629 C C . ALA A 1 357 ? -19.079 -15.049 5.097 1.00 89.19 357 ALA A C 1
ATOM 2631 O O . ALA A 1 357 ? -19.714 -14.717 6.100 1.00 89.19 357 ALA A O 1
ATOM 2632 N N . VAL A 1 358 ? -17.838 -15.532 5.149 1.00 89.81 358 VAL A N 1
ATOM 2633 C CA . VAL A 1 358 ? -17.008 -15.563 6.357 1.00 89.81 358 VAL A CA 1
ATOM 2634 C C . VAL A 1 358 ? -15.714 -14.825 6.038 1.00 89.81 358 VAL A C 1
ATOM 2636 O O . VAL A 1 358 ? -15.049 -15.164 5.061 1.00 89.81 358 VAL A O 1
ATOM 2639 N N . SER A 1 359 ? -15.364 -13.854 6.878 1.00 89.19 359 SER A N 1
ATOM 2640 C CA . SER A 1 359 ? -14.152 -13.038 6.755 1.00 89.19 359 SER A CA 1
ATOM 2641 C C . SER A 1 359 ? -13.376 -13.049 8.074 1.00 89.19 359 SER A C 1
ATOM 2643 O O . SER A 1 359 ? -13.914 -13.418 9.120 1.00 89.19 359 SER A O 1
ATOM 2645 N N . GLY A 1 360 ? -12.107 -12.653 8.029 1.00 90.12 360 GLY A N 1
ATOM 2646 C CA . GLY A 1 360 ? -11.252 -12.503 9.204 1.00 90.12 360 GLY A CA 1
ATOM 2647 C C . GLY A 1 360 ? -10.482 -11.188 9.154 1.00 90.12 360 GLY A C 1
ATOM 2648 O O . GLY A 1 360 ? -10.238 -10.659 8.074 1.00 90.12 360 GLY A O 1
ATOM 2649 N N . LEU A 1 361 ? -10.105 -10.678 10.326 1.00 92.31 361 LEU A N 1
ATOM 2650 C CA . LEU A 1 361 ? -9.227 -9.517 10.458 1.00 92.31 361 LEU A CA 1
ATOM 2651 C C . LEU A 1 361 ? -7.782 -9.996 10.605 1.00 92.31 361 LEU A C 1
ATOM 2653 O O . LEU A 1 361 ? -7.510 -10.935 11.357 1.00 92.31 361 LEU A O 1
ATOM 2657 N N . ALA A 1 362 ? -6.865 -9.343 9.901 1.00 93.25 362 ALA A N 1
ATOM 2658 C CA . ALA A 1 362 ? -5.436 -9.604 9.977 1.00 93.25 362 ALA A CA 1
ATOM 2659 C C . ALA A 1 362 ? -4.690 -8.284 10.155 1.00 93.25 362 ALA A C 1
ATOM 2661 O O . ALA A 1 362 ? -5.086 -7.279 9.576 1.00 93.25 362 ALA A O 1
ATOM 2662 N N . ILE A 1 363 ? -3.602 -8.319 10.926 1.00 94.31 363 ILE A N 1
ATOM 2663 C CA . ILE A 1 363 ? -2.636 -7.222 10.963 1.00 94.31 363 ILE A CA 1
ATOM 2664 C C . ILE A 1 363 ? -1.671 -7.445 9.803 1.00 94.31 363 ILE A C 1
ATOM 2666 O O . ILE A 1 363 ? -0.901 -8.413 9.808 1.00 94.31 363 ILE A O 1
ATOM 2670 N N . ALA A 1 364 ? -1.737 -6.579 8.801 1.00 92.62 364 ALA A N 1
ATOM 2671 C CA . ALA A 1 364 ? -0.838 -6.596 7.662 1.00 92.62 364 ALA A CA 1
ATOM 2672 C C . ALA A 1 364 ? 0.417 -5.783 7.986 1.00 92.62 364 ALA A C 1
ATOM 2674 O O . ALA A 1 364 ? 0.371 -4.794 8.712 1.00 92.62 364 ALA A O 1
ATOM 2675 N N . PHE A 1 365 ? 1.565 -6.175 7.438 1.00 92.38 365 PHE A N 1
ATOM 2676 C CA . PHE A 1 365 ? 2.786 -5.390 7.572 1.00 92.38 365 PHE A CA 1
ATOM 2677 C C . PHE A 1 365 ? 3.642 -5.478 6.314 1.00 92.38 365 PHE A C 1
ATOM 2679 O O . PHE A 1 365 ? 3.618 -6.469 5.586 1.00 92.38 365 PHE A O 1
ATOM 2686 N N . PHE A 1 366 ? 4.434 -4.435 6.088 1.00 88.50 366 PHE A N 1
ATOM 2687 C CA . PHE A 1 366 ? 5.478 -4.421 5.076 1.00 88.50 366 PHE A CA 1
ATOM 2688 C C . PHE A 1 366 ? 6.728 -3.789 5.674 1.00 88.50 366 PHE A C 1
ATOM 2690 O O . PHE A 1 366 ? 6.746 -2.601 6.008 1.00 88.50 366 PHE A O 1
ATOM 2697 N N . ILE A 1 367 ? 7.755 -4.616 5.868 1.00 86.94 367 ILE A N 1
ATOM 2698 C CA . ILE A 1 367 ? 8.980 -4.229 6.564 1.00 86.94 367 ILE A CA 1
ATOM 2699 C C . ILE A 1 367 ? 10.176 -4.708 5.753 1.00 86.94 367 ILE A C 1
ATOM 2701 O O . ILE A 1 367 ? 10.390 -5.907 5.584 1.00 86.94 367 ILE A O 1
ATOM 2705 N N . GLU A 1 368 ? 10.975 -3.763 5.280 1.00 78.06 368 GLU A N 1
ATOM 2706 C CA . GLU A 1 368 ? 12.255 -4.010 4.636 1.00 78.06 368 GLU A CA 1
ATOM 2707 C C . GLU A 1 368 ? 13.359 -4.039 5.700 1.00 78.06 368 GLU A C 1
ATOM 2709 O O . GLU A 1 368 ? 13.557 -3.094 6.464 1.00 78.06 368 GLU A O 1
ATOM 2714 N N . GLY A 1 369 ? 14.080 -5.153 5.761 1.00 72.69 369 GLY A N 1
ATOM 2715 C CA . GLY A 1 369 ? 15.284 -5.320 6.559 1.00 72.69 369 GLY A CA 1
ATOM 2716 C C . GLY A 1 369 ? 16.541 -5.417 5.686 1.00 72.69 369 GLY A C 1
ATOM 2717 O O . GLY A 1 369 ? 16.458 -5.539 4.461 1.00 72.69 369 GLY A O 1
ATOM 2718 N N . PRO A 1 370 ? 17.734 -5.446 6.305 1.00 65.38 370 PRO A N 1
ATOM 2719 C CA . PRO A 1 370 ? 19.005 -5.551 5.580 1.00 65.38 370 PRO A CA 1
ATOM 2720 C C . PRO A 1 370 ? 19.116 -6.790 4.678 1.00 65.38 370 PRO A C 1
ATOM 2722 O O . PRO A 1 370 ? 19.841 -6.778 3.688 1.00 65.38 370 PRO A O 1
ATOM 2725 N N . SER A 1 371 ? 18.405 -7.866 5.023 1.00 67.75 371 SER A N 1
ATOM 2726 C CA . SER A 1 371 ? 18.431 -9.150 4.311 1.00 67.75 371 SER A CA 1
ATOM 2727 C C . SER A 1 371 ? 17.220 -9.374 3.399 1.00 67.75 371 SER A C 1
ATOM 2729 O O . SER A 1 371 ? 17.047 -10.485 2.913 1.00 67.75 371 SER A O 1
ATOM 2731 N N . GLY A 1 372 ? 16.385 -8.354 3.173 1.00 71.12 372 GLY A N 1
ATOM 2732 C CA . GLY A 1 372 ? 15.145 -8.469 2.404 1.00 71.12 372 GLY A CA 1
ATOM 2733 C C . GLY A 1 372 ? 13.903 -8.121 3.216 1.00 71.12 372 GLY A C 1
ATOM 2734 O O . GLY A 1 372 ? 13.992 -7.479 4.260 1.00 71.12 372 GLY A O 1
ATOM 2735 N N . VAL A 1 373 ? 12.735 -8.532 2.727 1.00 79.06 373 VAL A N 1
ATOM 2736 C CA . VAL A 1 373 ? 11.453 -8.268 3.393 1.00 79.06 373 VAL A CA 1
ATOM 2737 C C . VAL A 1 373 ? 11.275 -9.229 4.571 1.00 79.06 373 VAL A C 1
ATOM 2739 O O . VAL A 1 373 ? 11.577 -10.419 4.471 1.00 79.06 373 VAL A O 1
ATOM 2742 N N . VAL A 1 374 ? 10.801 -8.716 5.706 1.00 84.81 374 VAL A N 1
ATOM 2743 C CA . VAL A 1 374 ? 10.442 -9.536 6.868 1.00 84.81 374 VAL A CA 1
ATOM 2744 C C . VAL A 1 374 ? 9.236 -10.399 6.508 1.00 84.81 374 VAL A C 1
ATOM 2746 O O . VAL A 1 374 ? 8.200 -9.879 6.117 1.00 84.81 374 VAL A O 1
ATOM 2749 N N . GLN A 1 375 ? 9.365 -11.715 6.671 1.00 85.69 375 GLN A N 1
ATOM 2750 C CA . GLN A 1 375 ? 8.321 -12.683 6.303 1.00 85.69 375 GLN A CA 1
ATOM 2751 C C . GLN A 1 375 ? 7.405 -13.066 7.473 1.00 85.69 375 GLN A C 1
ATOM 2753 O O . GLN A 1 375 ? 6.360 -13.681 7.285 1.00 85.69 375 GLN A O 1
ATOM 2758 N N . GLY A 1 376 ? 7.789 -12.734 8.706 1.00 89.69 376 GLY A N 1
ATOM 2759 C CA . GLY A 1 376 ? 7.016 -13.093 9.886 1.00 89.69 376 GLY A CA 1
ATOM 2760 C C . GLY A 1 376 ? 7.310 -12.187 11.068 1.00 89.69 376 GLY A C 1
ATOM 2761 O O . GLY A 1 376 ? 8.463 -11.869 11.357 1.00 89.69 376 GLY A O 1
ATOM 2762 N N . MET A 1 377 ? 6.246 -11.807 11.766 1.00 93.00 377 MET A N 1
ATOM 2763 C CA . MET A 1 377 ? 6.283 -11.033 12.997 1.00 93.00 377 MET A CA 1
ATOM 2764 C C . MET A 1 377 ? 5.203 -11.571 13.929 1.00 93.00 377 MET A C 1
ATOM 2766 O O . MET A 1 377 ? 4.073 -11.824 13.519 1.00 93.00 377 MET A O 1
ATOM 2770 N N . LYS A 1 378 ? 5.558 -11.769 15.191 1.00 96.44 378 LYS A N 1
ATOM 2771 C CA . LYS A 1 378 ? 4.651 -12.212 16.240 1.00 96.44 378 LYS A CA 1
ATOM 2772 C C . LYS A 1 378 ? 4.239 -11.012 17.077 1.00 96.44 378 LYS A C 1
ATOM 2774 O O . LYS A 1 378 ? 5.087 -10.260 17.552 1.00 96.44 378 LYS A O 1
ATOM 2779 N N . LEU A 1 379 ? 2.938 -10.875 17.291 1.00 96.75 379 LEU A N 1
ATOM 2780 C CA . LEU A 1 379 ? 2.340 -9.877 18.170 1.00 96.75 379 LEU A CA 1
ATOM 2781 C C . LEU A 1 379 ? 1.442 -10.590 19.178 1.00 96.75 379 LEU A C 1
ATOM 2783 O O . LEU A 1 379 ? 0.850 -11.625 18.871 1.00 96.75 379 LEU A O 1
ATOM 2787 N N . ASN A 1 380 ? 1.346 -10.033 20.379 1.00 97.44 380 ASN A N 1
ATOM 2788 C CA . ASN A 1 380 ? 0.365 -10.443 21.376 1.00 97.44 380 ASN A CA 1
ATOM 2789 C C . ASN A 1 380 ? -0.635 -9.291 21.619 1.00 97.44 380 ASN A C 1
ATOM 2791 O O . ASN A 1 380 ? -0.378 -8.163 21.182 1.00 97.44 380 ASN A O 1
ATOM 2795 N N . PRO A 1 381 ? -1.761 -9.541 22.312 1.00 98.31 381 PRO A N 1
ATOM 2796 C CA . PRO A 1 381 ? -2.762 -8.510 22.575 1.00 98.31 381 PRO A CA 1
ATOM 2797 C C . PRO A 1 381 ? -2.190 -7.254 23.256 1.00 98.31 381 PRO A C 1
ATOM 2799 O O . PRO A 1 381 ? -2.525 -6.140 22.865 1.00 98.31 381 PRO A O 1
ATOM 2802 N N . ARG A 1 382 ? -1.275 -7.389 24.229 1.00 98.38 382 ARG A N 1
ATOM 2803 C CA . ARG A 1 382 ? -0.719 -6.228 24.948 1.00 98.38 382 ARG A CA 1
ATOM 2804 C C . ARG A 1 382 ? 0.126 -5.324 24.045 1.00 98.38 382 ARG A C 1
ATOM 2806 O O . ARG A 1 382 ? 0.018 -4.107 24.158 1.00 98.38 382 ARG A O 1
ATOM 2813 N N . LEU A 1 383 ? 0.914 -5.887 23.129 1.00 97.88 383 LEU A N 1
ATOM 2814 C CA . LEU A 1 383 ? 1.672 -5.114 22.137 1.00 97.88 383 LEU A CA 1
ATOM 2815 C C . LEU A 1 383 ? 0.744 -4.329 21.201 1.00 97.88 383 LEU A C 1
ATOM 2817 O O . LEU A 1 383 ? 0.999 -3.159 20.923 1.00 97.88 383 LEU A O 1
ATOM 2821 N N . VAL A 1 384 ? -0.365 -4.936 20.766 1.00 97.81 384 VAL A N 1
ATOM 2822 C CA . VAL A 1 384 ? -1.371 -4.239 19.947 1.00 97.81 384 VAL A CA 1
ATOM 2823 C C . VAL A 1 384 ? -2.060 -3.132 20.747 1.00 97.81 384 VAL A C 1
ATOM 2825 O O . VAL A 1 384 ? -2.181 -2.012 20.258 1.00 97.81 384 VAL A O 1
ATOM 2828 N N . ALA A 1 385 ? -2.421 -3.392 22.006 1.00 98.06 385 ALA A N 1
ATOM 2829 C CA . ALA A 1 385 ? -2.992 -2.383 22.896 1.00 98.06 385 ALA A CA 1
ATOM 2830 C C . ALA A 1 385 ? -2.049 -1.183 23.106 1.00 98.06 385 ALA A C 1
ATOM 2832 O O . ALA A 1 385 ? -2.504 -0.040 23.086 1.00 98.06 385 ALA A O 1
ATOM 2833 N N . LYS A 1 386 ? -0.737 -1.413 23.260 1.00 97.81 386 LYS A N 1
ATOM 2834 C CA . LYS A 1 386 ? 0.273 -0.345 23.366 1.00 97.81 386 LYS A CA 1
ATOM 2835 C C . LYS A 1 386 ? 0.299 0.557 22.126 1.00 97.81 386 LYS A C 1
ATOM 2837 O O . LYS A 1 386 ? 0.344 1.773 22.293 1.00 97.81 386 LYS A O 1
ATOM 2842 N N . MET A 1 387 ? 0.222 -0.017 20.921 1.00 96.94 387 MET A N 1
ATOM 2843 C CA . MET A 1 387 ? 0.179 0.746 19.662 1.00 96.94 387 MET A CA 1
ATOM 2844 C C . MET A 1 387 ? -1.124 1.533 19.506 1.00 96.94 387 MET A C 1
ATOM 2846 O O . MET A 1 387 ? -1.087 2.727 19.234 1.00 96.94 387 MET A O 1
ATOM 2850 N N . LEU A 1 388 ? -2.277 0.892 19.736 1.00 97.06 388 LEU A N 1
ATOM 2851 C CA . LEU A 1 388 ? -3.594 1.533 19.600 1.00 97.06 388 LEU A CA 1
ATOM 2852 C C . LEU A 1 388 ? -3.851 2.641 20.627 1.00 97.06 388 LEU A C 1
ATOM 2854 O O . LEU A 1 388 ? -4.757 3.447 20.453 1.00 97.06 388 LEU A O 1
ATOM 2858 N N . THR A 1 389 ? -3.078 2.663 21.710 1.00 97.38 389 THR A N 1
ATOM 2859 C CA . THR A 1 389 ? -3.136 3.710 22.738 1.00 97.38 389 THR A CA 1
ATOM 2860 C C . THR A 1 389 ? -1.949 4.662 22.669 1.00 97.38 389 THR A C 1
ATOM 2862 O O . THR A 1 389 ? -1.706 5.385 23.631 1.00 97.38 389 THR A O 1
ATOM 2865 N N . HIS A 1 390 ? -1.163 4.622 21.585 1.00 96.81 390 HIS A N 1
ATOM 2866 C CA . HIS A 1 390 ? 0.016 5.470 21.379 1.00 96.81 390 HIS A CA 1
ATOM 2867 C C . HIS A 1 390 ? 0.900 5.561 22.625 1.00 96.81 390 HIS A C 1
ATOM 2869 O O . HIS A 1 390 ? 1.298 6.630 23.090 1.00 96.81 390 HIS A O 1
ATOM 2875 N N . SER A 1 391 ? 1.139 4.400 23.231 1.00 97.19 391 SER A N 1
ATOM 2876 C CA . SER A 1 391 ? 1.907 4.279 24.468 1.00 97.19 391 SER A CA 1
ATOM 2877 C C . SER A 1 391 ? 3.412 4.201 24.210 1.00 97.19 391 SER A C 1
ATOM 2879 O O . SER A 1 391 ? 4.200 4.259 25.156 1.00 97.19 391 SER A O 1
ATOM 2881 N N . TYR A 1 392 ? 3.827 4.085 22.951 1.00 96.00 392 TYR A N 1
ATOM 2882 C CA . TYR A 1 392 ? 5.207 4.260 22.524 1.00 96.00 392 TYR A CA 1
ATOM 2883 C C . TYR A 1 392 ? 5.484 5.742 22.247 1.00 96.00 392 TYR A C 1
ATOM 2885 O O . TYR A 1 392 ? 4.692 6.414 21.592 1.00 96.00 392 TYR A O 1
ATOM 2893 N N . ALA A 1 393 ? 6.613 6.271 22.729 1.00 93.31 393 ALA A N 1
ATOM 2894 C CA . ALA A 1 393 ? 6.934 7.696 22.569 1.00 93.31 393 ALA A CA 1
ATOM 2895 C C . ALA A 1 393 ? 6.970 8.135 21.093 1.00 93.31 393 ALA A C 1
ATOM 2897 O O . ALA A 1 393 ? 6.504 9.217 20.743 1.00 93.31 393 ALA A O 1
ATOM 2898 N N . GLU A 1 394 ? 7.498 7.262 20.239 1.00 91.81 394 GLU A N 1
ATOM 2899 C CA . GLU A 1 394 ? 7.660 7.470 18.804 1.00 91.81 394 GLU A CA 1
ATOM 2900 C C . GLU A 1 394 ? 6.358 7.346 17.993 1.00 91.81 394 GLU A C 1
ATOM 2902 O O . GLU A 1 394 ? 6.374 7.665 16.801 1.00 91.81 394 GLU A O 1
ATOM 2907 N N . ASP A 1 395 ? 5.260 6.921 18.627 1.00 93.44 395 ASP A N 1
ATOM 2908 C CA . ASP A 1 395 ? 3.913 6.944 18.046 1.00 93.44 395 ASP A CA 1
ATOM 2909 C C . ASP A 1 395 ? 3.218 8.300 18.263 1.00 93.44 395 ASP A C 1
ATOM 2911 O O . ASP A 1 395 ? 2.253 8.621 17.577 1.00 93.44 395 ASP A O 1
ATOM 2915 N N . VAL A 1 396 ? 3.722 9.114 19.200 1.00 94.75 396 VAL A N 1
ATOM 2916 C CA . VAL A 1 396 ? 3.186 10.447 19.518 1.00 94.75 396 VAL A CA 1
ATOM 2917 C C . VAL A 1 396 ? 4.046 11.560 18.919 1.00 94.75 396 VAL A C 1
ATOM 2919 O O . VAL A 1 396 ? 3.529 12.575 18.451 1.00 94.75 396 VAL A O 1
ATOM 2922 N N . THR A 1 397 ? 5.373 11.406 18.936 1.00 92.38 397 THR A N 1
ATOM 2923 C CA . THR A 1 397 ? 6.300 12.451 18.487 1.00 92.38 397 THR A CA 1
ATOM 2924 C C . THR A 1 397 ? 7.639 11.890 18.008 1.00 92.38 397 THR A C 1
ATOM 2926 O O . THR A 1 397 ? 8.150 10.907 18.539 1.00 92.38 397 THR A O 1
ATOM 2929 N N . LEU A 1 398 ? 8.254 12.557 17.024 1.00 89.69 398 LEU A N 1
ATOM 2930 C CA . LEU A 1 398 ? 9.665 12.358 16.653 1.00 89.69 398 LEU A CA 1
ATOM 2931 C C . LEU A 1 398 ? 10.613 13.348 17.351 1.00 89.69 398 LEU A C 1
ATOM 2933 O O . LEU A 1 398 ? 11.810 13.371 17.065 1.00 89.69 398 LEU A O 1
ATOM 2937 N N . GLY A 1 399 ? 10.071 14.209 18.213 1.00 89.56 399 GLY A N 1
ATOM 2938 C CA . GLY A 1 399 ? 10.817 15.151 19.034 1.00 89.56 399 GLY A CA 1
ATOM 2939 C C . GLY A 1 399 ? 11.260 14.540 20.364 1.00 89.56 399 GLY A C 1
ATOM 2940 O O . GLY A 1 399 ? 11.531 13.346 20.481 1.00 89.56 399 GLY A O 1
ATOM 2941 N N . ALA A 1 400 ? 11.352 15.386 21.390 1.00 91.62 400 ALA A N 1
ATOM 2942 C CA . ALA A 1 400 ? 11.647 14.928 22.742 1.00 91.62 400 ALA A CA 1
ATOM 2943 C C . ALA A 1 400 ? 10.474 14.111 23.305 1.00 91.62 400 ALA A C 1
ATOM 2945 O O . ALA A 1 400 ? 9.320 14.521 23.182 1.00 91.62 400 ALA A O 1
ATOM 2946 N N . THR A 1 401 ? 10.776 12.983 23.958 1.00 93.56 401 THR A N 1
ATOM 2947 C CA . THR A 1 401 ? 9.769 12.169 24.651 1.00 93.56 401 THR A CA 1
ATOM 2948 C C . THR A 1 401 ? 8.997 13.022 25.663 1.00 93.56 401 THR A C 1
ATOM 2950 O O . THR A 1 401 ? 9.629 13.621 26.536 1.00 93.56 401 THR A O 1
ATOM 2953 N N . PRO A 1 402 ? 7.655 13.057 25.596 1.00 95.06 402 PRO A N 1
ATOM 2954 C CA . PRO A 1 402 ? 6.849 13.785 26.565 1.00 95.06 402 PRO A CA 1
ATOM 2955 C C . PRO A 1 402 ? 6.975 13.196 27.975 1.00 95.06 402 PRO A C 1
ATOM 2957 O O . PRO A 1 402 ? 7.007 11.974 28.146 1.00 95.06 402 PRO A O 1
ATOM 2960 N N . ASP A 1 403 ? 6.965 14.052 29.001 1.00 96.44 403 ASP A N 1
ATOM 2961 C CA . ASP A 1 403 ? 7.159 13.646 30.402 1.00 96.44 403 ASP A CA 1
ATOM 2962 C C . ASP A 1 403 ? 6.200 12.525 30.833 1.00 96.44 403 ASP A C 1
ATOM 2964 O O . ASP A 1 403 ? 6.597 11.571 31.511 1.00 96.44 403 ASP A O 1
ATOM 2968 N N . TYR A 1 404 ? 4.946 12.592 30.380 1.00 95.50 404 TYR A N 1
ATOM 2969 C CA . TYR A 1 404 ? 3.903 11.625 30.714 1.00 95.50 404 TYR A CA 1
ATOM 2970 C C . TYR A 1 404 ? 4.111 10.238 30.078 1.00 95.50 404 TYR A C 1
ATOM 2972 O O . TYR A 1 404 ? 3.487 9.283 30.547 1.00 95.50 404 TYR A O 1
ATOM 2980 N N . LEU A 1 405 ? 5.038 10.084 29.123 1.00 96.12 405 LEU A N 1
ATOM 2981 C CA . LEU A 1 405 ? 5.503 8.799 28.572 1.00 96.12 405 LEU A CA 1
ATOM 2982 C C . LEU A 1 405 ? 6.890 8.388 29.085 1.00 96.12 405 LEU A C 1
ATOM 2984 O O . LEU A 1 405 ? 7.384 7.325 28.718 1.00 96.12 405 LEU A O 1
ATOM 2988 N N . THR A 1 406 ? 7.522 9.164 29.972 1.00 94.56 406 THR A N 1
ATOM 2989 C CA . THR A 1 406 ? 8.836 8.808 30.535 1.00 94.56 406 THR A CA 1
ATOM 2990 C C . THR A 1 406 ? 8.815 7.401 31.129 1.00 94.56 406 THR A C 1
ATOM 2992 O O . THR A 1 406 ? 7.963 7.091 31.967 1.00 94.56 406 THR A O 1
ATOM 2995 N N . GLY A 1 407 ? 9.757 6.554 30.714 1.00 92.62 407 GLY A N 1
ATOM 2996 C CA . GLY A 1 407 ? 9.861 5.153 31.134 1.00 92.62 407 GLY A CA 1
ATOM 2997 C C . GLY A 1 407 ? 9.142 4.154 30.223 1.00 92.62 407 GLY A C 1
ATOM 2998 O O . GLY A 1 407 ? 9.383 2.958 30.359 1.00 92.62 407 GLY A O 1
ATOM 2999 N N . ASN A 1 408 ? 8.311 4.611 29.282 1.00 96.62 408 ASN A N 1
ATOM 3000 C CA . ASN A 1 408 ? 7.819 3.753 28.210 1.00 96.62 408 ASN A CA 1
ATOM 3001 C C . ASN A 1 408 ? 8.915 3.527 27.156 1.00 96.62 408 ASN A C 1
ATOM 3003 O O . ASN A 1 408 ? 9.770 4.389 26.939 1.00 96.62 408 ASN A O 1
ATOM 3007 N N . SER A 1 409 ? 8.885 2.368 26.493 1.00 94.81 409 SER A N 1
ATOM 3008 C CA . SER A 1 409 ? 9.743 2.098 25.333 1.00 94.81 409 SER A CA 1
ATOM 3009 C C . SER A 1 409 ? 9.499 3.131 24.236 1.00 94.81 409 SER A C 1
ATOM 3011 O O . SER A 1 409 ? 8.379 3.623 24.074 1.00 94.81 409 SER A O 1
ATOM 3013 N N . THR A 1 410 ? 10.542 3.455 23.468 1.00 91.94 410 THR A N 1
ATOM 3014 C CA . THR A 1 410 ? 10.391 4.448 22.403 1.00 91.94 410 THR A CA 1
ATOM 3015 C C . THR A 1 410 ? 9.463 3.933 21.317 1.00 91.94 410 THR A C 1
ATOM 3017 O O . THR A 1 410 ? 8.590 4.687 20.930 1.00 91.94 410 THR A O 1
ATOM 3020 N N . SER A 1 411 ? 9.571 2.663 20.912 1.00 92.06 411 SER A N 1
ATOM 3021 C CA . SER A 1 411 ? 8.779 2.036 19.845 1.00 92.06 411 SER A CA 1
ATOM 3022 C C . SER A 1 411 ? 8.508 0.553 20.112 1.00 92.06 411 SER A C 1
ATOM 3024 O O . SER A 1 411 ? 9.093 -0.048 21.020 1.00 92.06 411 SER A O 1
ATOM 3026 N N . LEU A 1 412 ? 7.701 -0.061 19.239 1.00 93.56 412 LEU A N 1
ATOM 3027 C CA . LEU A 1 412 ? 7.452 -1.501 19.231 1.00 93.56 412 LEU A CA 1
ATOM 3028 C C . LEU A 1 412 ? 8.748 -2.323 19.136 1.00 93.56 412 LEU A C 1
ATOM 3030 O O . LEU A 1 412 ? 8.958 -3.238 19.923 1.00 93.56 412 LEU A O 1
ATOM 3034 N N . VAL A 1 413 ? 9.657 -1.995 18.211 1.00 91.56 413 VAL A N 1
ATOM 3035 C CA . VAL A 1 413 ? 10.878 -2.800 17.987 1.00 91.56 413 VAL A CA 1
ATOM 3036 C C . VAL A 1 413 ? 11.920 -2.636 19.098 1.00 91.56 413 VAL A C 1
ATOM 3038 O O . VAL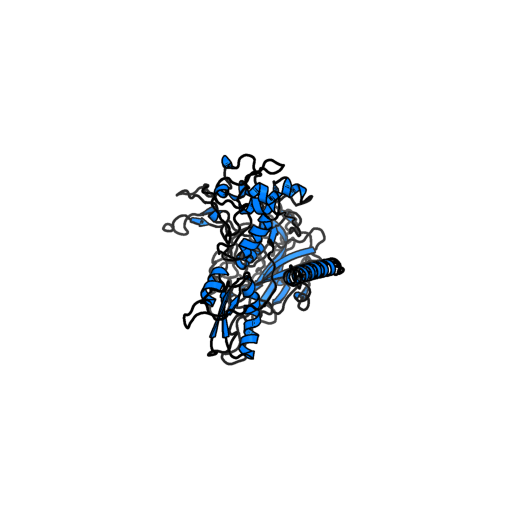 A 1 413 ? 12.830 -3.461 19.228 1.00 91.56 413 VAL A O 1
ATOM 3041 N N . THR A 1 414 ? 11.817 -1.578 19.910 1.00 91.94 414 THR A N 1
ATOM 3042 C CA . THR A 1 414 ? 12.664 -1.398 21.095 1.00 91.94 414 THR A CA 1
ATOM 3043 C C . THR A 1 414 ? 12.057 -2.000 22.361 1.00 91.94 414 THR A C 1
ATOM 3045 O O . THR A 1 414 ? 12.827 -2.258 23.296 1.00 91.94 414 THR A O 1
ATOM 3048 N N . ASP A 1 415 ? 10.758 -2.318 22.353 1.00 95.31 415 ASP A N 1
ATOM 3049 C CA . ASP A 1 415 ? 10.029 -2.949 23.453 1.00 95.31 415 ASP A CA 1
ATOM 3050 C C . ASP A 1 415 ? 10.654 -4.308 23.837 1.00 95.31 415 ASP A C 1
ATOM 3052 O O . ASP A 1 415 ? 10.779 -5.204 22.991 1.00 95.31 415 ASP A O 1
ATOM 3056 N N . PRO A 1 416 ? 11.068 -4.497 25.106 1.00 96.81 416 PRO A N 1
ATOM 3057 C CA . PRO A 1 416 ? 11.532 -5.789 25.602 1.00 96.81 416 PRO A CA 1
ATOM 3058 C C . PRO A 1 416 ? 10.539 -6.938 25.373 1.00 96.81 416 PRO A C 1
ATOM 3060 O O . PRO A 1 416 ? 10.973 -8.058 25.109 1.00 96.81 416 PRO A O 1
ATOM 3063 N N . GLU A 1 417 ? 9.232 -6.670 25.418 1.00 97.25 417 GLU A N 1
ATOM 3064 C CA . GLU A 1 417 ? 8.185 -7.654 25.134 1.00 97.25 417 GLU A CA 1
ATOM 3065 C C . GLU A 1 417 ? 8.232 -8.144 23.692 1.00 97.25 417 GLU A C 1
ATOM 3067 O O . GLU A 1 417 ? 8.217 -9.349 23.431 1.00 97.25 417 GLU A O 1
ATOM 3072 N N . PHE A 1 418 ? 8.346 -7.208 22.752 1.00 96.25 418 PHE A N 1
ATOM 3073 C CA . PHE A 1 418 ? 8.445 -7.521 21.335 1.00 96.25 418 PHE A CA 1
ATOM 3074 C C . PHE A 1 418 ? 9.720 -8.306 21.028 1.00 96.25 418 PHE A C 1
ATOM 3076 O O . PHE A 1 418 ? 9.675 -9.295 20.293 1.00 96.25 418 PHE A O 1
ATOM 3083 N N . LYS A 1 419 ? 10.849 -7.898 21.621 1.00 95.69 419 LYS A N 1
ATOM 3084 C CA . LYS A 1 419 ? 12.147 -8.574 21.471 1.00 95.69 419 LYS A CA 1
ATOM 3085 C C . LYS A 1 419 ? 12.125 -10.001 22.006 1.00 95.69 419 LYS A C 1
ATOM 3087 O O . LYS A 1 419 ? 12.720 -10.882 21.392 1.00 95.69 419 LYS A O 1
ATOM 3092 N N . GLU A 1 420 ? 11.453 -10.230 23.132 1.00 97.19 420 GLU A N 1
ATOM 3093 C CA . GLU A 1 420 ? 11.292 -11.574 23.692 1.00 97.19 420 GLU A CA 1
ATOM 3094 C C . GLU A 1 420 ? 10.427 -12.460 22.790 1.00 97.19 420 GLU A C 1
ATOM 3096 O O . GLU A 1 420 ? 10.752 -13.627 22.576 1.00 97.19 420 GLU A O 1
ATOM 3101 N N . LEU A 1 421 ? 9.356 -11.903 22.219 1.00 97.25 421 LEU A N 1
ATOM 3102 C CA . LEU A 1 421 ? 8.443 -12.637 21.345 1.00 97.25 421 LEU A CA 1
ATOM 3103 C C . LEU A 1 421 ? 9.036 -12.912 19.949 1.00 97.25 421 LEU A C 1
ATOM 3105 O O . LEU A 1 421 ? 8.701 -13.922 19.321 1.00 97.25 421 LEU A O 1
ATOM 3109 N N . ASN A 1 422 ? 9.936 -12.045 19.479 1.00 96.00 422 ASN A N 1
ATOM 3110 C CA . ASN A 1 422 ? 10.553 -12.098 18.153 1.00 96.00 422 ASN A CA 1
ATOM 3111 C C . ASN A 1 422 ? 12.089 -12.208 18.227 1.00 96.00 422 ASN A C 1
ATOM 3113 O O . ASN A 1 422 ? 12.799 -11.307 17.761 1.00 96.00 422 ASN A O 1
ATOM 3117 N N . PRO A 1 423 ? 12.640 -13.309 18.779 1.00 94.00 423 PRO A N 1
ATOM 3118 C CA . PRO A 1 423 ? 14.082 -13.508 18.800 1.00 94.00 423 PRO A CA 1
ATOM 3119 C C . PRO A 1 423 ? 14.603 -13.606 17.359 1.00 94.00 423 PRO A C 1
ATOM 3121 O O . PRO A 1 423 ? 14.195 -14.483 16.601 1.00 94.00 423 PRO A O 1
ATOM 3124 N N . GLY A 1 424 ? 15.499 -12.696 16.974 1.00 86.62 424 GLY A N 1
ATOM 3125 C CA . GLY A 1 424 ? 16.051 -12.632 15.616 1.00 86.62 424 GLY A CA 1
ATOM 3126 C C . GLY A 1 424 ? 15.338 -11.665 14.668 1.00 86.62 424 GLY A C 1
ATOM 3127 O O . GLY A 1 424 ? 15.700 -11.622 13.494 1.00 86.62 424 GLY A O 1
ATOM 3128 N N . PHE A 1 425 ? 14.378 -10.864 15.151 1.00 89.94 425 PHE A N 1
ATOM 3129 C CA . PHE A 1 425 ? 13.835 -9.760 14.358 1.00 89.94 425 PHE A CA 1
ATOM 3130 C C . PHE A 1 425 ? 14.973 -8.837 13.878 1.00 89.94 425 PHE A C 1
ATOM 3132 O O . PHE A 1 425 ? 15.838 -8.473 14.686 1.00 89.94 425 PHE A O 1
ATOM 3139 N N . PRO A 1 426 ? 15.024 -8.471 12.582 1.00 84.38 426 PRO A N 1
ATOM 3140 C CA . PRO A 1 426 ? 16.142 -7.708 12.053 1.00 84.38 426 PRO A CA 1
ATOM 3141 C C . PRO A 1 426 ? 16.194 -6.314 12.669 1.00 84.38 426 PRO A C 1
ATOM 3143 O O . PRO A 1 426 ? 15.179 -5.669 12.932 1.00 84.38 426 PRO A O 1
ATOM 3146 N N . ARG A 1 427 ? 17.413 -5.809 12.856 1.00 81.94 427 ARG A N 1
ATOM 3147 C CA . ARG A 1 427 ? 17.606 -4.418 13.249 1.00 81.94 427 ARG A CA 1
ATOM 3148 C C . ARG A 1 427 ? 17.259 -3.519 12.064 1.00 81.94 427 ARG A C 1
ATOM 3150 O O . ARG A 1 427 ? 18.004 -3.479 11.087 1.00 81.94 427 ARG A O 1
ATOM 3157 N N . LEU A 1 428 ? 16.156 -2.789 12.178 1.00 77.62 428 LEU A N 1
ATOM 3158 C CA . LEU A 1 428 ? 15.758 -1.791 11.190 1.00 77.62 428 LEU A CA 1
ATOM 3159 C C . LEU A 1 428 ? 16.713 -0.589 11.248 1.00 77.62 428 LEU A C 1
ATOM 3161 O O . LEU A 1 428 ? 17.109 -0.145 12.331 1.00 77.62 428 LEU A O 1
ATOM 3165 N N . THR A 1 429 ? 17.115 -0.079 10.085 1.00 57.88 429 THR A N 1
ATOM 3166 C CA . THR A 1 429 ? 17.981 1.100 9.957 1.00 57.88 429 THR A CA 1
ATOM 3167 C C . THR A 1 429 ? 17.153 2.316 9.547 1.00 57.88 429 THR A C 1
ATOM 3169 O O . THR A 1 429 ? 16.383 2.244 8.598 1.00 57.88 429 THR A O 1
ATOM 3172 N N . ASN A 1 430 ? 17.358 3.441 10.234 1.00 55.12 430 ASN A N 1
ATOM 3173 C CA . ASN A 1 430 ? 16.858 4.789 9.918 1.00 55.12 430 ASN A CA 1
ATOM 3174 C C . ASN A 1 430 ? 15.353 5.074 10.043 1.00 55.12 430 ASN A C 1
ATOM 3176 O O . ASN A 1 430 ? 15.028 6.227 10.299 1.00 55.12 430 ASN A O 1
ATOM 3180 N N . HIS A 1 431 ? 14.453 4.088 10.013 1.00 58.34 431 HIS A N 1
ATOM 3181 C CA . HIS A 1 431 ? 13.043 4.287 10.372 1.00 58.34 431 HIS A CA 1
ATOM 3182 C C . HIS A 1 431 ? 12.488 3.065 11.113 1.00 58.34 431 HIS A C 1
ATOM 3184 O O . HIS A 1 431 ? 12.749 1.921 10.752 1.00 58.34 431 HIS A O 1
ATOM 3190 N N . GLN A 1 432 ? 11.777 3.317 12.212 1.00 61.88 432 GLN A N 1
ATOM 3191 C CA . GLN A 1 432 ? 11.174 2.277 13.046 1.00 61.88 432 GLN A CA 1
ATOM 3192 C C . GLN A 1 432 ? 9.720 2.070 12.635 1.00 61.88 432 GLN A C 1
ATOM 3194 O O . GLN A 1 432 ? 9.035 3.056 12.356 1.00 61.88 432 GLN A O 1
ATOM 3199 N N . LEU A 1 433 ? 9.296 0.802 12.629 1.00 76.56 433 LEU A N 1
ATOM 3200 C CA . LEU A 1 433 ? 7.895 0.388 12.581 1.00 76.56 433 LEU A CA 1
ATOM 3201 C C . LEU A 1 433 ? 7.104 1.192 13.625 1.00 76.56 433 LEU A C 1
ATOM 3203 O O . LEU A 1 433 ? 7.488 1.209 14.798 1.00 76.56 433 LEU A O 1
ATOM 3207 N N . ARG A 1 434 ? 6.076 1.904 13.162 1.00 79.44 434 ARG A N 1
ATOM 3208 C CA . ARG A 1 434 ? 5.233 2.809 13.962 1.00 79.44 434 ARG A CA 1
ATOM 3209 C C . ARG A 1 434 ? 3.940 2.119 14.390 1.00 79.44 434 ARG A C 1
ATOM 3211 O O . ARG A 1 434 ? 3.783 0.920 14.158 1.00 79.44 434 ARG A O 1
ATOM 3218 N N . SER A 1 435 ? 3.050 2.890 15.010 1.00 83.94 435 SER A N 1
ATOM 3219 C CA . SER A 1 435 ? 1.690 2.487 15.347 1.00 83.94 435 SER A CA 1
ATOM 3220 C C . SER A 1 435 ? 0.943 1.833 14.182 1.00 83.94 435 SER A C 1
ATOM 3222 O O . SER A 1 435 ? 1.264 1.988 13.000 1.00 83.94 435 SER A O 1
ATOM 3224 N N . LEU A 1 436 ? -0.073 1.070 14.571 1.00 93.12 436 LEU A N 1
ATOM 3225 C CA . LEU A 1 436 ? -0.982 0.374 13.679 1.00 93.12 436 LEU A CA 1
ATOM 3226 C C . LEU A 1 436 ? -1.865 1.385 12.939 1.00 93.12 436 LEU A C 1
ATOM 3228 O O . LEU A 1 436 ? -2.601 2.137 13.580 1.00 93.12 436 LEU A O 1
ATOM 3232 N N . MET A 1 437 ? -1.802 1.388 11.606 1.00 95.31 437 MET A N 1
ATOM 3233 C CA . MET A 1 437 ? -2.729 2.162 10.784 1.00 95.31 437 MET A CA 1
ATOM 3234 C C . MET A 1 437 ? -4.138 1.612 10.969 1.00 95.31 437 MET A C 1
ATOM 3236 O O . MET A 1 437 ? -4.360 0.414 10.870 1.00 95.31 437 MET A O 1
ATOM 3240 N N . VAL A 1 438 ? -5.094 2.491 11.234 1.00 96.00 438 VAL A N 1
ATOM 3241 C CA . VAL A 1 438 ? -6.466 2.099 11.556 1.00 96.00 438 VAL A CA 1
ATOM 3242 C C . VAL A 1 438 ? -7.469 2.994 10.834 1.00 96.00 438 VAL A C 1
ATOM 3244 O O . VAL A 1 438 ? -7.172 4.179 10.624 1.00 96.00 438 VAL A O 1
ATOM 3247 N N . PRO A 1 439 ? -8.652 2.467 10.472 1.00 94.44 439 PRO A N 1
ATOM 3248 C CA . PRO A 1 439 ? -9.683 3.253 9.812 1.00 94.44 439 PRO A CA 1
ATOM 3249 C C . PRO A 1 439 ? -10.307 4.279 10.761 1.00 94.44 439 PRO A C 1
ATOM 3251 O O . PRO A 1 439 ? -10.406 4.058 11.970 1.00 94.44 439 PRO A O 1
ATOM 3254 N N . LEU A 1 440 ? -10.744 5.410 10.201 1.00 91.25 440 LEU A N 1
ATOM 3255 C CA . LEU A 1 440 ? -11.505 6.425 10.944 1.00 91.25 440 LEU A CA 1
ATOM 3256 C C . LEU A 1 440 ? -12.946 5.974 11.219 1.00 91.25 440 LEU A C 1
ATOM 3258 O O . LEU A 1 440 ? -13.553 6.384 12.208 1.00 91.25 440 LEU A O 1
ATOM 3262 N N . GLN A 1 441 ? -13.518 5.185 10.309 1.00 86.75 441 GLN A N 1
ATOM 3263 C CA . GLN A 1 441 ? -14.933 4.847 10.331 1.00 86.75 441 GLN A CA 1
ATOM 3264 C C . GLN A 1 441 ? -15.291 3.942 11.515 1.00 86.75 441 GLN A C 1
ATOM 3266 O O . GLN A 1 441 ? -14.594 2.977 11.826 1.00 86.75 441 GLN A O 1
ATOM 3271 N N . SER A 1 442 ? -16.430 4.237 12.145 1.00 89.69 442 SER A N 1
ATOM 3272 C CA . SER A 1 442 ? -17.010 3.374 13.170 1.00 89.69 442 SER A CA 1
ATOM 3273 C C . SER A 1 442 ? -17.479 2.049 12.561 1.00 89.69 442 SER A C 1
ATOM 3275 O O . SER A 1 442 ? -18.212 2.044 11.568 1.00 89.69 442 SER A O 1
ATOM 3277 N N . SER A 1 443 ? -17.067 0.926 13.149 1.00 91.69 443 SER A N 1
ATOM 3278 C CA . SER A 1 443 ? -17.368 -0.410 12.637 1.00 91.69 443 SER A CA 1
ATOM 3279 C C . SER A 1 443 ? -17.498 -1.459 13.742 1.00 91.69 443 SER A C 1
ATOM 3281 O O . SER A 1 443 ? -16.850 -1.410 14.793 1.00 91.69 443 SER A O 1
ATOM 3283 N N . ASP A 1 444 ? -18.308 -2.479 13.463 1.00 92.44 444 ASP A N 1
ATOM 3284 C CA . ASP A 1 444 ? -18.364 -3.699 14.270 1.00 92.44 444 ASP A CA 1
ATOM 3285 C C . ASP A 1 444 ? -17.017 -4.439 14.296 1.00 92.44 444 ASP A C 1
ATOM 3287 O O . ASP A 1 444 ? -16.683 -5.095 15.285 1.00 92.44 444 ASP A O 1
ATOM 3291 N N . THR A 1 445 ? -16.228 -4.329 13.224 1.00 92.25 445 THR A N 1
ATOM 3292 C CA . THR A 1 445 ? -14.899 -4.949 13.125 1.00 92.25 445 THR A CA 1
ATOM 3293 C C . THR A 1 445 ? -13.937 -4.390 14.172 1.00 92.25 445 THR A C 1
ATOM 3295 O O . THR A 1 445 ? -13.250 -5.152 14.855 1.00 92.25 445 THR A O 1
ATOM 3298 N N . THR A 1 446 ? -13.978 -3.079 14.408 1.00 94.25 446 THR A N 1
ATOM 3299 C CA . THR A 1 446 ? -13.224 -2.407 15.471 1.00 94.25 446 THR A CA 1
ATOM 3300 C C . THR A 1 446 ? -13.589 -2.950 16.851 1.00 94.25 446 THR A C 1
ATOM 3302 O O . THR A 1 446 ? -12.714 -3.250 17.666 1.00 94.25 446 THR A O 1
ATOM 3305 N N . ARG A 1 447 ? -14.884 -3.168 17.106 1.00 93.56 447 ARG A N 1
ATOM 3306 C CA . ARG A 1 447 ? -15.357 -3.767 18.362 1.00 93.56 447 ARG A CA 1
ATOM 3307 C C . ARG A 1 447 ? -14.847 -5.193 18.550 1.00 93.56 447 ARG A C 1
ATOM 3309 O O . ARG A 1 447 ? -14.530 -5.577 19.674 1.00 93.56 447 ARG A O 1
ATOM 3316 N N . ILE A 1 448 ? -14.735 -5.984 17.480 1.00 94.12 448 ILE A N 1
ATOM 3317 C CA . ILE A 1 448 ? -14.126 -7.323 17.544 1.00 94.12 448 ILE A CA 1
ATOM 3318 C C . ILE A 1 448 ? -12.672 -7.227 18.023 1.00 94.12 448 ILE A C 1
ATOM 3320 O O . ILE A 1 448 ? -12.282 -7.985 18.915 1.00 94.12 448 ILE A O 1
ATOM 3324 N N . VAL A 1 449 ? -11.891 -6.277 17.497 1.00 96.00 449 VAL A N 1
ATOM 3325 C CA . VAL A 1 449 ? -10.501 -6.054 17.931 1.00 96.00 449 VAL A CA 1
ATOM 3326 C C . VAL A 1 449 ? -10.450 -5.632 19.398 1.00 96.00 449 VAL A C 1
ATOM 3328 O O . VAL A 1 449 ? -9.723 -6.249 20.178 1.00 96.00 449 VAL A O 1
ATOM 3331 N N . TRP A 1 450 ? -11.259 -4.655 19.818 1.00 97.38 450 TRP A N 1
ATOM 3332 C CA . TRP A 1 450 ? -11.306 -4.238 21.222 1.00 97.38 450 TRP A CA 1
ATOM 3333 C C . TRP A 1 450 ? -11.730 -5.364 22.159 1.00 97.38 450 TRP A C 1
ATOM 3335 O O . TRP A 1 450 ? -11.105 -5.528 23.199 1.00 97.38 450 TRP A O 1
ATOM 3345 N N . ASN A 1 451 ? -12.707 -6.192 21.786 1.00 96.25 451 ASN A N 1
ATOM 3346 C CA . ASN A 1 451 ? -13.111 -7.358 22.575 1.00 96.25 451 ASN A CA 1
ATOM 3347 C C . ASN A 1 451 ? -12.002 -8.418 22.660 1.00 96.25 451 ASN A C 1
ATOM 3349 O O . ASN A 1 451 ? -11.858 -9.077 23.690 1.00 96.25 451 ASN A O 1
ATOM 3353 N N . TRP A 1 452 ? -11.203 -8.590 21.603 1.00 97.00 452 TRP A N 1
ATOM 3354 C CA . TRP A 1 452 ? -10.048 -9.490 21.613 1.00 97.00 452 TRP A CA 1
ATOM 3355 C C . TRP A 1 452 ? -8.962 -9.006 22.584 1.00 97.00 452 TRP A C 1
ATOM 3357 O O . TRP A 1 452 ? -8.528 -9.785 23.436 1.00 97.00 452 TRP A O 1
ATOM 3367 N N . LEU A 1 453 ? -8.600 -7.718 22.540 1.00 98.06 453 LEU A N 1
ATOM 3368 C CA . LEU A 1 453 ? -7.695 -7.085 23.516 1.00 98.06 453 LEU A CA 1
ATOM 3369 C C . LEU A 1 453 ? -8.274 -7.151 24.932 1.00 98.06 453 LEU A C 1
ATOM 3371 O O . LEU A 1 453 ? -7.597 -7.544 25.878 1.00 98.06 453 LEU A O 1
ATOM 3375 N N . GLN A 1 454 ? -9.567 -6.839 25.005 1.00 97.81 454 GLN A N 1
ATOM 3376 C CA . GLN A 1 454 ? -10.543 -7.110 26.048 1.00 97.81 454 GLN A CA 1
ATOM 3377 C C . GLN A 1 454 ? -10.239 -8.428 26.733 1.00 97.81 454 GLN A C 1
ATOM 3379 O O . GLN A 1 454 ? -9.948 -8.459 27.913 1.00 97.81 454 GLN A O 1
ATOM 3384 N N . SER A 1 455 ? -10.294 -9.528 25.990 1.00 97.56 455 SER A N 1
ATOM 3385 C CA . SER A 1 455 ? -10.261 -10.886 26.527 1.00 97.56 455 SER A CA 1
ATOM 3386 C C . SER A 1 455 ? -8.958 -11.252 27.251 1.00 97.56 455 SER A C 1
ATOM 3388 O O . SER A 1 455 ? -9.015 -11.969 28.256 1.00 97.56 455 SER A O 1
ATOM 3390 N N . ASP A 1 456 ? -7.818 -10.703 26.829 1.00 98.38 456 ASP A N 1
ATOM 3391 C CA . ASP A 1 456 ? -6.492 -11.014 27.364 1.00 98.38 456 ASP A CA 1
ATOM 3392 C C . ASP A 1 456 ? -6.217 -10.291 28.696 1.00 98.38 456 ASP A C 1
ATOM 3394 O O . ASP A 1 456 ? -6.454 -9.093 28.848 1.00 98.38 456 ASP A O 1
ATOM 3398 N N . ALA A 1 457 ? -5.752 -11.026 29.710 1.00 98.19 457 ALA A N 1
ATOM 3399 C CA . ALA A 1 457 ? -5.561 -10.473 31.056 1.00 98.19 457 ALA A CA 1
ATOM 3400 C C . ALA A 1 457 ? -4.457 -9.405 31.105 1.00 98.19 457 ALA A C 1
ATOM 3402 O O . ALA A 1 457 ? -4.613 -8.391 31.788 1.00 98.19 457 ALA A O 1
ATOM 3403 N N . ASP A 1 458 ? -3.378 -9.612 30.351 1.00 98.31 458 ASP A N 1
ATOM 3404 C CA . ASP A 1 458 ? -2.220 -8.726 30.303 1.00 98.31 458 ASP A CA 1
ATOM 3405 C C . ASP A 1 458 ? -2.545 -7.429 29.550 1.00 98.31 458 ASP A C 1
ATOM 3407 O O . ASP A 1 458 ? -2.207 -6.337 30.017 1.00 98.31 458 ASP A O 1
ATOM 3411 N N . ALA A 1 459 ? -3.240 -7.530 28.414 1.00 98.44 459 ALA A N 1
ATOM 3412 C CA . ALA A 1 459 ? -3.703 -6.378 27.648 1.00 98.44 459 ALA A CA 1
ATOM 3413 C C . ALA A 1 459 ? -4.777 -5.587 28.398 1.00 98.44 459 ALA A C 1
ATOM 3415 O O . ALA A 1 459 ? -4.650 -4.372 28.531 1.00 98.44 459 ALA A O 1
ATOM 3416 N N . ARG A 1 460 ? -5.791 -6.254 28.966 1.00 98.19 460 ARG A N 1
ATOM 3417 C CA . ARG A 1 460 ? -6.817 -5.596 29.792 1.00 98.19 460 ARG A CA 1
ATOM 3418 C C . ARG A 1 460 ? -6.191 -4.881 30.992 1.00 98.19 460 ARG A C 1
ATOM 3420 O O . ARG A 1 460 ? -6.541 -3.737 31.276 1.00 98.19 460 ARG A O 1
ATOM 3427 N N . GLY A 1 461 ? -5.235 -5.527 31.667 1.00 98.12 461 GLY A N 1
ATOM 3428 C CA . GLY A 1 461 ? -4.463 -4.926 32.754 1.00 98.12 461 GLY A CA 1
ATOM 3429 C C . GLY A 1 461 ? -3.746 -3.654 32.301 1.00 98.12 461 GLY A C 1
ATOM 3430 O O . GLY A 1 461 ? -3.892 -2.609 32.936 1.00 98.12 461 GLY A O 1
ATOM 3431 N N . PHE A 1 462 ? -3.053 -3.705 31.163 1.00 98.44 462 PHE A N 1
ATOM 3432 C CA . PHE A 1 462 ? -2.401 -2.534 30.577 1.00 98.44 462 PHE A CA 1
ATOM 3433 C C . PHE A 1 462 ? -3.390 -1.403 30.248 1.00 98.44 462 PHE A C 1
ATOM 3435 O O . PHE A 1 462 ? -3.186 -0.273 30.690 1.00 98.44 462 PHE A O 1
ATOM 3442 N N . LEU A 1 463 ? -4.499 -1.712 29.564 1.00 98.25 463 LEU A N 1
ATOM 3443 C CA . LEU A 1 463 ? -5.566 -0.759 29.218 1.00 98.25 463 LEU A CA 1
ATOM 3444 C C . LEU A 1 463 ? -6.225 -0.120 30.453 1.00 98.25 463 LEU A C 1
ATOM 3446 O O . LEU A 1 463 ? -6.725 0.997 30.369 1.00 98.25 463 LEU A O 1
ATOM 3450 N N . SER A 1 464 ? -6.209 -0.801 31.604 1.00 97.00 464 SER A N 1
ATOM 3451 C CA . SER A 1 464 ? -6.685 -0.257 32.889 1.00 97.00 464 SER A CA 1
ATOM 3452 C C . SER A 1 464 ? -5.667 0.647 33.607 1.00 97.00 464 SER A C 1
ATOM 3454 O O . SER A 1 464 ? -5.962 1.191 34.667 1.00 97.00 464 SER A O 1
ATOM 3456 N N . GLY A 1 465 ? -4.457 0.801 33.056 1.00 96.25 465 GLY A N 1
ATOM 3457 C CA . GLY A 1 465 ? -3.371 1.601 33.629 1.00 96.25 465 GLY A CA 1
ATOM 3458 C C . GLY A 1 465 ? -2.338 0.812 34.437 1.00 96.25 465 GLY A C 1
ATOM 3459 O O . GLY A 1 465 ? -1.392 1.406 34.962 1.00 96.25 465 GLY A O 1
ATOM 3460 N N . THR A 1 466 ? -2.467 -0.515 34.526 1.00 96.81 466 THR A N 1
ATOM 3461 C CA . THR A 1 466 ? -1.465 -1.356 35.196 1.00 96.81 466 THR A CA 1
ATOM 3462 C C . THR A 1 466 ? -0.183 -1.382 34.372 1.00 96.81 466 THR A C 1
ATOM 3464 O O . THR A 1 466 ? -0.216 -1.583 33.158 1.00 96.81 466 THR A O 1
ATOM 3467 N N . LYS A 1 467 ? 0.966 -1.193 35.031 1.00 97.69 467 LYS A N 1
ATOM 3468 C CA . LYS A 1 467 ? 2.260 -1.312 34.356 1.00 97.69 467 LYS A CA 1
ATOM 3469 C C . LYS A 1 467 ? 2.497 -2.746 33.895 1.00 97.69 467 LYS A C 1
ATOM 3471 O O . LYS A 1 467 ? 2.188 -3.686 34.625 1.00 97.69 467 LYS A O 1
ATOM 3476 N N . ASP A 1 468 ? 3.098 -2.911 32.725 1.00 97.19 468 ASP A N 1
ATOM 3477 C CA . ASP A 1 468 ? 3.605 -4.219 32.321 1.00 97.19 468 ASP A CA 1
ATOM 3478 C C . ASP A 1 468 ? 4.830 -4.632 33.163 1.00 97.19 468 ASP A C 1
ATOM 3480 O O . ASP A 1 468 ? 5.347 -3.868 33.987 1.00 97.19 468 ASP A O 1
ATOM 3484 N N . ARG A 1 469 ? 5.330 -5.856 32.951 1.00 96.75 469 ARG A N 1
ATOM 3485 C CA . ARG A 1 469 ? 6.476 -6.388 33.711 1.00 96.75 469 ARG A CA 1
ATOM 3486 C C . ARG A 1 469 ? 7.805 -5.660 33.458 1.00 96.75 469 ARG A C 1
ATOM 3488 O O . ARG A 1 469 ? 8.756 -5.892 34.199 1.00 96.75 469 ARG A O 1
ATOM 3495 N N . TRP A 1 470 ? 7.878 -4.791 32.450 1.00 96.31 470 TRP A N 1
ATOM 3496 C CA . TRP A 1 470 ? 9.043 -3.953 32.149 1.00 96.31 470 TRP A CA 1
ATOM 3497 C C . TRP A 1 470 ? 8.843 -2.490 32.560 1.00 96.31 470 TRP A C 1
ATOM 3499 O O . TRP A 1 470 ? 9.760 -1.684 32.427 1.00 96.31 470 TRP A O 1
ATOM 3509 N N . GLY A 1 471 ? 7.681 -2.155 33.121 1.00 95.81 471 GLY A N 1
ATOM 3510 C CA . GLY A 1 471 ? 7.365 -0.840 33.658 1.00 95.81 471 GLY A CA 1
ATOM 3511 C C . GLY A 1 471 ? 6.665 0.110 32.686 1.00 95.81 471 GLY A C 1
ATOM 3512 O O . GLY A 1 471 ? 6.394 1.244 33.096 1.00 95.81 471 GLY A O 1
ATOM 3513 N N . MET A 1 472 ? 6.333 -0.317 31.459 1.00 97.00 472 MET A N 1
ATOM 3514 C CA . MET A 1 472 ? 5.530 0.507 30.550 1.00 97.00 472 MET A CA 1
ATOM 3515 C C . MET A 1 472 ? 4.112 0.669 31.089 1.00 97.00 472 MET A C 1
ATOM 3517 O O . MET A 1 472 ? 3.551 -0.258 31.669 1.00 97.00 472 MET A O 1
ATOM 3521 N N . ARG A 1 473 ? 3.508 1.831 30.849 1.00 96.56 473 ARG A N 1
ATOM 3522 C CA . ARG A 1 473 ? 2.111 2.148 31.189 1.00 96.56 473 ARG A CA 1
ATOM 3523 C C . ARG A 1 473 ? 1.345 2.614 29.958 1.00 96.56 473 ARG A C 1
ATOM 3525 O O . ARG A 1 473 ? 1.962 3.126 29.026 1.00 96.56 473 ARG A O 1
ATOM 3532 N N . VAL A 1 474 ? 0.020 2.505 29.993 1.00 98.00 474 VAL A N 1
ATOM 3533 C CA . VAL A 1 474 ? -0.838 3.130 28.980 1.00 98.00 474 VAL A CA 1
ATOM 3534 C C . VAL A 1 474 ? -0.624 4.642 28.955 1.00 98.00 474 VAL A C 1
ATOM 3536 O O . VAL A 1 474 ? -0.406 5.258 30.007 1.00 98.00 474 VAL A O 1
ATOM 3539 N N . ASN A 1 475 ? -0.690 5.235 27.767 1.00 97.75 475 ASN A N 1
ATOM 3540 C CA . ASN A 1 475 ? -0.749 6.678 27.611 1.00 97.75 475 ASN A CA 1
ATOM 3541 C C . ASN A 1 475 ? -1.918 7.239 28.455 1.00 97.75 475 ASN A C 1
ATOM 3543 O O . ASN A 1 475 ? -3.066 6.821 28.270 1.00 97.75 475 ASN A O 1
ATOM 3547 N N . PRO A 1 476 ? -1.658 8.154 29.409 1.00 97.44 476 PRO A N 1
ATOM 3548 C CA . PRO A 1 476 ? -2.670 8.623 30.348 1.00 97.44 476 PRO A CA 1
ATOM 3549 C C . PRO A 1 476 ? -3.868 9.310 29.684 1.00 97.44 476 PRO A C 1
ATOM 3551 O O . PRO A 1 476 ? -4.956 9.247 30.249 1.00 97.44 476 PRO A O 1
ATOM 3554 N N . TYR A 1 477 ? -3.722 9.883 28.482 1.00 97.56 477 TYR A N 1
ATOM 3555 C CA . TYR A 1 477 ? -4.847 10.493 27.759 1.00 97.56 477 TYR A CA 1
ATOM 3556 C C . TYR A 1 477 ? -5.946 9.488 27.374 1.00 97.56 477 TYR A C 1
ATOM 3558 O O . TYR A 1 477 ? -7.081 9.885 27.132 1.00 97.56 477 TYR A O 1
ATOM 3566 N N . PHE A 1 478 ? -5.649 8.185 27.376 1.00 97.12 478 PHE A N 1
ATOM 3567 C CA . PHE A 1 478 ? -6.620 7.129 27.081 1.00 97.12 478 PHE A CA 1
ATOM 3568 C C . PHE A 1 478 ? -7.350 6.591 28.324 1.00 97.12 478 PHE A C 1
ATOM 3570 O O . PHE A 1 478 ? -8.293 5.811 28.185 1.00 97.12 478 PHE A O 1
ATOM 3577 N N . GLN A 1 479 ? -6.949 6.977 29.543 1.00 91.88 479 GLN A N 1
ATOM 3578 C CA . GLN A 1 479 ? -7.511 6.399 30.776 1.00 91.88 479 GLN A CA 1
ATOM 3579 C C . GLN A 1 479 ? -8.994 6.741 30.969 1.00 91.88 479 GLN A C 1
ATOM 3581 O O . GLN A 1 479 ? -9.778 5.875 31.367 1.00 91.88 479 GLN A O 1
ATOM 3586 N N . ASP A 1 480 ? -9.402 7.960 30.611 1.00 92.12 480 ASP A N 1
ATOM 3587 C CA . ASP A 1 480 ? -10.791 8.418 30.751 1.00 92.12 480 ASP A CA 1
ATOM 3588 C C . ASP A 1 480 ? -11.766 7.674 29.824 1.00 92.12 480 ASP A C 1
ATOM 3590 O O . ASP A 1 480 ? -12.966 7.615 30.099 1.00 92.12 480 ASP A O 1
ATOM 3594 N N . LEU A 1 481 ? -11.252 7.034 28.767 1.00 94.88 481 LEU A N 1
ATOM 3595 C CA . LEU A 1 481 ? -12.039 6.232 27.826 1.00 94.88 481 LEU A CA 1
ATOM 3596 C C . LEU A 1 481 ? -12.433 4.859 28.391 1.00 94.88 481 LEU A C 1
ATOM 3598 O O . LEU A 1 481 ? -13.275 4.172 27.808 1.00 94.88 481 LEU A O 1
ATOM 3602 N N . LYS A 1 482 ? -11.827 4.448 29.517 1.00 95.56 482 LYS A N 1
ATOM 3603 C CA . LYS A 1 482 ? -12.089 3.170 30.205 1.00 95.56 482 LYS A CA 1
ATOM 3604 C C . LYS A 1 482 ? -12.009 1.961 29.266 1.00 95.56 482 LYS A C 1
ATOM 3606 O O . LYS A 1 482 ? -12.839 1.053 29.324 1.00 95.56 482 LYS A O 1
ATOM 3611 N N . LEU A 1 483 ? -10.986 1.942 28.408 1.00 96.44 483 LEU A N 1
ATOM 3612 C CA . LEU A 1 483 ? -10.843 0.966 27.320 1.00 96.44 483 LEU A CA 1
ATOM 3613 C C . LEU A 1 483 ? -10.865 -0.497 27.779 1.00 96.44 483 LEU A C 1
ATOM 3615 O O . LEU A 1 483 ? -11.264 -1.362 27.009 1.00 96.44 483 LEU A O 1
ATOM 3619 N N . ALA A 1 484 ? -10.455 -0.781 29.018 1.00 96.19 484 ALA A N 1
ATOM 3620 C CA . ALA A 1 484 ? -10.452 -2.128 29.586 1.00 96.19 484 ALA A CA 1
ATOM 3621 C C . ALA A 1 484 ? -11.859 -2.720 29.818 1.00 96.19 484 ALA A C 1
ATOM 3623 O O . ALA A 1 484 ? -12.002 -3.941 29.862 1.00 96.19 484 ALA A O 1
ATOM 3624 N N . GLU A 1 485 ? -12.877 -1.872 29.993 1.00 94.06 485 GLU A N 1
ATOM 3625 C CA . GLU A 1 485 ? -14.248 -2.269 30.359 1.00 94.06 485 GLU A CA 1
ATOM 3626 C C . GLU A 1 485 ? -15.290 -1.834 29.319 1.00 94.06 485 GLU A C 1
ATOM 3628 O O . GLU A 1 485 ? -16.408 -2.355 29.293 1.00 94.06 485 GLU A O 1
ATOM 3633 N N . ASN A 1 486 ? -14.946 -0.871 28.460 1.00 93.81 486 ASN A N 1
ATOM 3634 C CA . ASN A 1 486 ? -15.856 -0.337 27.461 1.00 93.81 486 ASN A CA 1
ATOM 3635 C C . ASN A 1 486 ? -16.088 -1.348 26.320 1.00 93.81 486 ASN A C 1
ATOM 3637 O O . ASN A 1 486 ? -15.275 -1.492 25.411 1.00 93.81 486 ASN A O 1
ATOM 3641 N N . SER A 1 487 ? -17.236 -2.025 26.355 1.00 87.88 487 SER A N 1
ATOM 3642 C CA . SER A 1 487 ? -17.672 -2.996 25.336 1.00 87.88 487 SER A CA 1
ATOM 3643 C C . SER A 1 487 ? -18.391 -2.365 24.136 1.00 87.88 487 SER A C 1
ATOM 3645 O O . SER A 1 487 ? -18.814 -3.074 23.223 1.00 87.88 487 SER A O 1
ATOM 3647 N N . THR A 1 488 ? -18.538 -1.038 24.132 1.00 89.88 488 THR A N 1
ATOM 3648 C CA . THR A 1 488 ? -19.243 -0.280 23.085 1.00 89.88 488 THR A CA 1
ATOM 3649 C C . THR A 1 488 ? -18.301 0.420 22.107 1.00 89.88 488 THR A C 1
ATOM 3651 O O . THR A 1 488 ? -18.765 1.149 21.241 1.00 89.88 488 THR A O 1
ATOM 3654 N N . LEU A 1 489 ? -16.987 0.200 22.229 1.00 93.06 489 LEU A N 1
ATOM 3655 C CA . LEU A 1 489 ? -15.990 0.790 21.336 1.00 93.06 489 LEU A CA 1
ATOM 3656 C C . LEU A 1 489 ? -16.158 0.262 19.912 1.00 93.06 489 LEU A C 1
ATOM 3658 O O . LEU A 1 489 ? -16.015 -0.936 19.672 1.00 93.06 489 LEU A O 1
ATOM 3662 N N . THR A 1 490 ? -16.415 1.168 18.977 1.00 93.88 490 THR A N 1
ATOM 3663 C CA . THR A 1 490 ? -16.547 0.880 17.543 1.00 93.88 490 THR A CA 1
ATOM 3664 C C . THR A 1 490 ? -15.584 1.710 16.694 1.00 93.88 490 THR A C 1
ATOM 3666 O O . THR A 1 490 ? -15.585 1.579 15.477 1.00 93.88 490 THR A O 1
ATOM 3669 N N . ASP A 1 491 ? -14.723 2.520 17.308 1.00 94.38 491 ASP A N 1
ATOM 3670 C CA . ASP A 1 491 ? -13.702 3.334 16.649 1.00 94.38 491 ASP A CA 1
ATOM 3671 C C . ASP A 1 491 ? -12.316 3.158 17.304 1.00 94.38 491 ASP A C 1
ATOM 3673 O O . ASP A 1 491 ? -12.144 2.414 18.278 1.00 94.38 491 ASP A O 1
ATOM 3677 N N . TYR A 1 492 ? -11.307 3.813 16.726 1.00 95.81 492 TYR A N 1
ATOM 3678 C CA . TYR A 1 492 ? -9.945 3.862 17.254 1.00 95.81 492 TYR A CA 1
ATOM 3679 C C . TYR A 1 492 ? -9.605 5.296 17.677 1.00 95.81 492 TYR A C 1
ATOM 3681 O O . TYR A 1 492 ? -9.231 6.112 16.831 1.00 95.81 492 TYR A O 1
ATOM 3689 N N . PRO A 1 493 ? -9.735 5.647 18.965 1.00 95.00 493 PRO A N 1
ATOM 3690 C CA . PRO A 1 493 ? -9.484 7.008 19.428 1.00 95.00 493 PRO A CA 1
ATOM 3691 C C . PRO A 1 493 ? -8.016 7.418 19.240 1.00 95.00 493 PRO A C 1
ATOM 3693 O O . PRO A 1 493 ? -7.114 6.657 19.571 1.00 95.00 493 PRO A O 1
ATOM 3696 N N . LYS A 1 494 ? -7.761 8.647 18.777 1.00 95.56 494 LYS A N 1
ATOM 3697 C CA . LYS A 1 494 ? -6.428 9.280 18.783 1.00 95.56 494 LYS A CA 1
ATOM 3698 C C . LYS A 1 494 ? -6.498 10.565 19.610 1.00 95.56 494 LYS A C 1
ATOM 3700 O O . LYS A 1 494 ? -6.738 11.644 19.080 1.00 95.56 494 LYS A O 1
ATOM 3705 N N . VAL A 1 495 ? -6.396 10.419 20.933 1.00 95.69 495 VAL A N 1
ATOM 3706 C CA . VAL A 1 495 ? -6.775 11.463 21.915 1.00 95.69 495 VAL A CA 1
ATOM 3707 C C . VAL A 1 495 ? -5.602 12.238 22.519 1.00 95.69 495 VAL A C 1
ATOM 3709 O O . VAL A 1 495 ? -5.823 13.159 23.303 1.00 95.69 495 VAL A O 1
ATOM 3712 N N . ASP A 1 496 ? -4.362 11.887 22.178 1.00 96.62 496 ASP A N 1
ATOM 3713 C CA . ASP A 1 496 ? -3.186 12.600 22.678 1.00 96.62 496 ASP A CA 1
ATOM 3714 C C . ASP A 1 496 ? -3.060 13.991 22.014 1.00 96.62 496 ASP A C 1
ATOM 3716 O O . ASP A 1 496 ? -2.956 14.074 20.787 1.00 96.62 496 ASP A O 1
ATOM 3720 N N . PRO A 1 497 ? -3.049 15.096 22.785 1.00 96.25 497 PRO A N 1
ATOM 3721 C CA . PRO A 1 497 ? -3.021 16.456 22.251 1.00 96.25 497 PRO A CA 1
ATOM 3722 C C . PRO A 1 497 ? -1.611 16.953 21.887 1.00 96.25 497 PRO A C 1
ATOM 3724 O O . PRO A 1 497 ? -1.431 18.143 21.618 1.00 96.25 497 PRO A O 1
ATOM 3727 N N . THR A 1 498 ? -0.586 16.100 21.943 1.00 96.44 498 THR A N 1
ATOM 3728 C CA . THR A 1 498 ? 0.805 16.514 21.733 1.00 96.44 498 THR A CA 1
ATOM 3729 C C . THR A 1 498 ? 1.033 17.050 20.323 1.00 96.44 498 THR A C 1
ATOM 3731 O O . THR A 1 498 ? 0.735 16.400 19.323 1.00 96.44 498 THR A O 1
ATOM 3734 N N . THR A 1 499 ? 1.642 18.233 20.249 1.00 96.31 499 THR A N 1
ATOM 3735 C CA . THR A 1 499 ? 2.087 18.859 18.999 1.00 96.31 499 THR A CA 1
ATOM 3736 C C . THR A 1 499 ? 3.605 18.948 18.960 1.00 96.31 499 THR A C 1
ATOM 3738 O O . THR A 1 499 ? 4.224 19.334 19.954 1.00 96.31 499 THR A O 1
ATOM 3741 N N . THR A 1 500 ? 4.205 18.672 17.806 1.00 95.56 500 THR A N 1
ATOM 3742 C CA . THR A 1 500 ? 5.661 18.674 17.611 1.00 95.56 500 THR A CA 1
ATOM 3743 C C . THR A 1 500 ? 6.039 19.567 16.431 1.00 95.56 500 THR A C 1
ATOM 3745 O O . THR A 1 500 ? 5.318 19.560 15.436 1.00 95.56 500 THR A O 1
ATOM 3748 N N . PRO A 1 501 ? 7.154 20.319 16.481 1.00 94.81 501 PRO A N 1
ATOM 3749 C CA . PRO A 1 501 ? 7.650 21.038 15.310 1.00 94.81 501 PRO A CA 1
ATOM 3750 C C . PRO A 1 501 ? 7.839 20.116 14.100 1.00 94.81 501 PRO A C 1
ATOM 3752 O O . PRO A 1 501 ? 8.330 18.994 14.241 1.00 94.81 501 PRO A O 1
ATOM 3755 N N . ALA A 1 502 ? 7.474 20.606 12.916 1.00 93.25 502 ALA A N 1
ATOM 3756 C CA . ALA A 1 502 ? 7.677 19.910 11.652 1.00 93.25 502 ALA A CA 1
ATOM 3757 C C . ALA A 1 502 ? 9.149 19.556 11.416 1.00 93.25 502 ALA A C 1
ATOM 3759 O O . ALA A 1 502 ? 10.062 20.255 11.861 1.00 93.25 502 ALA A O 1
ATOM 3760 N N . LEU A 1 503 ? 9.378 18.472 10.679 1.00 89.44 503 LEU A N 1
ATOM 3761 C CA . LEU A 1 503 ? 10.709 18.141 10.195 1.00 89.44 503 LEU A CA 1
ATOM 3762 C C . LEU A 1 503 ? 11.103 19.136 9.097 1.00 89.44 503 LEU A C 1
ATOM 3764 O O . LEU A 1 503 ? 10.387 19.308 8.115 1.00 89.44 503 LEU A O 1
ATOM 3768 N N . GLY A 1 504 ? 12.245 19.798 9.278 1.00 84.75 504 GLY A N 1
ATOM 3769 C CA . GLY A 1 504 ? 12.716 20.866 8.396 1.00 84.75 504 GLY A CA 1
ATOM 3770 C C . GLY A 1 504 ? 12.525 22.263 8.996 1.00 84.75 504 GLY A C 1
ATOM 3771 O O . GLY A 1 504 ? 11.554 22.548 9.691 1.00 84.75 504 GLY A O 1
ATOM 3772 N N . ASN A 1 505 ? 13.480 23.153 8.721 1.00 80.25 505 ASN A N 1
ATOM 3773 C CA . ASN A 1 505 ? 13.486 24.516 9.251 1.00 80.25 505 ASN A CA 1
ATOM 3774 C C . ASN A 1 505 ? 12.966 25.483 8.188 1.00 80.25 505 ASN A C 1
ATOM 3776 O O . ASN A 1 505 ? 13.723 25.907 7.315 1.00 80.25 505 ASN A O 1
ATOM 3780 N N . GLY A 1 506 ? 11.686 25.835 8.270 1.00 84.00 506 GLY A N 1
ATOM 3781 C CA . GLY A 1 506 ? 11.066 26.769 7.338 1.00 84.00 506 GLY A CA 1
ATOM 3782 C C . GLY A 1 506 ? 10.281 27.894 8.006 1.00 84.00 506 GLY A C 1
ATOM 3783 O O . GLY A 1 506 ? 10.087 27.915 9.220 1.00 84.00 506 GLY A O 1
ATOM 3784 N N . THR A 1 507 ? 9.886 28.886 7.203 1.00 84.44 507 THR A N 1
ATOM 3785 C CA . THR A 1 507 ? 9.159 30.085 7.650 1.00 84.44 507 THR A CA 1
ATOM 3786 C C . THR A 1 507 ? 7.868 30.249 6.837 1.00 84.44 507 THR A C 1
ATOM 3788 O O . THR A 1 507 ? 7.957 30.295 5.609 1.00 84.44 507 THR A O 1
ATOM 3791 N N . PRO A 1 508 ? 6.687 30.374 7.476 1.00 89.12 508 PRO A N 1
ATOM 3792 C CA . PRO A 1 508 ? 6.453 30.260 8.921 1.00 89.12 508 PRO A CA 1
ATOM 3793 C C . PRO A 1 508 ? 6.736 28.837 9.447 1.00 89.12 508 PRO A C 1
ATOM 3795 O O . PRO A 1 508 ? 6.668 27.881 8.666 1.00 89.12 508 PRO A O 1
ATOM 3798 N N . PRO A 1 509 ? 7.063 28.682 10.746 1.00 90.81 509 PRO A N 1
ATOM 3799 C CA . PRO A 1 509 ? 7.200 27.363 11.351 1.00 90.81 509 PRO A CA 1
ATOM 3800 C C . PRO A 1 509 ? 5.844 26.649 11.355 1.00 90.81 509 PRO A C 1
ATOM 3802 O O . PRO A 1 509 ? 4.811 27.271 11.605 1.00 90.81 509 PRO A O 1
ATOM 3805 N N . LEU A 1 510 ? 5.865 25.344 11.095 1.00 94.75 510 LEU A N 1
ATOM 3806 C CA . LEU A 1 510 ? 4.699 24.468 11.189 1.00 94.75 510 LEU A CA 1
ATOM 3807 C C . LEU A 1 510 ? 4.938 23.419 12.277 1.00 94.75 510 LEU A C 1
ATOM 3809 O O . LEU A 1 510 ? 6.085 23.100 12.598 1.00 94.75 510 LEU A O 1
ATOM 3813 N N . SER A 1 511 ? 3.850 22.875 12.808 1.00 95.19 511 SER A N 1
ATOM 3814 C CA . SER A 1 511 ? 3.855 21.771 13.766 1.00 95.19 511 SER A CA 1
ATOM 3815 C C . SER A 1 511 ? 2.875 20.705 13.304 1.00 95.19 511 SER A C 1
ATOM 3817 O O . SER A 1 511 ? 1.875 21.040 12.674 1.00 95.19 511 SER A O 1
ATOM 3819 N N . TYR A 1 512 ? 3.153 19.454 13.647 1.00 95.19 512 TYR A N 1
ATOM 3820 C CA . TYR A 1 512 ? 2.291 18.308 13.392 1.00 95.19 512 TYR A CA 1
ATOM 3821 C C . TYR A 1 512 ? 1.744 17.745 14.711 1.00 95.19 512 TYR A C 1
ATOM 3823 O O . TYR A 1 512 ? 2.380 17.871 15.765 1.00 95.19 512 TYR A O 1
ATOM 3831 N N . ALA A 1 513 ? 0.569 17.131 14.651 1.00 95.19 513 ALA A N 1
ATOM 3832 C CA . ALA A 1 513 ? -0.061 16.390 15.737 1.00 95.19 513 ALA A CA 1
ATOM 3833 C C . ALA A 1 513 ? -0.047 14.880 15.450 1.00 95.19 513 ALA A C 1
ATOM 3835 O O . ALA A 1 513 ? 0.475 14.416 14.435 1.00 95.19 513 ALA A O 1
ATOM 3836 N N . ILE A 1 514 ? -0.646 14.090 16.338 1.00 93.62 514 ILE A N 1
ATOM 3837 C CA . ILE A 1 514 ? -0.667 12.634 16.190 1.00 93.62 514 ILE A CA 1
ATOM 3838 C C . ILE A 1 514 ? -1.378 12.163 14.918 1.00 93.62 514 ILE A C 1
ATOM 3840 O O . ILE A 1 514 ? -0.926 11.220 14.286 1.00 93.62 514 ILE A O 1
ATOM 3844 N N . THR A 1 515 ? -2.428 12.860 14.481 1.00 94.12 515 THR A N 1
ATOM 3845 C CA . THR A 1 515 ? -3.143 12.551 13.233 1.00 94.12 515 THR A CA 1
ATOM 3846 C C . THR A 1 515 ? -2.345 12.902 11.982 1.00 94.12 515 THR A C 1
ATOM 3848 O O . THR A 1 515 ? -2.647 12.389 10.912 1.00 94.12 515 THR A O 1
ATOM 3851 N N . ASP A 1 516 ? -1.335 13.763 12.095 1.00 94.75 516 ASP A N 1
ATOM 3852 C CA . ASP A 1 516 ? -0.391 14.020 11.010 1.00 94.75 516 ASP A CA 1
ATOM 3853 C C . ASP A 1 516 ? 0.718 12.957 10.986 1.00 94.75 516 ASP A C 1
ATOM 3855 O O . ASP A 1 516 ? 1.171 12.575 9.914 1.00 94.75 516 ASP A O 1
ATOM 3859 N N . LEU A 1 517 ? 1.174 12.481 12.154 1.00 93.00 517 LEU A N 1
ATOM 3860 C CA . LEU A 1 517 ? 2.225 11.458 12.286 1.00 93.00 517 LEU A CA 1
ATOM 3861 C C . LEU A 1 517 ? 1.721 10.040 11.967 1.00 93.00 517 LEU A C 1
ATOM 3863 O O . LEU A 1 517 ? 2.433 9.240 11.352 1.00 93.00 517 LEU A O 1
ATOM 3867 N N . ASP A 1 518 ? 0.502 9.753 12.397 1.00 92.69 518 ASP A N 1
ATOM 3868 C CA . ASP A 1 518 ? -0.225 8.504 12.244 1.00 92.69 518 ASP A CA 1
ATOM 3869 C C . ASP A 1 518 ? -1.662 8.845 11.805 1.00 92.69 518 ASP A C 1
ATOM 3871 O O . ASP A 1 518 ? -2.579 8.924 12.632 1.00 92.69 518 ASP A O 1
ATOM 3875 N N . PRO A 1 519 ? -1.879 9.140 10.514 1.00 94.25 519 PRO A N 1
ATOM 3876 C CA . PRO A 1 519 ? -3.204 9.457 10.001 1.00 94.25 519 PRO A CA 1
ATOM 3877 C C . PRO A 1 519 ? -4.109 8.226 10.009 1.00 94.25 519 PRO A C 1
ATOM 3879 O O . PRO A 1 519 ? -3.657 7.083 9.966 1.00 94.25 519 PRO A O 1
ATOM 3882 N N . TYR A 1 520 ? -5.417 8.461 10.046 1.00 95.94 520 TYR A N 1
ATOM 3883 C CA . TYR A 1 520 ? -6.375 7.392 9.793 1.00 95.94 520 TYR A CA 1
ATOM 3884 C C . TYR A 1 520 ? -6.309 6.935 8.333 1.00 95.94 520 TYR A C 1
ATOM 3886 O O . TYR A 1 520 ? -5.985 7.709 7.419 1.00 95.94 520 TYR A O 1
ATOM 3894 N N . THR A 1 521 ? -6.654 5.672 8.116 1.00 95.00 521 THR A N 1
ATOM 3895 C CA . THR A 1 521 ? -7.002 5.172 6.788 1.00 95.00 521 THR A CA 1
ATOM 3896 C C . THR A 1 521 ? -8.466 5.502 6.506 1.00 95.00 521 THR A C 1
ATOM 3898 O O . THR A 1 521 ? -9.261 5.717 7.431 1.00 95.00 521 THR A O 1
ATOM 3901 N N . ALA A 1 522 ? -8.822 5.602 5.228 1.00 91.12 522 ALA A N 1
ATOM 3902 C CA . ALA A 1 522 ? -10.217 5.775 4.836 1.00 91.12 522 ALA A CA 1
ATOM 3903 C C . ALA A 1 522 ? -11.048 4.559 5.274 1.00 91.12 522 ALA A C 1
ATOM 3905 O O . ALA A 1 522 ? -12.136 4.715 5.824 1.00 91.12 522 ALA A O 1
ATOM 3906 N N . ASP A 1 523 ? -10.478 3.372 5.078 1.00 90.44 523 ASP A N 1
ATOM 3907 C CA . ASP A 1 523 ? -11.058 2.066 5.359 1.00 90.44 523 ASP A CA 1
ATOM 3908 C C . ASP A 1 523 ? -9.931 1.002 5.491 1.00 90.44 523 ASP A C 1
ATOM 3910 O O . ASP A 1 523 ? -8.737 1.348 5.509 1.00 90.44 523 ASP A O 1
ATOM 3914 N N . LEU A 1 524 ? -10.268 -0.277 5.679 1.00 91.50 524 LEU A N 1
ATOM 3915 C CA . LEU A 1 524 ? -9.305 -1.385 5.763 1.00 91.50 524 LEU A CA 1
ATOM 3916 C C . LEU A 1 524 ? -8.559 -1.610 4.432 1.00 91.50 524 LEU A C 1
ATOM 3918 O O . LEU A 1 524 ? -7.371 -1.946 4.447 1.00 91.50 524 LEU A O 1
ATOM 3922 N N . HIS A 1 525 ? -9.210 -1.402 3.285 1.00 87.88 525 HIS A N 1
ATOM 3923 C CA . HIS A 1 525 ? -8.619 -1.539 1.955 1.00 87.88 525 HIS A CA 1
ATOM 3924 C C . HIS A 1 525 ? -7.513 -0.502 1.727 1.00 87.88 525 HIS A C 1
ATOM 3926 O O . HIS A 1 525 ? -6.402 -0.854 1.325 1.00 87.88 525 HIS A O 1
ATOM 3932 N N . ASP A 1 526 ? -7.770 0.766 2.045 1.00 88.62 526 ASP A N 1
ATOM 3933 C CA . ASP A 1 526 ? -6.773 1.837 2.028 1.00 88.62 526 ASP A CA 1
ATOM 3934 C C . ASP A 1 526 ? -5.605 1.515 2.974 1.00 88.62 526 ASP A C 1
ATOM 3936 O O . ASP A 1 526 ? -4.443 1.658 2.591 1.00 88.62 526 ASP A O 1
ATOM 3940 N N . GLY A 1 527 ? -5.879 0.964 4.164 1.00 92.12 527 GLY A N 1
ATOM 3941 C CA . GLY A 1 527 ? -4.836 0.471 5.072 1.00 92.12 527 GLY A CA 1
ATOM 3942 C C . GLY A 1 527 ? -3.955 -0.622 4.461 1.00 92.12 527 GLY A C 1
ATOM 3943 O O . GLY A 1 527 ? -2.723 -0.568 4.568 1.00 92.12 527 GLY A O 1
ATOM 3944 N N . ALA A 1 528 ? -4.549 -1.578 3.744 1.00 89.12 528 ALA A N 1
ATOM 3945 C CA . ALA A 1 528 ? -3.816 -2.623 3.034 1.00 89.12 528 ALA A CA 1
ATOM 3946 C C . ALA A 1 528 ? -2.972 -2.058 1.873 1.00 89.12 528 ALA A C 1
ATOM 3948 O O . ALA A 1 528 ? -1.807 -2.439 1.705 1.00 89.12 528 ALA A O 1
ATOM 3949 N N . VAL A 1 529 ? -3.516 -1.111 1.101 1.00 85.00 529 VAL A N 1
ATOM 3950 C CA . VAL A 1 529 ? -2.810 -0.430 0.001 1.00 85.00 529 VAL A CA 1
ATOM 3951 C C . VAL A 1 529 ? -1.615 0.369 0.525 1.00 85.00 529 VAL A C 1
ATOM 3953 O O . VAL A 1 529 ? -0.498 0.216 0.019 1.00 85.00 529 VAL A O 1
ATOM 3956 N N . ARG A 1 530 ? -1.816 1.172 1.573 1.00 87.62 530 ARG A N 1
ATOM 3957 C CA . ARG A 1 530 ? -0.761 1.936 2.257 1.00 87.62 530 ARG A CA 1
ATOM 3958 C C . ARG A 1 530 ? 0.325 1.026 2.821 1.00 87.62 530 ARG A C 1
ATOM 3960 O O . ARG A 1 530 ? 1.517 1.286 2.628 1.00 87.62 530 ARG A O 1
ATOM 3967 N N . THR A 1 531 ? -0.077 -0.098 3.420 1.00 90.12 531 THR A N 1
ATOM 3968 C CA . THR A 1 531 ? 0.852 -1.121 3.916 1.00 90.12 531 THR A CA 1
ATOM 3969 C C . THR A 1 531 ? 1.715 -1.673 2.792 1.00 90.12 531 THR A C 1
ATOM 3971 O O . THR A 1 531 ? 2.938 -1.618 2.886 1.00 90.12 531 THR A O 1
ATOM 3974 N N . ARG A 1 532 ? 1.113 -2.123 1.684 1.00 83.88 532 ARG A N 1
ATOM 3975 C CA . ARG A 1 532 ? 1.852 -2.630 0.514 1.00 83.88 532 ARG A CA 1
ATOM 3976 C C . ARG A 1 532 ? 2.848 -1.603 -0.031 1.00 83.88 532 ARG A C 1
ATOM 3978 O O . ARG A 1 532 ? 3.962 -1.966 -0.403 1.00 83.88 532 ARG A O 1
ATOM 3985 N N . ARG A 1 533 ? 2.462 -0.325 -0.085 1.00 80.31 533 ARG A N 1
ATOM 3986 C CA . ARG A 1 533 ? 3.341 0.763 -0.548 1.00 80.31 533 ARG A CA 1
ATOM 3987 C C . ARG A 1 533 ? 4.478 1.061 0.430 1.00 80.31 533 ARG A C 1
ATOM 3989 O O . ARG A 1 533 ? 5.476 1.669 0.042 1.00 80.31 533 ARG A O 1
ATOM 3996 N N . GLY A 1 534 ? 4.366 0.610 1.677 1.00 83.31 534 GLY A N 1
ATOM 3997 C CA . GLY A 1 534 ? 5.315 0.935 2.729 1.00 83.31 534 GLY A CA 1
ATOM 3998 C C . GLY A 1 534 ? 5.205 2.381 3.202 1.00 83.31 534 GLY A C 1
ATOM 3999 O O . GLY A 1 534 ? 6.204 2.933 3.658 1.00 83.31 534 GLY A O 1
ATOM 4000 N N . ASN A 1 535 ? 4.032 3.004 3.042 1.00 85.50 535 ASN A N 1
ATOM 4001 C CA . ASN A 1 535 ? 3.790 4.411 3.352 1.00 85.50 535 ASN A CA 1
ATOM 4002 C C . ASN A 1 535 ? 2.543 4.552 4.221 1.00 85.50 535 ASN A C 1
ATOM 4004 O O . ASN A 1 535 ? 1.457 4.210 3.770 1.00 85.50 535 ASN A O 1
ATOM 4008 N N . ASN A 1 536 ? 2.674 5.125 5.416 1.00 88.69 536 ASN A N 1
ATOM 4009 C CA . ASN A 1 536 ? 1.517 5.436 6.255 1.00 88.69 536 ASN A CA 1
ATOM 4010 C C . ASN A 1 536 ? 0.858 6.785 5.923 1.00 88.69 536 ASN A C 1
ATOM 4012 O O . ASN A 1 536 ? -0.050 7.201 6.628 1.00 88.69 536 ASN A O 1
ATOM 4016 N N . THR A 1 537 ? 1.342 7.472 4.882 1.00 88.88 537 THR A N 1
ATOM 4017 C CA . THR A 1 537 ? 0.889 8.779 4.377 1.00 88.88 537 THR A CA 1
ATOM 4018 C C . THR A 1 537 ? 0.925 9.909 5.404 1.00 88.88 537 THR A C 1
ATOM 4020 O O . THR A 1 537 ? 0.211 10.900 5.254 1.00 88.88 537 THR A O 1
ATOM 4023 N N . ARG A 1 538 ? 1.754 9.785 6.445 1.00 90.00 538 ARG A N 1
ATOM 4024 C CA . ARG A 1 538 ? 1.958 10.841 7.443 1.00 90.00 538 ARG A CA 1
ATOM 4025 C C . ARG A 1 538 ? 2.392 12.152 6.803 1.00 90.00 538 ARG A C 1
ATOM 4027 O O . ARG A 1 538 ? 3.116 12.118 5.818 1.00 90.00 538 ARG A O 1
ATOM 4034 N N . THR A 1 539 ? 2.044 13.294 7.373 1.00 92.12 539 THR A N 1
ATOM 4035 C CA . THR A 1 539 ? 2.409 14.624 6.867 1.00 92.12 539 THR A CA 1
ATOM 4036 C C . THR A 1 539 ? 3.162 15.405 7.931 1.00 92.12 539 THR A C 1
ATOM 4038 O O . THR A 1 539 ? 2.587 16.198 8.664 1.00 92.12 539 THR A O 1
ATOM 4041 N N . ILE A 1 540 ? 4.470 15.176 8.030 1.00 91.00 540 ILE A N 1
ATOM 4042 C CA . ILE A 1 540 ? 5.307 15.747 9.102 1.00 91.00 540 ILE A CA 1
ATOM 4043 C C . ILE A 1 540 ? 6.465 16.606 8.589 1.00 91.00 540 ILE A C 1
ATOM 4045 O O . ILE A 1 540 ? 7.134 17.267 9.384 1.00 91.00 540 ILE A O 1
ATOM 4049 N N . GLN A 1 541 ? 6.725 16.594 7.279 1.00 90.06 541 GLN A N 1
ATOM 4050 C CA . GLN A 1 541 ? 7.799 17.371 6.662 1.00 90.06 541 GLN A CA 1
ATOM 4051 C C . GLN A 1 541 ? 7.296 18.757 6.289 1.00 90.06 541 GLN A C 1
ATOM 4053 O O . GLN A 1 541 ? 6.244 18.901 5.671 1.00 90.06 541 GLN A O 1
ATOM 4058 N N . TRP A 1 542 ? 8.072 19.780 6.612 1.00 92.44 542 TRP A N 1
ATOM 4059 C CA . TRP A 1 542 ? 7.813 21.136 6.163 1.00 92.44 542 TRP A CA 1
ATOM 4060 C C . TRP A 1 542 ? 8.191 21.295 4.687 1.00 92.44 542 TRP A C 1
ATOM 4062 O O . TRP A 1 542 ? 9.296 20.932 4.278 1.00 92.44 542 TRP A O 1
ATOM 4072 N N . GLN A 1 543 ? 7.312 21.913 3.898 1.00 86.94 543 GLN A N 1
ATOM 4073 C CA . GLN A 1 543 ? 7.613 22.342 2.534 1.00 86.94 543 GLN A CA 1
ATOM 4074 C C . GLN A 1 543 ? 7.189 23.797 2.315 1.00 86.94 543 GLN A C 1
ATOM 4076 O O . GLN A 1 543 ? 6.100 24.212 2.721 1.00 86.94 543 GLN A O 1
ATOM 4081 N N . SER A 1 544 ? 8.028 24.567 1.617 1.00 85.31 544 SER A N 1
ATOM 4082 C CA . SER A 1 544 ? 7.629 25.866 1.071 1.00 85.31 544 SER A CA 1
ATOM 4083 C C . SER A 1 544 ? 6.526 25.682 0.029 1.00 85.31 544 SER A C 1
ATOM 4085 O O . SER A 1 544 ? 6.511 24.677 -0.678 1.00 85.31 544 SER A O 1
ATOM 4087 N N . GLY A 1 545 ? 5.639 26.666 -0.117 1.00 80.56 545 GLY A N 1
ATOM 4088 C CA . GLY A 1 545 ? 4.650 26.640 -1.190 1.00 80.56 545 GLY A CA 1
ATOM 4089 C C . GLY A 1 545 ? 5.291 26.614 -2.582 1.00 80.56 545 GLY A C 1
ATOM 4090 O O . GLY A 1 545 ? 6.379 27.151 -2.790 1.00 80.56 545 GLY A O 1
ATOM 4091 N N . ASP A 1 546 ? 4.588 26.007 -3.541 1.00 72.25 546 ASP A N 1
ATOM 4092 C CA . ASP A 1 546 ? 5.071 25.795 -4.916 1.00 72.25 546 ASP A CA 1
ATOM 4093 C C . ASP A 1 546 ? 5.233 27.113 -5.707 1.00 72.25 546 ASP A C 1
ATOM 4095 O O . ASP A 1 546 ? 5.932 27.180 -6.718 1.00 72.25 546 ASP A O 1
ATOM 4099 N N . THR A 1 547 ? 4.610 28.193 -5.227 1.00 72.81 547 THR A N 1
ATOM 4100 C CA . THR A 1 547 ? 4.739 29.556 -5.751 1.00 72.81 547 THR A CA 1
ATOM 4101 C C . THR A 1 547 ? 4.937 30.546 -4.610 1.00 72.81 547 THR A C 1
ATOM 4103 O O . THR A 1 547 ? 4.591 30.263 -3.466 1.00 72.81 547 THR A O 1
ATOM 4106 N N . ALA A 1 548 ? 5.402 31.760 -4.923 1.00 69.94 548 ALA A N 1
ATOM 4107 C CA . ALA A 1 548 ? 5.523 32.838 -3.937 1.00 69.94 548 ALA A CA 1
ATOM 4108 C C . ALA A 1 548 ? 4.191 33.202 -3.241 1.00 69.94 548 ALA A C 1
ATOM 4110 O O . ALA A 1 548 ? 4.216 33.848 -2.197 1.00 69.94 548 ALA A O 1
ATOM 4111 N N . GLN A 1 549 ? 3.038 32.816 -3.810 1.00 73.69 549 GLN A N 1
ATOM 4112 C CA . GLN A 1 549 ? 1.716 33.026 -3.206 1.00 73.69 549 GLN A CA 1
ATOM 4113 C C . GLN A 1 549 ? 1.173 31.807 -2.443 1.00 73.69 549 GLN A C 1
ATOM 4115 O O . GLN A 1 549 ? 0.202 31.950 -1.704 1.00 73.69 549 GLN A O 1
ATOM 4120 N N . SER A 1 550 ? 1.752 30.618 -2.627 1.00 83.06 550 SER A N 1
ATOM 4121 C CA . SER A 1 550 ? 1.271 29.406 -1.960 1.00 83.06 550 SER A CA 1
ATOM 4122 C C . SER A 1 550 ? 1.822 29.346 -0.530 1.00 83.06 550 SER A C 1
ATOM 4124 O O . SER A 1 550 ? 3.025 29.543 -0.341 1.00 83.06 550 SER A O 1
ATOM 4126 N N . PRO A 1 551 ? 0.990 29.087 0.495 1.00 86.62 551 PRO A N 1
ATOM 4127 C CA . PRO A 1 551 ? 1.480 28.963 1.862 1.00 86.62 551 PRO A CA 1
ATOM 4128 C C . PRO A 1 551 ? 2.367 27.721 2.018 1.00 86.62 551 PRO A C 1
ATOM 4130 O O . PRO A 1 551 ? 2.230 26.741 1.283 1.00 86.62 551 PRO A O 1
ATOM 4133 N N . ALA A 1 552 ? 3.268 27.762 3.002 1.00 89.50 552 ALA A N 1
ATOM 4134 C CA . ALA A 1 552 ? 3.977 26.567 3.442 1.00 89.50 552 ALA A CA 1
ATOM 4135 C C . ALA A 1 552 ? 2.978 25.514 3.947 1.00 89.50 552 ALA A C 1
ATOM 4137 O O . ALA A 1 552 ? 1.948 25.862 4.531 1.00 89.50 552 ALA A O 1
ATOM 4138 N N . LYS A 1 553 ? 3.292 24.237 3.735 1.00 91.88 553 LYS A N 1
ATOM 4139 C CA . LYS A 1 553 ? 2.424 23.105 4.082 1.00 91.88 553 LYS A CA 1
ATOM 4140 C C . LYS A 1 553 ? 3.230 21.958 4.681 1.00 91.88 553 LYS A C 1
ATOM 4142 O O . LYS A 1 553 ? 4.441 21.866 4.474 1.00 91.88 553 LYS A O 1
ATOM 4147 N N . LEU A 1 554 ? 2.538 21.090 5.414 1.00 91.75 554 LEU A N 1
ATOM 4148 C CA . LEU A 1 554 ? 3.070 19.783 5.769 1.00 91.75 554 LEU A CA 1
ATOM 4149 C C . LEU A 1 554 ? 2.879 18.834 4.589 1.00 91.75 554 LEU A C 1
ATOM 4151 O O . LEU A 1 554 ? 1.811 18.808 3.976 1.00 91.75 554 LEU A O 1
ATOM 4155 N N . ILE A 1 555 ? 3.913 18.064 4.276 1.00 87.94 555 ILE A N 1
ATOM 4156 C CA . ILE A 1 555 ? 3.876 17.036 3.241 1.00 87.94 555 ILE A CA 1
ATOM 4157 C C . ILE A 1 555 ? 4.311 15.689 3.791 1.00 87.94 555 ILE A C 1
ATOM 4159 O O . ILE A 1 555 ? 4.958 15.590 4.841 1.00 87.94 555 ILE A O 1
ATOM 4163 N N . ASN A 1 556 ? 3.955 14.652 3.042 1.00 86.31 556 ASN A N 1
ATOM 4164 C CA . ASN A 1 556 ? 4.436 13.310 3.286 1.00 86.31 556 ASN A CA 1
ATOM 4165 C C . ASN A 1 556 ? 5.922 13.183 2.958 1.00 86.31 556 ASN A C 1
ATOM 4167 O O . ASN A 1 556 ? 6.392 13.694 1.941 1.00 86.31 556 ASN A O 1
ATOM 4171 N N . ASP A 1 557 ? 6.659 12.496 3.827 1.00 76.31 557 ASP A N 1
ATOM 4172 C CA . ASP A 1 557 ? 7.969 11.975 3.480 1.00 76.31 557 ASP A CA 1
ATOM 4173 C C . ASP A 1 557 ? 7.796 10.693 2.670 1.00 76.31 557 ASP A C 1
ATOM 4175 O O . ASP A 1 557 ? 7.412 9.653 3.202 1.00 76.31 557 ASP A O 1
ATOM 4179 N N . ALA A 1 558 ? 8.079 10.780 1.368 1.00 64.50 558 ALA A N 1
ATOM 4180 C CA . ALA A 1 558 ? 8.009 9.625 0.488 1.00 64.50 558 ALA A CA 1
ATOM 4181 C C . ALA A 1 558 ? 8.904 8.491 1.031 1.00 64.50 558 ALA A C 1
ATOM 4183 O O . ALA A 1 558 ? 10.073 8.727 1.368 1.00 64.50 558 ALA A O 1
ATOM 4184 N N . PRO A 1 559 ? 8.386 7.257 1.130 1.00 66.06 559 PRO A N 1
ATOM 4185 C CA . PRO A 1 559 ? 9.154 6.137 1.638 1.00 66.06 559 PRO A CA 1
ATOM 4186 C C . PRO A 1 559 ? 10.324 5.819 0.707 1.00 66.06 559 PRO A C 1
ATOM 4188 O O . PRO A 1 559 ? 10.159 5.592 -0.493 1.00 66.06 559 PRO A O 1
ATOM 4191 N N . MET A 1 560 ? 11.522 5.711 1.270 1.00 62.75 560 MET A N 1
ATOM 4192 C CA . MET A 1 560 ? 12.677 5.230 0.519 1.00 62.75 560 MET A CA 1
ATOM 4193 C C . MET A 1 560 ? 12.686 3.699 0.475 1.00 62.75 560 MET A C 1
ATOM 4195 O O . MET A 1 560 ? 12.566 3.036 1.506 1.00 62.75 560 MET A O 1
ATOM 4199 N N . SER A 1 561 ? 12.875 3.124 -0.718 1.00 62.84 561 SER A N 1
ATOM 4200 C CA . SER A 1 561 ? 13.093 1.679 -0.866 1.00 62.84 561 SER A CA 1
ATOM 4201 C C . SER A 1 561 ? 14.287 1.216 -0.023 1.00 62.84 561 SER A C 1
ATOM 4203 O O . SER A 1 561 ? 15.332 1.865 0.005 1.00 62.84 561 SER A O 1
ATOM 4205 N N . GLY A 1 562 ? 14.134 0.082 0.653 1.00 64.00 562 GLY A N 1
ATOM 4206 C CA . GLY A 1 562 ? 15.076 -0.441 1.643 1.00 64.00 562 GLY A CA 1
ATOM 4207 C C . GLY A 1 562 ? 14.890 0.118 3.059 1.00 64.00 562 GLY A C 1
ATOM 4208 O O . GLY A 1 562 ? 15.629 -0.286 3.953 1.00 64.00 562 GLY A O 1
ATOM 4209 N N . GLN A 1 563 ? 13.945 1.039 3.277 1.00 70.44 563 GLN A N 1
ATOM 4210 C CA . GLN A 1 563 ? 13.672 1.653 4.586 1.00 70.44 563 GLN A CA 1
ATOM 4211 C C . GLN A 1 563 ? 12.182 1.639 4.968 1.00 70.44 563 GLN A C 1
ATOM 4213 O O . GLN A 1 563 ? 11.794 2.255 5.961 1.00 70.44 563 GLN A O 1
ATOM 4218 N N . ARG A 1 564 ? 11.334 0.952 4.194 1.00 79.75 564 ARG A N 1
ATOM 4219 C CA . ARG A 1 564 ? 9.891 0.881 4.452 1.00 79.75 564 ARG A CA 1
ATOM 4220 C C . ARG A 1 564 ? 9.597 -0.013 5.651 1.00 79.75 564 ARG A C 1
ATOM 4222 O O . ARG A 1 564 ? 10.077 -1.141 5.706 1.00 79.75 564 ARG A O 1
ATOM 4229 N N . ALA A 1 565 ? 8.799 0.481 6.594 1.00 86.31 565 ALA A N 1
ATOM 4230 C CA . ALA A 1 565 ? 8.350 -0.276 7.760 1.00 86.31 565 ALA A CA 1
ATOM 4231 C C . ALA A 1 565 ? 6.999 0.259 8.252 1.00 86.31 565 ALA A C 1
ATOM 4233 O O . ALA A 1 565 ? 6.946 1.258 8.969 1.00 86.31 565 ALA A O 1
ATOM 4234 N N . VAL A 1 566 ? 5.912 -0.401 7.858 1.00 90.31 566 VAL A N 1
ATOM 4235 C CA . VAL A 1 566 ? 4.530 -0.012 8.192 1.00 90.31 566 VAL A CA 1
ATOM 4236 C C . VAL A 1 566 ? 3.678 -1.234 8.527 1.00 90.31 566 VAL A C 1
ATOM 4238 O O . VAL A 1 566 ? 4.016 -2.356 8.135 1.00 90.31 566 VAL A O 1
ATOM 4241 N N . MET A 1 567 ? 2.567 -1.004 9.226 1.00 93.38 567 MET A N 1
ATOM 4242 C CA . MET A 1 567 ? 1.558 -2.015 9.536 1.00 93.38 567 MET A CA 1
ATOM 4243 C C . MET A 1 567 ? 0.154 -1.408 9.628 1.00 93.38 567 MET A C 1
ATOM 4245 O O . MET A 1 567 ? 0.028 -0.251 10.030 1.00 93.38 567 MET A O 1
ATOM 4249 N N . ALA A 1 568 ? -0.865 -2.191 9.275 1.00 92.69 568 ALA A N 1
ATOM 4250 C CA . ALA A 1 568 ? -2.291 -1.853 9.341 1.00 92.69 568 ALA A CA 1
ATOM 4251 C C . ALA A 1 568 ? -3.097 -2.986 9.970 1.00 92.69 568 ALA A C 1
ATOM 4253 O O . ALA A 1 568 ? -2.680 -4.156 9.795 1.00 92.69 568 ALA A O 1
#

=== Feature glossary ===
The record interleaves many kinds of information about one protein. Here is each kind framed as the question it answers.

Q: Are the domains correctly placed relative to each other?
A: Predicted aligned error is AlphaFold's pairwise confidence. Unlike pLDDT (per-residue), PAE is per-residue-pair and captures whether two parts of the structure are correctly placed relative to each other. Units are ångströms of expected positional error.

Q: Which residues are in helices, strands, or loops?
A: Eight-state secondary structure (DSSP): H is the canonical α-helix, G the tighter 3₁₀-helix, I the wider π-helix; E/B are β-structure, T and S are turns and bends, and '-' is everything else. DSSP derives these from the pattern of main-chain N–H···O=C hydrogen bonds, not from the sequence.

Q: What if only a Cα trace is available?
A: P-SEA three-state annotation labels each residue as helix, strand, or coil based purely on the geometry of the Cα trace. It serves as a fallback when the full backbone (and thus DSSP) is unavailable.

Q: What are the backbone torsion angles?
A: φ (phi) and ψ (psi) are the two rotatable backbone dihedrals per residue: φ is the C(i-1)–N–Cα–C torsion, ψ is the N–Cα–C–N(i+1) torsion, both in degrees on (−180°, 180°]. α-helical residues cluster near (−60°, −45°); β-strand residues near (−120°, +130°). A Ramachandran plot is simply a scatter of (φ, ψ) for every residue.

Q: What known structures does this most resemble?
A: Structural nearest neighbors (via Foldseek easy-search vs the PDB). Reported per hit: target PDB id, E-value, and alignment TM-score. A TM-score above ~0.5 is the conventional threshold for 'same fold'.

Q: What family and function is it annotated with?
A: Database cross-references. InterPro integrates a dozen domain/family signature databases into unified entries with residue-range hits. GO terms attach function/process/location labels with evidence codes. CATH codes position the fold in a four-level structural taxonomy. Organism is the NCBI-taxonomy species name.

Q: Which residues are buried vs exposed?
A: Solvent accessibility: the surface area of each residue that a 1.4 Å water probe can touch, in Å². When only backbone atoms are present the absolute values are lower than full-atom SASA (side chains contribute most of the area) and are flagged as backbone-only.

Q: What do the diagnostic plots show?
A: Three diagnostic plots accompany the record. The Cα contact map visualizes the tertiary structure as a 2D adjacency matrix (8 Å cutoff, sequence-local contacts suppressed). The Ramachandran plot shows the distribution of backbone (φ, ψ) torsions, with points in the α and β basins reflecting secondary structure content. The PAE plot shows AlphaFold's inter-residue confidence as a color matrix.

Q: What is the amino-acid chain?
A: The amino-acid sequence is the protein's primary structure: the linear order of residues from the N-terminus to the C-terminus, written in one-letter code. Everything else here — the 3D coordinates, the secondary structure, the domain annotations — is ultimately a consequence of this string.

Q: What do the rendered images show?
A: The six renders are orthographic views along the three Cartesian axes in both directions. Representation (cartoon, sticks, or surface) and color scheme (sequence-rainbow or by-chain) vary across proteins so the training set covers all the common visualization conventions.

Q: Where is each backbone atom in 3D?
A: The mmCIF table is the protein's shape written out atom by atom. For each backbone N, Cα, C, and carbonyl O, it records an (x, y, z) coordinate triple in Å plus the residue type, chain letter, and residue number.

Q: How mobile is each atom in the crystal?
A: For experimental (PDB) structures, the B-factor (temperature factor) quantifies the positional spread of each atom in the crystal — a combination of thermal vibration and static disorder — in units of Å². High B-factors mark flexible loops or poorly resolved regions; low B-factors mark the rigid, well-ordered core.

Q: How big and how compact is the whole molecule?
A: Three whole-structure scalars: the radius of gyration (RMS distance of Cα from centroid, in Å), the count of Cα–Cα contacts (pairs closer than 8 Å and separated by more than four residues in sequence — i.e. tertiary, not local, contacts), and the bounding-box dimensions. Together they distinguish compact globular folds from extended fibres or disordered chains.

Q: What does the local fold look like, residue by residue?
A: A 3Di character summarizes, for each residue, the relative orientation of the Cα frame of its nearest spatial neighbor. Because it encodes fold topology rather than chemistry, 3Di alignments detect remote structural similarity that sequence alignment misses.

Q: How confident is the AlphaFold model at each residue?
A: For AlphaFold models, the B-factor field carries pLDDT — the model's own estimate of local accuracy on a 0–100 scale. Regions with pLDDT<50 should be treated as essentially unmodeled; they often correspond to intrinsically disordered segments.